Protein AF-A0AAX0WPH0-F1 (afdb_monomer_lite)

Structure (mmCIF, N/CA/C/O backbone):
data_AF-A0AAX0WPH0-F1
#
_entry.id   AF-A0AAX0WPH0-F1
#
loop_
_atom_site.group_PDB
_atom_site.id
_atom_site.type_symbol
_atom_site.label_atom_id
_atom_site.label_alt_id
_atom_site.label_comp_id
_atom_site.label_asym_id
_atom_site.label_entity_id
_atom_site.label_seq_id
_atom_site.pdbx_PDB_ins_code
_atom_site.Cartn_x
_atom_site.Cartn_y
_atom_site.Cartn_z
_atom_site.occupancy
_atom_site.B_iso_or_equiv
_atom_site.auth_seq_id
_atom_site.auth_comp_id
_atom_site.auth_asym_id
_atom_site.auth_atom_id
_atom_site.pdbx_PDB_model_num
ATOM 1 N N . MET A 1 1 ? -44.107 -21.379 53.564 1.00 25.72 1 MET A N 1
ATOM 2 C CA . MET A 1 1 ? -44.174 -21.877 52.173 1.00 25.72 1 MET A CA 1
ATOM 3 C C . MET A 1 1 ? -43.242 -21.026 51.325 1.00 25.72 1 MET A C 1
ATOM 5 O O . MET A 1 1 ? -43.394 -19.814 51.338 1.00 25.72 1 MET A O 1
ATOM 9 N N . THR A 1 2 ? -42.254 -21.631 50.665 1.00 28.88 2 THR A N 1
ATOM 10 C CA . THR A 1 2 ? -41.114 -20.932 50.021 1.00 28.88 2 THR A CA 1
ATOM 11 C C . THR A 1 2 ? -40.786 -21.507 48.629 1.00 28.88 2 THR A C 1
ATOM 13 O O . THR A 1 2 ? -39.655 -21.422 48.168 1.00 28.88 2 THR A O 1
ATOM 16 N N . GLY A 1 3 ? -41.770 -22.123 47.959 1.00 28.88 3 GLY A N 1
ATOM 17 C CA . GLY A 1 3 ? -41.535 -22.993 46.795 1.00 28.88 3 GLY A CA 1
ATOM 18 C C . GLY A 1 3 ? -41.529 -22.348 45.401 1.00 28.88 3 GLY A C 1
ATOM 19 O O . GLY A 1 3 ? -40.985 -22.950 44.483 1.00 28.88 3 GLY A O 1
ATOM 20 N N . SER A 1 4 ? -42.100 -21.153 45.199 1.00 41.56 4 SER A N 1
ATOM 21 C CA . SER A 1 4 ? -42.350 -20.641 43.833 1.00 41.56 4 SER A CA 1
ATOM 22 C C . SER A 1 4 ? -41.139 -20.012 43.132 1.00 41.56 4 SER A C 1
ATOM 24 O O . SER A 1 4 ? -41.038 -20.106 41.913 1.00 41.56 4 SER A O 1
ATOM 26 N N . LYS A 1 5 ? -40.202 -19.394 43.868 1.00 43.38 5 LYS A N 1
ATOM 27 C CA . LYS A 1 5 ? -39.030 -18.716 43.267 1.00 43.38 5 LYS A CA 1
ATOM 28 C C . LYS A 1 5 ? -37.917 -19.659 42.801 1.00 43.38 5 LYS A C 1
ATOM 30 O O . LYS A 1 5 ? -37.111 -19.263 41.969 1.00 43.38 5 LYS A O 1
ATOM 35 N N . ILE A 1 6 ? -37.854 -20.874 43.346 1.00 43.34 6 ILE A N 1
ATOM 36 C CA . ILE A 1 6 ? -36.824 -21.861 42.983 1.00 43.34 6 ILE A CA 1
ATOM 37 C C . ILE A 1 6 ? -37.197 -22.505 41.638 1.00 43.34 6 ILE A C 1
ATOM 39 O O . ILE A 1 6 ? -36.398 -22.514 40.708 1.00 43.34 6 ILE A O 1
ATOM 43 N N . GLN A 1 7 ? -38.467 -22.901 41.479 1.00 53.25 7 GLN A N 1
ATOM 44 C CA . GLN A 1 7 ? -38.961 -23.526 40.248 1.00 53.25 7 GLN A CA 1
ATOM 45 C C . GLN A 1 7 ? -38.860 -22.624 39.007 1.00 53.25 7 GLN A C 1
ATOM 47 O O . GLN A 1 7 ? -38.549 -23.128 37.930 1.00 53.25 7 GLN A O 1
ATOM 52 N N . SER A 1 8 ? -39.088 -21.307 39.121 1.00 70.31 8 SER A N 1
ATOM 53 C CA . SER A 1 8 ? -39.019 -20.412 37.954 1.00 70.31 8 SER A CA 1
ATOM 54 C C . SER A 1 8 ? -37.597 -20.238 37.412 1.00 70.31 8 SER A C 1
ATOM 56 O O . SER A 1 8 ? -37.417 -20.182 36.195 1.00 70.31 8 SER A O 1
ATOM 58 N N . PHE A 1 9 ? -36.581 -20.195 38.282 1.00 77.75 9 PHE A N 1
ATOM 59 C CA . PHE A 1 9 ? -35.195 -20.073 37.836 1.00 77.75 9 PHE A CA 1
ATOM 60 C C . PHE A 1 9 ? -34.634 -21.387 37.290 1.00 77.75 9 PHE A C 1
ATOM 62 O O . PHE A 1 9 ? -34.007 -21.367 36.234 1.00 77.75 9 PHE A O 1
ATOM 69 N N . ASP A 1 10 ? -34.912 -22.526 37.929 1.00 77.94 10 ASP A N 1
ATOM 70 C CA . ASP A 1 10 ? -34.452 -23.827 37.426 1.00 77.94 10 ASP A CA 1
ATOM 71 C C . ASP A 1 10 ? -35.060 -24.150 36.047 1.00 77.94 10 ASP A C 1
ATOM 73 O O . ASP A 1 10 ? -34.360 -24.638 35.157 1.00 77.94 10 ASP A O 1
ATOM 77 N N . LEU A 1 11 ? -36.332 -23.789 35.817 1.00 79.00 11 LEU A N 1
ATOM 78 C CA . LEU A 1 11 ? -36.969 -23.866 34.496 1.00 79.00 11 LEU A CA 1
ATOM 79 C C . LEU A 1 11 ? -36.307 -22.935 33.472 1.00 79.00 11 LEU A C 1
ATOM 81 O O . LEU A 1 11 ? -36.062 -23.350 32.339 1.00 79.00 11 LEU A O 1
ATOM 85 N N . PHE A 1 12 ? -35.983 -21.696 33.856 1.00 81.62 12 PHE A N 1
ATOM 86 C CA . PHE A 1 12 ? -35.277 -20.758 32.982 1.00 81.62 12 PHE A CA 1
ATOM 87 C C . PHE A 1 12 ? -33.877 -21.271 32.612 1.00 81.62 12 PHE A C 1
ATOM 89 O O . PHE A 1 12 ? -33.512 -21.286 31.439 1.00 81.62 12 PHE A O 1
ATOM 96 N N . LYS A 1 13 ? -33.123 -21.776 33.592 1.00 82.88 13 LYS A N 1
ATOM 97 C CA . LYS A 1 13 ? -31.796 -22.381 33.425 1.00 82.88 13 LYS A CA 1
ATOM 98 C C . LYS A 1 13 ? -31.840 -23.621 32.524 1.00 82.88 13 LYS A C 1
ATOM 100 O O . LYS A 1 13 ? -31.008 -23.752 31.628 1.00 82.88 13 LYS A O 1
ATOM 105 N N . ALA A 1 14 ? -32.850 -24.480 32.680 1.00 80.50 14 ALA A N 1
ATOM 106 C CA . ALA A 1 14 ? -33.087 -25.614 31.785 1.00 80.50 14 ALA A CA 1
ATOM 107 C C . ALA A 1 14 ? -33.443 -25.171 30.350 1.00 80.50 14 ALA A C 1
ATOM 109 O O . ALA A 1 14 ? -32.931 -25.740 29.386 1.00 80.50 14 ALA A O 1
ATOM 110 N N . ALA A 1 15 ? -34.262 -24.125 30.188 1.00 81.06 15 ALA A N 1
ATOM 111 C CA . ALA A 1 15 ? -34.593 -23.559 28.879 1.00 81.06 15 ALA A CA 1
ATOM 112 C C . ALA A 1 15 ? -33.371 -22.916 28.195 1.00 81.06 15 ALA A C 1
ATOM 114 O O . ALA A 1 15 ? -33.171 -23.098 26.996 1.00 81.06 15 ALA A O 1
ATOM 115 N N . MET A 1 16 ? -32.514 -22.231 28.957 1.00 83.38 16 MET A N 1
ATOM 116 C CA . MET A 1 16 ? -31.233 -21.681 28.493 1.00 83.38 16 MET A CA 1
ATOM 117 C C . MET A 1 16 ? -30.213 -22.761 28.091 1.00 83.38 16 MET A C 1
ATOM 119 O O . MET A 1 16 ? -29.327 -22.487 27.283 1.00 83.38 16 MET A O 1
ATOM 123 N N . GLY A 1 17 ? -30.354 -23.988 28.601 1.00 79.88 17 GLY A N 1
ATOM 124 C CA . GLY A 1 17 ? -29.596 -25.162 28.158 1.00 79.88 17 GLY A CA 1
ATOM 125 C C . GLY A 1 17 ? -30.197 -25.909 26.956 1.00 79.88 17 GLY A C 1
ATOM 126 O O . GLY A 1 17 ? -29.535 -26.785 26.403 1.00 79.88 17 GLY A O 1
ATOM 127 N N . ASN A 1 18 ? -31.428 -25.596 26.531 1.00 84.62 18 ASN A N 1
ATOM 128 C CA . ASN A 1 18 ? -32.122 -26.334 25.471 1.00 84.62 18 ASN A CA 1
ATOM 129 C C . ASN A 1 18 ? -31.834 -25.733 24.074 1.00 84.62 18 ASN A C 1
ATOM 131 O O . ASN A 1 18 ? -32.293 -24.624 23.782 1.00 84.62 18 ASN A O 1
ATOM 135 N N . PRO A 1 19 ? -31.151 -26.458 23.162 1.00 83.50 19 PRO A N 1
ATOM 136 C CA . PRO A 1 19 ? -30.772 -25.920 21.856 1.00 83.50 19 PRO A CA 1
ATOM 137 C C . PRO A 1 19 ? -31.974 -25.547 20.977 1.00 83.50 19 PRO A C 1
ATOM 139 O O . PRO A 1 19 ? -31.925 -24.522 20.298 1.00 83.50 19 PRO A O 1
ATOM 142 N N . GLU A 1 20 ? -33.079 -26.299 21.015 1.00 83.62 20 GLU A N 1
ATOM 143 C CA . GLU A 1 20 ? -34.276 -25.973 20.228 1.00 83.62 20 GLU A CA 1
ATOM 144 C C . GLU A 1 20 ? -34.892 -24.644 20.673 1.00 83.62 20 GLU A C 1
ATOM 146 O O . GLU A 1 20 ? -35.285 -23.823 19.841 1.00 83.62 20 GLU A O 1
ATOM 151 N N . TYR A 1 21 ? -34.934 -24.388 21.983 1.00 84.62 21 TYR A N 1
ATOM 152 C CA . TYR A 1 21 ? -35.435 -23.122 22.516 1.00 84.62 21 TYR A CA 1
ATOM 153 C C . TYR A 1 21 ? -34.543 -21.945 22.095 1.00 84.62 21 TYR A C 1
ATOM 155 O O . TYR A 1 21 ? -35.043 -20.935 21.596 1.00 84.62 21 TYR A O 1
ATOM 163 N N . LEU A 1 22 ? -33.218 -22.115 22.165 1.00 86.44 22 LEU A N 1
ATOM 164 C CA . LEU A 1 22 ? -32.251 -21.121 21.687 1.00 86.44 22 LEU A CA 1
ATOM 165 C C . LEU A 1 22 ? -32.380 -20.850 20.174 1.00 86.44 22 LEU A C 1
ATOM 167 O O . LEU A 1 22 ? -32.176 -19.713 19.742 1.00 86.44 22 LEU A O 1
ATOM 171 N N . THR A 1 23 ? -32.748 -21.843 19.352 1.00 86.00 23 THR A N 1
ATOM 172 C CA . THR A 1 23 ? -33.038 -21.601 17.921 1.00 86.00 23 THR A CA 1
ATOM 173 C C . THR A 1 23 ? -34.328 -20.812 17.698 1.00 86.00 23 THR A C 1
ATOM 175 O O . THR A 1 23 ? -34.357 -19.964 16.809 1.00 86.00 23 THR A O 1
ATOM 178 N N . LYS A 1 24 ? -35.365 -21.010 18.528 1.00 85.44 24 LYS A N 1
ATOM 179 C CA . LYS A 1 24 ? -36.625 -20.247 18.448 1.00 85.44 24 LYS A CA 1
ATOM 180 C C . LYS A 1 24 ? -36.416 -18.766 18.773 1.00 85.44 24 LYS A C 1
ATOM 182 O O . LYS A 1 24 ? -36.880 -17.927 18.009 1.00 85.44 24 LYS A O 1
ATOM 187 N N . ILE A 1 25 ? -35.655 -18.441 19.825 1.00 84.38 25 ILE A N 1
ATOM 188 C CA . ILE A 1 25 ? -35.297 -17.045 20.165 1.00 84.38 25 ILE A CA 1
ATOM 189 C C . ILE A 1 25 ? -34.574 -16.362 18.991 1.00 84.38 25 ILE A C 1
ATOM 191 O O . ILE A 1 25 ? -34.819 -15.200 18.686 1.00 84.38 25 ILE A O 1
ATOM 195 N N . ASN A 1 26 ? -33.693 -17.097 18.308 1.00 86.38 26 ASN A N 1
ATOM 196 C CA . ASN A 1 26 ? -32.860 -16.590 17.216 1.00 86.38 26 ASN A CA 1
ATOM 197 C C . ASN A 1 26 ? -33.538 -16.539 15.837 1.00 86.38 26 ASN A C 1
ATOM 199 O O . ASN A 1 26 ? -32.866 -16.196 14.862 1.00 86.38 26 ASN A O 1
ATOM 203 N N . LYS A 1 27 ? -34.822 -16.897 15.730 1.00 85.62 27 LYS A N 1
ATOM 204 C CA . LYS A 1 27 ? -35.525 -17.021 14.446 1.00 85.62 27 LYS A CA 1
ATOM 205 C C . LYS A 1 27 ? -35.624 -15.689 13.693 1.00 85.62 27 LYS A C 1
ATOM 207 O O . LYS A 1 27 ? -35.356 -15.641 12.496 1.00 85.62 27 LYS A O 1
ATOM 212 N N . ASP A 1 28 ? -36.020 -14.629 14.390 1.00 85.06 28 ASP A N 1
ATOM 213 C CA . ASP A 1 28 ? -36.212 -13.283 13.850 1.00 85.06 28 ASP A CA 1
ATOM 214 C C . ASP A 1 28 ? -36.116 -12.225 14.968 1.00 85.06 28 ASP A C 1
ATOM 216 O O . ASP A 1 28 ? -36.111 -12.544 16.158 1.00 85.06 28 ASP A O 1
ATOM 220 N N . THR A 1 29 ? -36.026 -10.946 14.594 1.00 83.00 29 THR A N 1
ATOM 221 C CA . THR A 1 29 ? -35.924 -9.826 15.549 1.00 83.00 29 THR A CA 1
ATOM 222 C C . THR A 1 29 ? -37.162 -9.678 16.439 1.00 83.00 29 THR A C 1
ATOM 224 O O . THR A 1 29 ? -37.042 -9.203 17.568 1.00 83.00 29 THR A O 1
ATOM 227 N N . GLY A 1 30 ? -38.338 -10.120 15.978 1.00 84.56 30 GLY A N 1
ATOM 228 C CA . GLY A 1 30 ? -39.562 -10.150 16.784 1.00 84.56 30 GLY A CA 1
ATOM 229 C C . GLY A 1 30 ? -39.474 -11.166 17.923 1.00 84.56 30 GLY A C 1
ATOM 230 O O . GLY A 1 30 ? -39.801 -10.845 19.062 1.00 84.56 30 GLY A O 1
ATOM 231 N N . SER A 1 31 ? -38.944 -12.356 17.640 1.00 85.31 31 SER A N 1
ATOM 232 C CA . SER A 1 31 ? -38.697 -13.425 18.616 1.00 85.31 31 SER A CA 1
ATOM 233 C C . SER A 1 31 ? -37.666 -13.001 19.672 1.00 85.31 31 SER A C 1
ATOM 235 O O . SER A 1 31 ? -37.834 -13.278 20.860 1.00 85.31 31 SER A O 1
ATOM 237 N N . GLN A 1 32 ? -36.634 -12.253 19.265 1.00 86.19 32 GLN A N 1
ATOM 238 C CA . GLN A 1 32 ? -35.660 -11.657 20.186 1.00 86.19 32 GLN A CA 1
ATOM 239 C C . GLN A 1 32 ? -36.291 -10.577 21.080 1.00 86.19 32 GLN A C 1
ATOM 241 O O . GLN A 1 32 ? -36.020 -10.543 22.280 1.00 86.19 32 GLN A O 1
ATOM 246 N N . ALA A 1 33 ? -37.160 -9.723 20.529 1.00 83.69 33 ALA A N 1
ATOM 247 C CA . ALA A 1 33 ? -37.888 -8.720 21.305 1.00 83.69 33 ALA A CA 1
ATOM 248 C C . ALA A 1 33 ? -38.853 -9.366 22.318 1.00 83.69 33 ALA A C 1
ATOM 250 O O . ALA A 1 33 ? -38.843 -8.986 23.485 1.00 83.69 33 ALA A O 1
ATOM 251 N N . GLN A 1 34 ? -39.607 -10.394 21.910 1.00 83.75 34 GLN A N 1
ATOM 252 C CA . GLN A 1 34 ? -40.480 -11.173 22.800 1.00 83.75 34 GLN A CA 1
ATOM 253 C C . GLN A 1 34 ? -39.701 -11.824 23.950 1.00 83.75 34 GLN A C 1
ATOM 255 O O . GLN A 1 34 ? -40.152 -11.794 25.095 1.00 83.75 34 GLN A O 1
ATOM 260 N N . PHE A 1 35 ? -38.511 -12.370 23.675 1.00 87.25 35 PHE A N 1
ATOM 261 C CA . PHE A 1 35 ? -37.636 -12.913 24.713 1.00 87.25 35 PHE A CA 1
ATOM 262 C C . PHE A 1 35 ? -37.195 -11.839 25.720 1.00 87.25 35 PHE A C 1
ATOM 264 O O . PHE A 1 35 ? -37.261 -12.079 26.923 1.00 87.25 35 PHE A O 1
ATOM 271 N N . LEU A 1 36 ? -36.818 -10.641 25.256 1.00 85.06 36 LEU A N 1
ATOM 272 C CA . LEU A 1 36 ? -36.465 -9.522 26.138 1.00 85.06 36 LEU A CA 1
ATOM 273 C C . LEU A 1 36 ? -37.655 -9.054 26.992 1.00 85.06 36 LEU A C 1
ATOM 275 O O . LEU A 1 36 ? -37.487 -8.874 28.192 1.00 85.06 36 LEU A O 1
ATOM 279 N N . THR A 1 37 ? -38.860 -8.943 26.427 1.00 83.56 37 THR A N 1
ATOM 280 C CA . THR A 1 37 ? -40.077 -8.634 27.204 1.00 83.56 37 THR A CA 1
ATOM 281 C C . THR A 1 37 ? -40.383 -9.724 28.238 1.00 83.56 37 THR A C 1
ATOM 283 O O . THR A 1 37 ? -40.707 -9.421 29.381 1.00 83.56 37 THR A O 1
ATOM 286 N N . THR A 1 38 ? -40.167 -10.999 27.899 1.00 83.12 38 THR A N 1
ATOM 287 C CA . THR A 1 38 ? -40.323 -12.117 28.850 1.00 83.12 38 THR A CA 1
ATOM 288 C C . THR A 1 38 ? -39.309 -12.041 30.007 1.00 83.12 38 THR A C 1
ATOM 290 O O . THR A 1 38 ? -39.615 -12.450 31.126 1.00 83.12 38 THR A O 1
ATOM 293 N N . LEU A 1 39 ? -38.103 -11.506 29.772 1.00 84.12 39 LEU A N 1
ATOM 294 C CA . LEU A 1 39 ? -37.111 -11.244 30.827 1.00 84.12 39 LEU A CA 1
ATOM 295 C C . LEU A 1 39 ? -37.501 -10.052 31.713 1.00 84.12 39 LEU A C 1
ATOM 297 O O . LEU A 1 39 ? -37.336 -10.138 32.929 1.00 84.12 39 LEU A O 1
ATOM 301 N N . GLU A 1 40 ? -38.038 -8.984 31.112 1.00 81.50 40 GLU A N 1
ATOM 302 C CA . GLU A 1 40 ? -38.576 -7.803 31.807 1.00 81.50 40 GLU A CA 1
ATOM 303 C C . GLU A 1 40 ? -39.735 -8.200 32.753 1.00 81.50 40 GLU A C 1
ATOM 305 O O . GLU A 1 40 ? -39.776 -7.774 33.906 1.00 81.50 40 GLU A O 1
ATOM 310 N N . GLU A 1 41 ? -40.630 -9.092 32.315 1.00 80.56 41 GLU A N 1
ATOM 311 C CA . GLU A 1 41 ? -41.762 -9.607 33.107 1.00 80.56 41 GLU A CA 1
ATOM 312 C C . GLU A 1 41 ? -41.369 -10.705 34.124 1.00 80.56 41 GLU A C 1
ATOM 314 O O . GLU A 1 41 ? -42.029 -10.900 35.152 1.00 80.56 41 GLU A O 1
ATOM 319 N N . GLY A 1 42 ? -40.281 -11.438 33.862 1.00 70.38 42 GLY A N 1
ATOM 320 C CA . GLY A 1 42 ? -39.942 -12.703 34.527 1.00 70.38 42 GLY A CA 1
ATOM 321 C C . GLY A 1 42 ? -39.485 -12.625 35.991 1.00 70.38 42 GLY A C 1
ATOM 322 O O . GLY A 1 42 ? -39.284 -13.670 36.611 1.00 70.38 42 GLY A O 1
ATOM 323 N N . ASN A 1 43 ? -39.313 -11.425 36.565 1.00 70.25 43 ASN A N 1
ATOM 324 C CA . ASN A 1 43 ? -38.872 -11.207 37.957 1.00 70.25 43 ASN A CA 1
ATOM 325 C C . ASN A 1 43 ? -37.578 -11.969 38.355 1.00 70.25 43 ASN A C 1
ATOM 327 O O . ASN A 1 43 ? -37.395 -12.365 39.513 1.00 70.25 43 ASN A O 1
ATOM 331 N N . LEU A 1 44 ? -36.670 -12.188 37.398 1.00 80.06 44 LEU A N 1
ATOM 332 C CA . LEU A 1 44 ? -35.364 -12.810 37.634 1.00 80.06 44 LEU A CA 1
ATOM 333 C C . LEU A 1 44 ? -34.420 -11.840 38.360 1.00 80.06 44 LEU A C 1
ATOM 335 O O . LEU A 1 44 ? -34.404 -10.645 38.081 1.00 80.06 44 LEU A O 1
ATOM 339 N N . THR A 1 45 ? -33.599 -12.355 39.280 1.00 83.38 45 THR A N 1
ATOM 340 C CA . THR A 1 45 ? -32.577 -11.529 39.945 1.00 83.38 45 THR A CA 1
ATOM 341 C C . THR A 1 45 ? -31.374 -11.286 39.028 1.00 83.38 45 THR A C 1
ATOM 343 O O . THR A 1 45 ? -31.084 -12.089 38.140 1.00 83.38 45 THR A O 1
ATOM 346 N N . LEU A 1 46 ? -30.610 -10.222 39.286 1.00 84.62 46 LEU A N 1
ATOM 347 C CA . LEU A 1 46 ? -29.372 -9.929 38.550 1.00 84.62 46 LEU A CA 1
ATOM 348 C C . LEU A 1 46 ? -28.348 -11.081 38.625 1.00 84.62 46 LEU A C 1
ATOM 350 O O . LEU A 1 46 ? -27.689 -11.386 37.633 1.00 84.62 46 LEU A O 1
ATOM 354 N N . LEU A 1 47 ? -28.268 -11.770 39.771 1.00 82.56 47 LEU A N 1
ATOM 355 C CA . LEU A 1 47 ? -27.414 -12.950 39.966 1.00 82.56 47 LEU A CA 1
ATOM 356 C C . LEU A 1 47 ? -27.863 -14.131 39.096 1.00 82.56 47 LEU A C 1
ATOM 358 O O . LEU A 1 47 ? -27.031 -14.756 38.443 1.00 82.56 47 LEU A O 1
ATOM 362 N N . ASN A 1 48 ? -29.172 -14.389 39.023 1.00 84.69 48 ASN A N 1
ATOM 363 C CA . ASN A 1 48 ? -29.740 -15.451 38.186 1.00 84.69 48 ASN A CA 1
ATOM 364 C C . ASN A 1 48 ? -29.373 -15.251 36.701 1.00 84.69 48 ASN A C 1
ATOM 366 O O . ASN A 1 48 ? -29.099 -16.211 35.978 1.00 84.69 48 ASN A O 1
ATOM 370 N N . ILE A 1 49 ? -29.363 -13.998 36.236 1.00 84.88 49 ILE A N 1
ATOM 371 C CA . ILE A 1 49 ? -29.037 -13.648 34.847 1.00 84.88 49 ILE A CA 1
ATOM 372 C C . ILE A 1 49 ? -27.532 -13.793 34.590 1.00 84.88 49 ILE A C 1
ATOM 374 O O . ILE A 1 49 ? -27.158 -14.379 33.576 1.00 84.88 49 ILE A O 1
ATOM 378 N N . LEU A 1 50 ? -26.672 -13.351 35.517 1.00 85.44 50 LEU A N 1
ATOM 379 C CA . LEU A 1 50 ? -25.221 -13.578 35.440 1.00 85.44 50 LEU A CA 1
ATOM 380 C C . LEU A 1 50 ? -24.865 -15.072 35.381 1.00 85.44 50 LEU A C 1
ATOM 382 O O . LEU A 1 50 ? -24.070 -15.475 34.534 1.00 85.44 50 LEU A O 1
ATOM 386 N N . GLU A 1 51 ? -25.483 -15.902 36.224 1.00 84.81 51 GLU A N 1
ATOM 387 C CA . GLU A 1 51 ? -25.291 -17.358 36.192 1.00 84.81 51 GLU A CA 1
ATOM 388 C C . GLU A 1 51 ? -25.765 -17.952 34.853 1.00 84.81 51 GLU A C 1
ATOM 390 O O . GLU A 1 51 ? -25.076 -18.764 34.238 1.00 84.81 51 GLU A O 1
ATOM 395 N N . SER A 1 52 ? -26.905 -17.485 34.336 1.00 84.31 52 SER A N 1
ATOM 396 C CA . SER A 1 52 ? -27.428 -17.928 33.036 1.00 84.31 52 SER A CA 1
ATOM 397 C C . SER A 1 52 ? -26.500 -17.563 31.875 1.00 84.31 52 SER A C 1
ATOM 399 O O . SER A 1 52 ? -26.299 -18.380 30.977 1.00 84.31 52 SER A O 1
ATOM 401 N N . ILE A 1 53 ? -25.877 -16.378 31.905 1.00 87.12 53 ILE A N 1
ATOM 402 C CA . ILE A 1 53 ? -24.866 -15.966 30.919 1.00 87.12 53 ILE A CA 1
ATOM 403 C C . ILE A 1 53 ? -23.688 -16.949 30.909 1.00 87.12 53 ILE A C 1
ATOM 405 O O . ILE A 1 53 ? -23.201 -17.281 29.834 1.00 87.12 53 ILE A O 1
ATOM 409 N N . GLN A 1 54 ? -23.246 -17.474 32.056 1.00 84.94 54 GLN A N 1
ATOM 410 C CA . GLN A 1 54 ? -22.148 -18.453 32.095 1.00 84.94 54 GLN A CA 1
ATOM 411 C C . GLN A 1 54 ? -22.519 -19.808 31.465 1.00 84.94 54 GLN A C 1
ATOM 413 O O . GLN A 1 54 ? -21.651 -20.485 30.918 1.00 84.94 54 GLN A O 1
ATOM 418 N N . ILE A 1 55 ? -23.799 -20.189 31.504 1.00 84.00 55 ILE A N 1
ATOM 419 C CA . ILE A 1 55 ? -24.294 -21.495 31.038 1.00 84.00 55 ILE A CA 1
ATOM 420 C C . ILE A 1 55 ? -24.614 -21.490 29.532 1.00 84.00 55 ILE A C 1
ATOM 422 O O . ILE A 1 55 ? -24.380 -22.490 28.845 1.00 84.00 55 ILE A O 1
ATOM 426 N N . VAL A 1 56 ? -25.143 -20.381 28.999 1.00 87.06 56 VAL A N 1
ATOM 427 C CA . VAL A 1 56 ? -25.582 -20.285 27.595 1.00 87.06 56 VAL A CA 1
ATOM 428 C C . VAL A 1 56 ? -24.399 -20.362 26.625 1.00 87.06 56 VAL A C 1
ATOM 430 O O . VAL A 1 56 ? -23.562 -19.461 26.550 1.00 87.06 56 VAL A O 1
ATOM 433 N N . GLN A 1 57 ? -24.397 -21.411 25.798 1.00 83.19 57 GLN A N 1
ATOM 434 C CA . GLN A 1 57 ? -23.403 -21.631 24.738 1.00 83.19 57 GLN A CA 1
ATOM 435 C C . GLN A 1 57 ? -23.697 -20.840 23.449 1.00 83.19 57 GLN A C 1
ATOM 437 O O . GLN A 1 57 ? -22.798 -20.566 22.659 1.00 83.19 57 GLN A O 1
ATOM 442 N N . ASN A 1 58 ? -24.956 -20.461 23.202 1.00 87.50 58 ASN A N 1
ATOM 443 C CA . ASN A 1 58 ? -25.337 -19.723 21.997 1.00 87.50 58 ASN A CA 1
ATOM 444 C C . ASN A 1 58 ? -24.972 -18.232 22.122 1.00 87.50 58 ASN A C 1
ATOM 446 O O . ASN A 1 58 ? -25.598 -17.508 22.897 1.00 87.50 58 ASN A O 1
ATOM 450 N N . SER A 1 59 ? -24.007 -17.763 21.322 1.00 87.19 59 SER A N 1
ATOM 451 C CA . SER A 1 59 ? -23.480 -16.388 21.376 1.00 87.19 59 SER A CA 1
ATOM 452 C C . SER A 1 59 ? -24.557 -15.303 21.269 1.00 87.19 59 SER A C 1
ATOM 454 O O . SER A 1 59 ? -24.505 -14.318 22.001 1.00 87.19 59 SER A O 1
ATOM 456 N N . LYS A 1 60 ? -25.568 -15.483 20.412 1.00 88.62 60 LYS A N 1
ATOM 457 C CA . LYS A 1 60 ? -26.638 -14.494 20.211 1.00 88.62 60 LYS A CA 1
ATOM 458 C C . LYS A 1 60 ? -27.566 -14.381 21.417 1.00 88.62 60 LYS A C 1
ATOM 460 O O . LYS A 1 60 ? -27.813 -13.275 21.886 1.00 88.62 60 LYS A O 1
ATOM 465 N N . VAL A 1 61 ? -28.035 -15.503 21.971 1.00 88.25 61 VAL A N 1
ATOM 466 C CA . VAL A 1 61 ? -28.883 -15.475 23.182 1.00 88.25 61 VAL A CA 1
ATOM 467 C C . VAL A 1 61 ? -28.082 -14.989 24.391 1.00 88.25 61 VAL A C 1
ATOM 469 O O . VAL A 1 61 ? -28.581 -14.167 25.157 1.00 88.25 61 VAL A O 1
ATOM 472 N N . LYS A 1 62 ? -26.810 -15.396 24.508 1.00 91.44 62 LYS A N 1
ATOM 473 C CA . LYS A 1 62 ? -25.869 -14.849 25.496 1.00 91.44 62 LYS A CA 1
ATOM 474 C C . LYS A 1 62 ? -25.760 -13.323 25.374 1.00 91.44 62 LYS A C 1
ATOM 476 O O . LYS A 1 62 ? -25.850 -12.622 26.376 1.00 91.44 62 LYS A O 1
ATOM 481 N N . SER A 1 63 ? -25.664 -12.807 24.148 1.00 90.94 63 SER A N 1
ATOM 482 C CA . SER A 1 63 ? -25.619 -11.365 23.877 1.00 90.94 63 SER A CA 1
ATOM 483 C C . SER A 1 63 ? -26.904 -10.647 24.275 1.00 90.94 63 SER A C 1
ATOM 485 O O . SER A 1 63 ? -26.825 -9.578 24.865 1.00 90.94 63 SER A O 1
ATOM 487 N N . LEU A 1 64 ? -28.082 -11.227 24.017 1.00 90.00 64 LEU A N 1
ATOM 488 C CA . LEU A 1 64 ? -29.362 -10.650 24.451 1.00 90.00 64 LEU A CA 1
ATOM 489 C C . LEU A 1 64 ? -29.460 -10.563 25.982 1.00 90.00 64 LEU A C 1
ATOM 491 O O . LEU A 1 64 ? -29.910 -9.543 26.498 1.00 90.00 64 LEU A O 1
ATOM 495 N N . LEU A 1 65 ? -28.985 -11.583 26.708 1.00 90.94 65 LEU A N 1
ATOM 496 C CA . LEU A 1 65 ? -28.916 -11.561 28.175 1.00 90.94 65 LEU A CA 1
ATOM 497 C C . LEU A 1 65 ? -27.954 -10.485 28.695 1.00 90.94 65 LEU A C 1
ATOM 499 O O . LEU A 1 65 ? -28.289 -9.772 29.640 1.00 90.94 65 LEU A O 1
ATOM 503 N N . ILE A 1 66 ? -26.784 -10.334 28.067 1.00 92.00 66 ILE A N 1
ATOM 504 C CA . ILE A 1 66 ? -25.816 -9.286 28.419 1.00 92.00 66 ILE A CA 1
ATOM 505 C C . ILE A 1 66 ? -26.391 -7.893 28.117 1.00 92.00 66 ILE A C 1
ATOM 507 O O . ILE A 1 66 ? -26.335 -7.020 28.975 1.00 92.00 66 ILE A O 1
ATOM 511 N N . ILE A 1 67 ? -26.989 -7.681 26.940 1.00 91.50 67 ILE A N 1
ATOM 512 C CA . ILE A 1 67 ? -27.634 -6.412 26.554 1.00 91.50 67 ILE A CA 1
ATOM 513 C C . ILE A 1 67 ? -28.757 -6.057 27.534 1.00 91.50 67 ILE A C 1
ATOM 515 O O . ILE A 1 67 ? -28.843 -4.908 27.963 1.00 91.50 67 ILE A O 1
ATOM 519 N N . TYR A 1 68 ? -29.578 -7.035 27.933 1.00 91.12 68 TYR A N 1
ATOM 520 C CA . TYR A 1 68 ? -30.598 -6.836 28.959 1.00 91.12 68 TYR A CA 1
ATOM 521 C C . TYR A 1 68 ? -29.974 -6.373 30.280 1.00 91.12 68 TYR A C 1
ATOM 523 O O . TYR A 1 68 ? -30.354 -5.326 30.799 1.00 91.12 68 TYR A O 1
ATOM 531 N N . LEU A 1 69 ? -28.963 -7.084 30.785 1.00 90.94 69 LEU A N 1
ATOM 532 C CA . LEU A 1 69 ? -28.260 -6.732 32.022 1.00 90.94 69 LEU A CA 1
ATOM 533 C C . LEU A 1 69 ? -27.642 -5.317 31.963 1.00 90.94 69 LEU A C 1
ATOM 535 O O . LEU A 1 69 ? -27.769 -4.545 32.910 1.00 90.94 69 LEU A O 1
ATOM 539 N N . LEU A 1 70 ? -27.038 -4.949 30.829 1.00 92.25 70 LEU A N 1
ATOM 540 C CA . LEU A 1 70 ? -26.432 -3.634 30.573 1.00 92.25 70 LEU A CA 1
ATOM 541 C C . LEU A 1 70 ? -27.452 -2.498 30.333 1.00 92.25 70 LEU A C 1
ATOM 543 O O . LEU A 1 70 ? -27.069 -1.327 30.328 1.00 92.25 70 LEU A O 1
ATOM 547 N N . SER A 1 71 ? -28.737 -2.820 30.153 1.00 90.62 71 SER A N 1
ATOM 548 C CA . SER A 1 71 ? -29.839 -1.842 30.155 1.00 90.62 71 SER A CA 1
ATOM 549 C C . SER A 1 71 ? -30.391 -1.548 31.558 1.00 90.62 71 SER A C 1
ATOM 551 O O . SER A 1 71 ? -31.149 -0.599 31.731 1.00 90.62 71 SER A O 1
ATOM 553 N N . GLN A 1 72 ? -30.006 -2.327 32.578 1.00 89.75 72 GLN A N 1
ATOM 554 C CA . GLN A 1 72 ? -30.502 -2.147 33.943 1.00 89.75 72 GLN A CA 1
ATOM 555 C C . GLN A 1 72 ? -29.625 -1.176 34.740 1.00 89.75 72 GLN A C 1
ATOM 557 O O . GLN A 1 72 ? -28.527 -1.514 35.190 1.00 89.75 72 GLN A O 1
ATOM 562 N N . LYS A 1 73 ? -30.151 0.023 35.013 1.00 88.31 73 LYS A N 1
ATOM 563 C CA . LYS A 1 73 ? -29.501 1.016 35.886 1.00 88.31 73 LYS A CA 1
ATOM 564 C C . LYS A 1 73 ? -29.166 0.464 37.276 1.00 88.31 73 LYS A C 1
ATOM 566 O O . LYS A 1 73 ? -28.112 0.775 37.831 1.00 88.31 73 LYS A O 1
ATOM 571 N N . GLU A 1 74 ? -30.043 -0.380 37.826 1.00 86.88 74 GLU A N 1
ATOM 572 C CA . GLU A 1 74 ? -29.826 -1.044 39.117 1.00 86.88 74 GLU A CA 1
ATOM 573 C C . GLU A 1 74 ? -28.550 -1.890 39.107 1.00 86.88 74 GLU A C 1
ATOM 575 O O . GLU A 1 74 ? -27.724 -1.758 40.013 1.00 86.88 74 GLU A O 1
ATOM 580 N N . PHE A 1 75 ? -28.339 -2.676 38.044 1.00 88.50 75 PHE A N 1
ATOM 581 C CA . PHE A 1 75 ? -27.142 -3.495 37.870 1.00 88.50 75 PHE A CA 1
ATOM 582 C C . PHE A 1 75 ? -25.875 -2.640 37.908 1.00 88.50 75 PHE A C 1
ATOM 584 O O . PHE A 1 75 ? -25.027 -2.856 38.774 1.00 88.50 75 PHE A O 1
ATOM 591 N N . LEU A 1 76 ? -25.786 -1.603 37.071 1.00 88.50 76 LEU A N 1
ATOM 592 C CA . LEU A 1 76 ? -24.615 -0.718 37.027 1.00 88.50 76 LEU A CA 1
ATOM 593 C C . LEU A 1 76 ? -24.365 0.018 38.354 1.00 88.50 76 LEU A C 1
ATOM 595 O O . LEU A 1 76 ? -23.211 0.222 38.736 1.00 88.50 76 LEU A O 1
ATOM 599 N N . SER A 1 77 ? -25.423 0.371 39.090 1.00 87.00 77 SER A N 1
ATOM 600 C CA . SER A 1 77 ? -25.308 0.982 40.425 1.00 87.00 77 SER A CA 1
ATOM 601 C C . SER A 1 77 ? -24.823 0.014 41.514 1.00 87.00 77 SER A C 1
ATOM 603 O O . SER A 1 77 ? -24.342 0.450 42.558 1.00 87.00 77 SER A O 1
ATOM 605 N N . SER A 1 78 ? -24.950 -1.294 41.274 1.00 85.88 78 SER A N 1
ATOM 606 C CA . SER A 1 78 ? -24.569 -2.361 42.206 1.00 85.88 78 SER A CA 1
ATOM 607 C C . SER A 1 78 ? -23.191 -2.969 41.929 1.00 85.88 78 SER A C 1
ATOM 609 O O . SER A 1 78 ? -22.729 -3.790 42.715 1.00 85.88 78 SER A O 1
ATOM 611 N N . LEU A 1 79 ? -22.514 -2.577 40.847 1.00 86.44 79 LEU A N 1
ATOM 612 C CA . LEU A 1 79 ? -21.169 -3.054 40.519 1.00 86.44 79 LEU A CA 1
ATOM 613 C C . LEU A 1 79 ? -20.078 -2.387 41.366 1.00 86.44 79 LEU A C 1
ATOM 615 O O . LEU A 1 79 ? -20.140 -1.195 41.671 1.00 86.44 79 LEU A O 1
ATOM 619 N N . LYS A 1 80 ? -19.044 -3.165 41.699 1.00 83.75 80 LYS A N 1
ATOM 620 C CA . LYS A 1 80 ? -17.819 -2.707 42.370 1.00 83.75 80 LYS A CA 1
ATOM 621 C C . LYS A 1 80 ? -16.920 -1.922 41.401 1.00 83.75 80 LYS A C 1
ATOM 623 O O . LYS A 1 80 ? -16.842 -2.249 40.218 1.00 83.75 80 LYS A O 1
ATOM 628 N N . GLY A 1 81 ? -16.206 -0.922 41.920 1.00 82.06 81 GLY A N 1
ATOM 629 C CA . GLY A 1 81 ? -15.283 -0.074 41.151 1.00 82.06 81 GLY A CA 1
ATOM 630 C C . GLY A 1 81 ? -15.971 1.059 40.382 1.00 82.06 81 GLY A C 1
ATOM 631 O O . GLY A 1 81 ? -17.189 1.046 40.191 1.00 82.06 81 GLY A O 1
ATOM 632 N N . ASP A 1 82 ? -15.185 2.047 39.953 1.00 83.44 82 ASP A N 1
ATOM 633 C CA . ASP A 1 82 ? -15.699 3.294 39.382 1.00 83.44 82 ASP A CA 1
ATOM 634 C C . ASP A 1 82 ? -16.246 3.154 37.956 1.00 83.44 82 ASP A C 1
ATOM 636 O O . ASP A 1 82 ? -15.662 2.506 37.077 1.00 83.44 82 ASP A O 1
ATOM 640 N N . SER A 1 83 ? -17.360 3.853 37.715 1.00 86.62 83 SER A N 1
ATOM 641 C CA . SER A 1 83 ? -17.952 4.006 36.386 1.00 86.62 83 SER A CA 1
ATOM 642 C C . SER A 1 83 ? -16.942 4.598 35.403 1.00 86.62 83 SER A C 1
ATOM 644 O O . SER A 1 83 ? -16.175 5.501 35.745 1.00 86.62 83 SER A O 1
ATOM 646 N N . LEU A 1 84 ? -16.966 4.127 34.154 1.00 86.25 84 LEU A N 1
ATOM 647 C CA . LEU A 1 84 ? -16.165 4.711 33.075 1.00 86.25 84 LEU A CA 1
ATOM 648 C C . LEU A 1 84 ? -16.494 6.200 32.859 1.00 86.25 84 LEU A C 1
ATOM 650 O O . LEU A 1 84 ? -15.605 6.993 32.567 1.00 86.25 84 LEU A O 1
ATOM 654 N N . LEU A 1 85 ? -17.756 6.596 33.071 1.00 87.62 85 LEU A N 1
ATOM 655 C CA . LEU A 1 85 ? -18.226 7.968 32.847 1.00 87.62 85 LEU A CA 1
ATOM 656 C C . LEU A 1 85 ? -17.544 8.988 33.769 1.00 87.62 85 LEU A C 1
ATOM 658 O O . LEU A 1 85 ? -17.210 10.087 33.332 1.00 87.62 85 LEU A O 1
ATOM 662 N N . ASN A 1 86 ? -17.265 8.599 35.016 1.00 86.00 86 ASN A N 1
ATOM 663 C CA . ASN A 1 86 ? -16.579 9.447 35.997 1.00 86.00 86 ASN A CA 1
ATOM 664 C C . ASN A 1 86 ? -15.111 9.714 35.620 1.00 86.00 86 ASN A C 1
ATOM 666 O O . ASN A 1 86 ? -14.499 10.638 36.148 1.00 86.00 86 ASN A O 1
ATOM 670 N N . ARG A 1 87 ? -14.541 8.897 34.725 1.00 83.25 87 ARG A N 1
ATOM 671 C CA . ARG A 1 87 ? -13.124 8.920 34.340 1.00 83.25 87 ARG A CA 1
ATOM 672 C C . ARG A 1 87 ? -12.865 9.660 33.024 1.00 83.25 87 ARG A C 1
ATOM 674 O O . ARG A 1 87 ? -11.717 9.955 32.725 1.00 83.25 87 ARG A O 1
ATOM 681 N N . LEU A 1 88 ? -13.914 10.050 32.290 1.00 83.06 88 LEU A N 1
ATOM 682 C CA . LEU A 1 88 ? -13.818 10.747 30.994 1.00 83.06 88 LEU A CA 1
ATOM 683 C C . LEU A 1 88 ? -13.104 12.111 31.046 1.00 83.06 88 LEU A C 1
ATOM 685 O O . LEU A 1 88 ? -12.752 12.656 30.003 1.00 83.06 88 LEU A O 1
ATOM 689 N N . THR A 1 89 ? -12.935 12.694 32.235 1.00 73.62 89 THR A N 1
ATOM 690 C CA . THR A 1 89 ? -12.252 13.983 32.451 1.00 73.62 89 THR A CA 1
ATOM 691 C C . THR A 1 89 ? -10.875 13.854 33.101 1.00 73.62 89 THR A C 1
ATOM 693 O O . THR A 1 89 ? -10.228 14.874 33.324 1.00 73.62 89 THR A O 1
ATOM 696 N N . LEU A 1 90 ? -10.439 12.641 33.449 1.00 72.44 90 LEU A N 1
ATOM 697 C CA . LEU A 1 90 ? -9.134 12.397 34.061 1.00 72.44 90 LEU A CA 1
ATOM 698 C C . LEU A 1 90 ? -8.090 12.147 32.966 1.00 72.44 90 LEU A C 1
ATOM 700 O O . LEU A 1 90 ? -8.370 11.456 31.991 1.00 72.44 90 LEU A O 1
ATOM 704 N N . GLN A 1 91 ? -6.888 12.701 33.134 1.00 65.44 91 GLN A N 1
ATOM 705 C CA . GLN A 1 91 ? -5.727 12.432 32.266 1.00 65.44 91 GLN A CA 1
ATOM 706 C C . GLN A 1 91 ? -4.835 11.301 32.813 1.00 65.44 91 GLN A C 1
ATOM 708 O O . GLN A 1 91 ? -3.720 11.102 32.336 1.00 65.44 91 GLN A O 1
ATOM 713 N N . ASP A 1 92 ? -5.314 10.588 33.834 1.00 64.56 92 ASP A N 1
ATOM 714 C CA . ASP A 1 92 ? -4.577 9.542 34.540 1.00 64.56 92 ASP A CA 1
ATOM 715 C C . ASP A 1 92 ? -4.326 8.294 33.672 1.00 64.56 92 ASP A C 1
ATOM 717 O O . ASP A 1 92 ? -4.844 8.141 32.562 1.00 64.56 92 ASP A O 1
ATOM 721 N N . VAL A 1 93 ? -3.523 7.369 34.204 1.00 71.25 93 VAL A N 1
ATOM 722 C CA . VAL A 1 93 ? -3.251 6.064 33.584 1.00 71.25 93 VAL A CA 1
ATOM 723 C C . VAL A 1 93 ? -4.565 5.346 33.257 1.00 71.25 93 VAL A C 1
ATOM 725 O O . VAL A 1 93 ? -5.467 5.264 34.092 1.00 71.25 93 VAL A O 1
ATOM 728 N N . HIS A 1 94 ? -4.660 4.798 32.040 1.00 80.81 94 HIS A N 1
ATOM 729 C CA . HIS A 1 94 ? -5.843 4.058 31.602 1.00 80.81 94 HIS A CA 1
ATOM 730 C C . HIS A 1 94 ? -6.123 2.856 32.514 1.00 80.81 94 HIS A C 1
ATOM 732 O O . HIS A 1 94 ? -5.225 2.078 32.836 1.00 80.81 94 HIS A O 1
ATOM 738 N N . ILE A 1 95 ? -7.391 2.685 32.885 1.00 81.62 95 ILE A N 1
ATOM 739 C CA . ILE A 1 95 ? -7.890 1.552 33.667 1.00 81.62 95 ILE A CA 1
ATOM 740 C C . ILE A 1 95 ? -9.034 0.920 32.857 1.00 81.62 95 ILE A C 1
ATOM 742 O O . ILE A 1 95 ? -9.961 1.653 32.490 1.00 81.62 95 ILE A O 1
ATOM 746 N N . PRO A 1 96 ? -9.037 -0.404 32.616 1.00 85.12 96 PRO A N 1
ATOM 747 C CA . PRO A 1 96 ? -10.103 -1.081 31.875 1.00 85.12 96 PRO A CA 1
ATOM 748 C C . PRO A 1 96 ? -11.519 -0.796 32.405 1.00 85.12 96 PRO A C 1
ATOM 750 O O . PRO A 1 96 ? -11.729 -0.402 33.562 1.00 85.12 96 PRO A O 1
ATOM 753 N N . SER A 1 97 ? -12.540 -0.985 31.564 1.00 87.12 97 SER A N 1
ATOM 754 C CA . SER A 1 97 ? -13.921 -0.867 32.044 1.00 87.12 97 SER A CA 1
ATOM 755 C C . SER A 1 97 ? -14.296 -2.089 32.879 1.00 87.12 97 SER A C 1
ATOM 757 O O . SER A 1 97 ? -14.127 -3.230 32.448 1.00 87.12 97 SER A O 1
ATOM 759 N N . ARG A 1 98 ? -14.931 -1.861 34.036 1.00 89.25 98 ARG A N 1
ATOM 760 C CA . ARG A 1 98 ? -15.533 -2.915 34.878 1.00 89.25 98 ARG A CA 1
ATOM 761 C C . ARG A 1 98 ? -16.602 -3.749 34.152 1.00 89.25 98 ARG A C 1
ATOM 763 O O . ARG A 1 98 ? -17.060 -4.753 34.683 1.00 89.25 98 ARG A O 1
ATOM 770 N N . LEU A 1 99 ? -17.010 -3.335 32.949 1.00 91.25 99 LEU A N 1
ATOM 771 C CA . LEU A 1 99 ? -17.957 -4.033 32.078 1.00 91.25 99 LEU A CA 1
ATOM 772 C C . LEU A 1 99 ? -17.286 -4.901 30.996 1.00 91.25 99 LEU A C 1
ATOM 774 O O . LEU A 1 99 ? -17.984 -5.689 30.353 1.00 91.25 99 LEU A O 1
ATOM 778 N N . ASN A 1 100 ? -15.964 -4.802 30.793 1.00 90.38 100 ASN A N 1
ATOM 779 C CA . ASN A 1 100 ? -15.260 -5.433 29.667 1.00 90.38 100 ASN A CA 1
ATOM 780 C C . ASN A 1 100 ? -15.469 -6.949 29.592 1.00 90.38 100 ASN A C 1
ATOM 782 O O . ASN A 1 100 ? -15.736 -7.460 28.510 1.00 90.38 100 ASN A O 1
ATOM 786 N N . TYR A 1 101 ? -15.456 -7.680 30.712 1.00 89.12 101 TYR A N 1
ATOM 787 C CA . TYR A 1 101 ? -15.698 -9.132 30.702 1.00 89.12 101 TYR A CA 1
ATOM 788 C C . TYR A 1 101 ? -17.040 -9.526 30.057 1.00 89.12 101 TYR A C 1
ATOM 790 O O . TYR A 1 101 ? -17.121 -10.527 29.341 1.00 89.12 101 TYR A O 1
ATOM 798 N N . LEU A 1 102 ? -18.095 -8.743 30.303 1.00 90.62 102 LEU A N 1
ATOM 799 C CA . LEU A 1 102 ? -19.414 -8.967 29.708 1.00 90.62 102 LEU A CA 1
ATOM 800 C C . LEU A 1 102 ? -19.449 -8.470 28.264 1.00 90.62 102 LEU A C 1
ATOM 802 O O . LEU A 1 102 ? -19.915 -9.179 27.375 1.00 90.62 102 LEU A O 1
ATOM 806 N N . ILE A 1 103 ? -18.921 -7.271 28.019 1.00 92.25 103 ILE A N 1
ATOM 807 C CA . ILE A 1 103 ? -18.920 -6.654 26.691 1.00 92.25 103 ILE A CA 1
ATOM 808 C C . ILE A 1 103 ? -18.135 -7.513 25.698 1.00 92.25 103 ILE A C 1
ATOM 810 O O . ILE A 1 103 ? -18.637 -7.759 24.610 1.00 92.25 103 ILE A O 1
ATOM 814 N N . HIS A 1 104 ? -16.984 -8.071 26.089 1.00 90.50 104 HIS A N 1
ATOM 815 C CA . HIS A 1 104 ? -16.107 -8.924 25.268 1.00 90.50 104 HIS A CA 1
ATOM 816 C C . HIS A 1 104 ? -16.723 -10.291 24.898 1.00 90.50 104 HIS A C 1
ATOM 818 O O . HIS A 1 104 ? -16.057 -11.115 24.274 1.00 90.50 104 HIS A O 1
ATOM 824 N N . GLN A 1 105 ? -17.973 -10.553 25.295 1.00 89.06 105 GLN A N 1
ATOM 825 C CA . GLN A 1 105 ? -18.755 -11.736 24.921 1.00 89.06 105 GLN A CA 1
ATOM 826 C C . GLN A 1 105 ? -19.949 -11.409 24.002 1.00 89.06 105 GLN A C 1
ATOM 828 O O . GLN A 1 105 ? -20.726 -12.310 23.675 1.00 89.06 105 GLN A O 1
ATOM 833 N N . LEU A 1 106 ? -20.117 -10.146 23.593 1.00 88.94 106 LEU A N 1
ATOM 834 C CA . LEU A 1 106 ? -21.191 -9.707 22.701 1.00 88.94 106 LEU A CA 1
ATOM 835 C C . LEU A 1 106 ? -20.925 -10.095 21.236 1.00 88.94 106 LEU A C 1
ATOM 837 O O . LEU A 1 106 ? -19.917 -9.729 20.647 1.00 88.94 106 LEU A O 1
ATOM 841 N N . ASP A 1 107 ? -21.896 -10.743 20.599 1.00 88.06 107 ASP A N 1
ATOM 842 C CA . ASP A 1 107 ? -22.003 -10.820 19.142 1.00 88.06 107 ASP A CA 1
ATOM 843 C C . ASP A 1 107 ? -22.636 -9.521 18.628 1.00 88.06 107 ASP A C 1
ATOM 845 O O . ASP A 1 107 ? -23.861 -9.343 18.663 1.00 88.06 107 ASP A O 1
ATOM 849 N N . LEU A 1 108 ? -21.804 -8.607 18.123 1.00 86.81 108 LEU A N 1
ATOM 850 C CA . LEU A 1 108 ? -22.245 -7.304 17.619 1.00 86.81 108 LEU A CA 1
ATOM 851 C C . LEU A 1 108 ? -23.202 -7.369 16.425 1.00 86.81 108 LEU A C 1
ATOM 853 O O . LEU A 1 108 ? -23.878 -6.378 16.147 1.00 86.81 108 LEU A O 1
ATOM 857 N N . LYS A 1 109 ? -23.347 -8.520 15.754 1.00 87.19 109 LYS A N 1
ATOM 858 C CA . LYS A 1 109 ? -24.395 -8.714 14.734 1.00 87.19 109 LYS A CA 1
ATOM 859 C C . LYS A 1 109 ? -25.796 -8.742 15.350 1.00 87.19 109 LYS A C 1
ATOM 861 O O . LYS A 1 109 ? -26.777 -8.538 14.641 1.00 87.19 109 LYS A O 1
ATOM 866 N N . THR A 1 110 ? -25.892 -8.988 16.657 1.00 85.19 110 THR A N 1
ATOM 867 C CA . THR A 1 110 ? -27.138 -8.928 17.437 1.00 85.19 110 THR A CA 1
ATOM 868 C C . THR A 1 110 ? -27.423 -7.508 17.940 1.00 85.19 110 THR A C 1
ATOM 870 O O . THR A 1 110 ? -28.576 -7.171 18.195 1.00 85.19 110 THR A O 1
ATOM 873 N N . LEU A 1 111 ? -26.406 -6.645 18.056 1.00 88.12 111 LEU A N 1
ATOM 874 C CA . LEU A 1 111 ? -26.527 -5.301 18.625 1.00 88.12 111 LEU A CA 1
ATOM 875 C C . LEU A 1 111 ? -27.125 -4.299 17.616 1.00 88.12 111 LEU A C 1
ATOM 877 O O . LEU A 1 111 ? -26.414 -3.532 16.965 1.00 88.12 111 LEU A O 1
ATOM 881 N N . SER A 1 112 ? -28.452 -4.301 17.476 1.00 90.31 112 SER A N 1
ATOM 882 C CA . SER A 1 112 ? -29.176 -3.331 16.643 1.00 90.31 112 SER A CA 1
ATOM 883 C C . SER A 1 112 ? -29.202 -1.926 17.267 1.00 90.31 112 SER A C 1
ATOM 885 O O . SER A 1 112 ? -29.064 -1.763 18.480 1.00 90.31 112 SER A O 1
ATOM 887 N N . THR A 1 113 ? -29.455 -0.893 16.458 1.00 91.31 113 THR A N 1
ATOM 888 C CA . THR A 1 113 ? -29.619 0.496 16.940 1.00 91.31 113 THR A CA 1
ATOM 889 C C . THR A 1 113 ? -30.764 0.646 17.948 1.00 91.31 113 THR A C 1
ATOM 891 O O . THR A 1 113 ? -30.659 1.438 18.881 1.00 91.31 113 THR A O 1
ATOM 894 N N . GLN A 1 114 ? -31.823 -0.162 17.824 1.00 89.12 114 GLN A N 1
ATOM 895 C CA . GLN A 1 114 ? -32.922 -0.221 18.795 1.00 89.12 114 GLN A CA 1
ATOM 896 C C . GLN A 1 114 ? -32.460 -0.758 20.158 1.00 89.12 114 GLN A C 1
ATOM 898 O O . GLN A 1 114 ? -32.840 -0.214 21.192 1.00 89.12 114 GLN A O 1
ATOM 903 N N . LEU A 1 115 ? -31.610 -1.792 20.168 1.00 89.69 115 LEU A N 1
ATOM 904 C CA . LEU A 1 115 ? -31.043 -2.346 21.400 1.00 89.69 115 LEU A CA 1
ATOM 905 C C . LEU A 1 115 ? -30.001 -1.409 22.022 1.00 89.69 115 LEU A C 1
ATOM 907 O O . LEU A 1 115 ? -29.998 -1.239 23.237 1.00 89.69 115 LEU A O 1
ATOM 911 N N . ILE A 1 116 ? -29.196 -0.719 21.206 1.00 92.25 116 ILE A N 1
ATOM 912 C CA . ILE A 1 116 ? -28.315 0.367 21.672 1.00 92.25 116 ILE A CA 1
ATOM 913 C C . ILE A 1 116 ? -29.132 1.469 22.365 1.00 92.25 116 ILE A C 1
ATOM 915 O O . ILE A 1 116 ? -28.731 1.961 23.416 1.00 92.25 116 ILE A O 1
ATOM 919 N N . GLY A 1 117 ? -30.316 1.800 21.839 1.00 89.81 117 GLY A N 1
ATOM 920 C CA . GLY A 1 117 ? -31.257 2.739 22.458 1.00 89.81 117 GLY A CA 1
ATOM 921 C C . GLY A 1 117 ? -31.759 2.336 23.854 1.00 89.81 117 GLY A C 1
ATOM 922 O O . GLY A 1 117 ? -32.161 3.218 24.612 1.00 89.81 117 GLY A O 1
ATOM 923 N N . LYS A 1 118 ? -31.700 1.044 24.219 1.00 89.94 118 LYS A N 1
ATOM 924 C CA . LYS A 1 118 ? -31.996 0.551 25.577 1.00 89.94 118 LYS A CA 1
ATOM 925 C C . LYS A 1 118 ? -30.787 0.596 26.527 1.00 89.94 118 LYS A C 1
ATOM 927 O O . LYS A 1 118 ? -30.993 0.557 27.732 1.00 89.94 118 LYS A O 1
ATOM 932 N N . LEU A 1 119 ? -29.548 0.667 26.032 1.00 92.88 119 LEU A N 1
ATOM 933 C CA . LEU A 1 119 ? -28.353 0.623 26.888 1.00 92.88 119 LEU A CA 1
ATOM 934 C C . LEU A 1 119 ? -28.216 1.880 27.755 1.00 92.88 119 LEU A C 1
ATOM 936 O O . LEU A 1 119 ? -28.421 3.004 27.284 1.00 92.88 119 LEU A O 1
ATOM 940 N N . GLU A 1 120 ? -27.785 1.694 29.000 1.00 93.56 120 GLU A N 1
ATOM 941 C CA . GLU A 1 120 ? -27.348 2.790 29.867 1.00 93.56 120 GLU A CA 1
ATOM 942 C C . GLU A 1 120 ? -26.057 3.445 29.321 1.00 93.56 120 GLU A C 1
ATOM 944 O O . GLU A 1 120 ? -25.246 2.764 28.678 1.00 93.56 120 GLU A O 1
ATOM 949 N N . PRO A 1 121 ? -25.808 4.749 29.564 1.00 91.56 121 PRO A N 1
ATOM 950 C CA . PRO A 1 121 ? -24.700 5.461 28.920 1.00 91.56 121 PRO A CA 1
ATOM 951 C C . PRO A 1 121 ? -23.305 4.893 29.234 1.00 91.56 121 PRO A C 1
ATOM 953 O O . PRO A 1 121 ? -22.450 4.874 28.353 1.00 91.56 121 PRO A O 1
ATOM 956 N N . GLU A 1 122 ? -23.072 4.363 30.443 1.00 92.56 122 GLU A N 1
ATOM 957 C CA . GLU A 1 122 ? -21.795 3.716 30.806 1.00 92.56 122 GLU A CA 1
ATOM 958 C C . GLU A 1 122 ? -21.529 2.469 29.952 1.00 92.56 122 GLU A C 1
ATOM 960 O O . GLU A 1 122 ? -20.401 2.247 29.502 1.00 92.56 122 GLU A O 1
ATOM 965 N N . ALA A 1 123 ? -22.569 1.671 29.698 1.00 93.00 123 ALA A N 1
ATOM 966 C CA . ALA A 1 123 ? -22.471 0.487 28.860 1.00 93.00 123 ALA A CA 1
ATOM 967 C C . ALA A 1 123 ? -22.237 0.868 27.393 1.00 93.00 123 ALA A C 1
ATOM 969 O O . ALA A 1 123 ? -21.378 0.277 26.744 1.00 93.00 123 ALA A O 1
ATOM 970 N N . ALA A 1 124 ? -22.936 1.888 26.884 1.00 93.25 124 ALA A N 1
ATOM 971 C CA . ALA A 1 124 ? -22.757 2.366 25.514 1.00 93.25 124 ALA A CA 1
ATOM 972 C C . ALA A 1 124 ? -21.327 2.880 25.250 1.00 93.25 124 ALA A C 1
ATOM 974 O O . ALA A 1 124 ? -20.710 2.494 24.256 1.00 93.25 124 ALA A O 1
ATOM 975 N N . VAL A 1 125 ? -20.763 3.681 26.164 1.00 92.88 125 VAL A N 1
ATOM 976 C CA . VAL A 1 125 ? -19.370 4.152 26.053 1.00 92.88 125 VAL A CA 1
ATOM 977 C C . VAL A 1 125 ? -18.381 2.991 26.216 1.00 92.88 125 VAL A C 1
ATOM 979 O O . VAL A 1 125 ? -17.431 2.893 25.447 1.00 92.88 125 VAL A O 1
ATOM 982 N N . SER A 1 126 ? -18.628 2.049 27.133 1.00 92.50 126 SER A N 1
ATOM 983 C CA . SER A 1 126 ? -17.759 0.870 27.287 1.00 92.50 126 SER A CA 1
ATOM 984 C C . SER A 1 126 ? -17.759 -0.038 26.042 1.00 92.50 126 SER A C 1
ATOM 986 O O . SER A 1 126 ? -16.722 -0.597 25.700 1.00 92.50 126 SER A O 1
ATOM 988 N N . VAL A 1 127 ? -18.880 -0.158 25.316 1.00 93.00 127 VAL A N 1
ATOM 989 C CA . VAL A 1 127 ? -18.928 -0.878 24.025 1.00 93.00 127 VAL A CA 1
ATOM 990 C C . VAL A 1 127 ? -18.128 -0.135 22.949 1.00 93.00 127 VAL A C 1
ATOM 992 O O . VAL A 1 127 ? -17.396 -0.774 22.196 1.00 93.00 127 VAL A O 1
ATOM 995 N N . LEU A 1 128 ? -18.208 1.202 22.899 1.00 92.69 128 LEU A N 1
ATOM 996 C CA . LEU A 1 128 ? -17.422 2.035 21.974 1.00 92.69 128 LEU A CA 1
ATOM 997 C C . LEU A 1 128 ? -15.900 1.934 22.216 1.00 92.69 128 LEU A C 1
ATOM 999 O O . LEU A 1 128 ? -15.120 2.094 21.278 1.00 92.69 128 LEU A O 1
ATOM 1003 N N . CYS A 1 129 ? -15.484 1.644 23.450 1.00 91.94 129 CYS A N 1
ATOM 1004 C CA . CYS A 1 129 ? -14.084 1.448 23.842 1.00 91.94 129 CYS A CA 1
ATOM 1005 C C . CYS A 1 129 ? -13.590 -0.012 23.734 1.00 91.94 129 CYS A C 1
ATOM 1007 O O . CYS A 1 129 ? -12.425 -0.283 24.000 1.00 91.94 129 CYS A O 1
ATOM 1009 N N . SER A 1 130 ? -14.431 -0.968 23.330 1.00 91.69 130 SER A N 1
ATOM 1010 C CA . SER A 1 130 ? -14.075 -2.390 23.381 1.00 91.69 130 SER A CA 1
ATOM 1011 C C . SER A 1 130 ? -13.147 -2.831 22.235 1.00 91.69 130 SER A C 1
ATOM 1013 O O . SER A 1 130 ? -13.588 -3.044 21.104 1.00 91.69 130 SER A O 1
ATOM 1015 N N . VAL A 1 131 ? -11.862 -3.043 22.544 1.00 91.31 131 VAL A N 1
ATOM 1016 C CA . VAL A 1 131 ? -10.802 -3.396 21.571 1.00 91.31 131 VAL A CA 1
ATOM 1017 C C . VAL A 1 131 ? -11.127 -4.612 20.676 1.00 91.31 131 VAL A C 1
ATOM 1019 O O . VAL A 1 131 ? -10.953 -4.494 19.459 1.00 91.31 131 VAL A O 1
ATOM 1022 N N . PRO A 1 132 ? -11.671 -5.750 21.175 1.00 90.38 132 PRO A N 1
ATOM 1023 C CA . PRO A 1 132 ? -12.062 -6.882 20.318 1.00 90.38 132 PRO A CA 1
ATOM 1024 C C . PRO A 1 132 ? -13.069 -6.532 19.214 1.00 90.38 132 PRO A C 1
ATOM 1026 O O . PRO A 1 132 ? -13.171 -7.232 18.209 1.00 90.38 132 PRO A O 1
ATOM 1029 N N . HIS A 1 133 ? -13.824 -5.452 19.403 1.00 91.56 133 HIS A N 1
ATOM 1030 C CA . HIS A 1 133 ? -14.991 -5.100 18.607 1.00 91.56 133 HIS A CA 1
ATOM 1031 C C . HIS A 1 133 ? -14.754 -3.996 17.579 1.00 91.56 133 HIS A C 1
ATOM 1033 O O . HIS A 1 133 ? -15.613 -3.774 16.721 1.00 91.56 133 HIS A O 1
ATOM 1039 N N . PHE A 1 134 ? -13.599 -3.329 17.617 1.00 93.56 134 PHE A N 1
ATOM 1040 C CA . PHE A 1 134 ? -13.319 -2.164 16.776 1.00 93.56 134 PHE A CA 1
ATOM 1041 C C . PHE A 1 134 ? -13.503 -2.424 15.275 1.0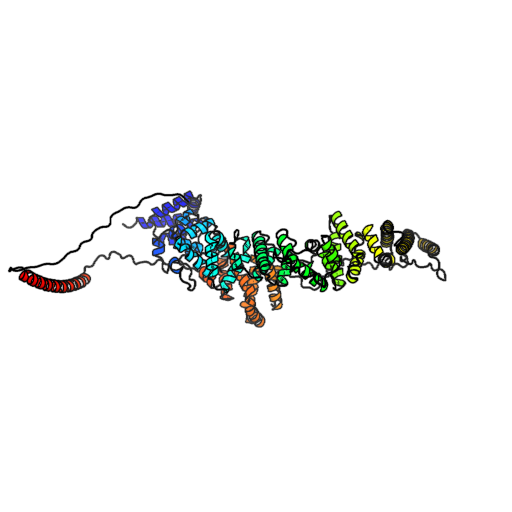0 93.56 134 PHE A C 1
ATOM 1043 O O . PHE A 1 134 ? -14.059 -1.585 14.571 1.00 93.56 134 PHE A O 1
ATOM 1050 N N . HIS A 1 135 ? -13.127 -3.611 14.796 1.00 90.44 135 HIS A N 1
ATOM 1051 C CA . HIS A 1 135 ? -13.254 -4.009 13.389 1.00 90.44 135 HIS A CA 1
ATOM 1052 C C . HIS A 1 135 ? -14.667 -4.485 12.979 1.00 90.44 135 HIS A C 1
ATOM 1054 O O . HIS A 1 135 ? -14.882 -4.813 11.812 1.00 90.44 135 HIS A O 1
ATOM 1060 N N . GLN A 1 136 ? -15.618 -4.580 13.919 1.00 91.81 136 GLN A N 1
ATOM 1061 C CA . GLN A 1 136 ? -16.972 -5.117 13.692 1.00 91.81 136 GLN A CA 1
ATOM 1062 C C . GLN A 1 136 ? -18.072 -4.054 13.795 1.00 91.81 136 GLN A C 1
ATOM 1064 O O . GLN A 1 136 ? -19.146 -4.227 13.216 1.00 91.81 136 GLN A O 1
ATOM 1069 N N . LEU A 1 137 ? -17.830 -2.973 14.542 1.00 92.75 137 LEU A N 1
ATOM 1070 C CA . LEU A 1 137 ? -18.798 -1.899 14.746 1.00 92.75 137 LEU A CA 1
ATOM 1071 C C . LEU A 1 137 ? -19.005 -1.082 13.462 1.00 92.75 137 LEU A C 1
ATOM 1073 O O . LEU A 1 137 ? -18.085 -0.466 12.931 1.00 92.75 137 LEU A O 1
ATOM 1077 N N . THR A 1 138 ? -20.247 -1.034 12.983 1.00 93.31 138 THR A N 1
ATOM 1078 C CA . THR A 1 138 ? -20.630 -0.217 11.821 1.00 93.31 138 THR A CA 1
ATOM 1079 C C . THR A 1 138 ? -20.769 1.264 12.184 1.00 93.31 138 THR A C 1
ATOM 1081 O O . THR A 1 138 ? -21.109 1.598 13.321 1.00 93.31 138 THR A O 1
ATOM 1084 N N . LYS A 1 139 ? -20.631 2.167 11.195 1.00 93.19 139 LYS A N 1
ATOM 1085 C CA . LYS A 1 139 ? -20.877 3.615 11.377 1.00 93.19 139 LYS A CA 1
ATOM 1086 C C . LYS A 1 139 ? -22.186 3.896 12.133 1.00 93.19 139 LYS A C 1
ATOM 1088 O O . LYS A 1 139 ? -22.179 4.661 13.086 1.00 93.19 139 LYS A O 1
ATOM 1093 N N . THR A 1 140 ? -23.285 3.250 11.741 1.00 94.19 140 THR A N 1
ATOM 1094 C CA . THR A 1 140 ? -24.615 3.433 12.351 1.00 94.19 140 THR A CA 1
ATOM 1095 C C . THR A 1 140 ? -24.701 2.954 13.800 1.00 94.19 140 THR A C 1
ATOM 1097 O O . THR A 1 140 ? -25.450 3.530 14.584 1.00 94.19 140 THR A O 1
ATOM 1100 N N . GLN A 1 141 ? -23.947 1.916 14.177 1.00 94.81 141 GLN A N 1
ATOM 1101 C CA . GLN A 1 141 ? -23.862 1.476 15.574 1.00 94.81 141 GLN A CA 1
ATOM 1102 C C . GLN A 1 141 ? -23.010 2.445 16.398 1.00 94.81 141 GLN A C 1
ATOM 1104 O O . GLN A 1 141 ? -23.406 2.796 17.501 1.00 94.81 141 GLN A O 1
ATOM 1109 N N . ILE A 1 142 ? -21.882 2.916 15.857 1.00 94.69 142 ILE A N 1
ATOM 1110 C CA . ILE A 1 142 ? -20.989 3.883 16.522 1.00 94.69 142 ILE A CA 1
ATOM 1111 C C . ILE A 1 142 ? -21.703 5.210 16.756 1.00 94.69 142 ILE A C 1
ATOM 1113 O O . ILE A 1 142 ? -21.628 5.749 17.854 1.00 94.69 142 ILE A O 1
ATOM 1117 N N . GLU A 1 143 ? -22.434 5.697 15.754 1.00 94.50 143 GLU A N 1
ATOM 1118 C CA . GLU A 1 143 ? -23.294 6.874 15.861 1.00 94.50 143 GLU A CA 1
ATOM 1119 C C . GLU A 1 143 ? -24.309 6.667 16.993 1.00 94.50 143 GLU A C 1
ATOM 1121 O O . GLU A 1 143 ? -24.247 7.382 17.987 1.00 94.50 143 GLU A O 1
ATOM 1126 N N . ALA A 1 144 ? -25.119 5.602 16.952 1.00 94.00 144 ALA A N 1
ATOM 1127 C CA . ALA A 1 144 ? -26.090 5.304 18.008 1.00 94.00 144 ALA A CA 1
ATOM 1128 C C . ALA A 1 144 ? -25.473 5.155 19.418 1.00 94.00 144 ALA A C 1
ATOM 1130 O O . ALA A 1 144 ? -26.076 5.613 20.386 1.00 94.00 144 ALA A O 1
ATOM 1131 N N . LEU A 1 145 ? -24.290 4.536 19.553 1.00 94.25 145 LEU A N 1
ATOM 1132 C CA . LEU A 1 145 ? -23.574 4.373 20.830 1.00 94.25 145 LEU A CA 1
ATOM 1133 C C . LEU A 1 145 ? -23.077 5.719 21.368 1.00 94.25 145 LEU A C 1
ATOM 1135 O O . LEU A 1 145 ? -23.302 6.042 22.533 1.00 94.25 145 LEU A O 1
ATOM 1139 N N . PHE A 1 146 ? -22.444 6.519 20.508 1.00 92.25 146 PHE A N 1
ATOM 1140 C CA . PHE A 1 146 ? -21.962 7.861 20.827 1.00 92.25 146 PHE A CA 1
ATOM 1141 C C . PHE A 1 146 ? -23.118 8.808 21.181 1.00 92.25 146 PHE A C 1
ATOM 1143 O O . PHE A 1 146 ? -22.997 9.657 22.067 1.00 92.25 146 PHE A O 1
ATOM 1150 N N . GLU A 1 147 ? -24.274 8.624 20.542 1.00 92.25 147 GLU A N 1
ATOM 1151 C CA . GLU A 1 147 ? -25.458 9.437 20.782 1.00 92.25 147 GLU A CA 1
ATOM 1152 C C . GLU A 1 147 ? -26.138 9.198 22.136 1.00 92.25 147 GLU A C 1
ATOM 1154 O O . GLU A 1 147 ? -26.832 10.102 22.611 1.00 92.25 147 GLU A O 1
ATOM 1159 N N . ARG A 1 148 ? -25.898 8.048 22.791 1.00 91.44 148 ARG A N 1
ATOM 1160 C CA . ARG A 1 148 ? -26.380 7.769 24.160 1.00 91.44 148 ARG A CA 1
ATOM 1161 C C . ARG A 1 148 ? -25.815 8.733 25.202 1.00 91.44 148 ARG A C 1
ATOM 1163 O O . ARG A 1 148 ? -26.417 8.872 26.265 1.00 91.44 148 ARG A O 1
ATOM 1170 N N . TYR A 1 149 ? -24.685 9.387 24.921 1.00 88.12 149 TYR A N 1
ATOM 1171 C CA . TYR A 1 149 ? -24.095 10.369 25.824 1.00 88.12 149 TYR A CA 1
ATOM 1172 C C . TYR A 1 149 ? -24.624 11.794 25.541 1.00 88.12 149 TYR A C 1
ATOM 1174 O O . TYR A 1 149 ? -24.805 12.153 24.366 1.00 88.12 149 TYR A O 1
ATOM 1182 N N . PRO A 1 150 ? -24.890 12.628 26.574 1.00 86.38 150 PRO A N 1
ATOM 1183 C CA . PRO A 1 150 ? -25.498 13.947 26.396 1.00 86.38 150 PRO A CA 1
ATOM 1184 C C . PRO A 1 150 ? -24.704 14.845 25.444 1.00 86.38 150 PRO A C 1
ATOM 1186 O O . PRO A 1 150 ? -23.486 14.965 25.569 1.00 86.38 150 PRO A O 1
ATOM 1189 N N . LEU A 1 151 ? -25.399 15.508 24.512 1.00 84.12 151 LEU A N 1
ATOM 1190 C CA . LEU A 1 151 ? -24.801 16.255 23.393 1.00 84.12 151 LEU A CA 1
ATOM 1191 C C . LEU A 1 151 ? -23.677 17.216 23.819 1.00 84.12 151 LEU A C 1
ATOM 1193 O O . LEU A 1 151 ? -22.627 17.251 23.184 1.00 84.12 151 LEU A O 1
ATOM 1197 N N . TYR A 1 152 ? -23.884 17.951 24.914 1.00 81.69 152 TYR A N 1
ATOM 1198 C CA . TYR A 1 152 ? -22.937 18.933 25.447 1.00 81.69 152 TYR A CA 1
ATOM 1199 C C . TYR A 1 152 ? -21.669 18.305 26.054 1.00 81.69 152 TYR A C 1
ATOM 1201 O O . TYR A 1 152 ? -20.646 18.977 26.147 1.00 81.69 152 TYR A O 1
ATOM 1209 N N . GLU A 1 153 ? -21.689 17.017 26.408 1.00 84.06 153 GLU A N 1
ATOM 1210 C CA . GLU A 1 153 ? -20.540 16.299 26.974 1.00 84.06 153 GLU A CA 1
ATOM 1211 C C . GLU A 1 153 ? -19.877 15.304 26.013 1.00 84.06 153 GLU A C 1
ATOM 1213 O O . GLU A 1 153 ? -18.835 14.741 26.347 1.00 84.06 153 GLU A O 1
ATOM 1218 N N . ARG A 1 154 ? -20.428 15.093 24.808 1.00 87.31 154 ARG A N 1
ATOM 1219 C CA . ARG A 1 154 ? -19.877 14.162 23.800 1.00 87.31 154 ARG A CA 1
ATOM 1220 C C . ARG A 1 154 ? -18.399 14.425 23.463 1.00 87.31 154 ARG A C 1
ATOM 1222 O O . ARG A 1 154 ? -17.689 13.494 23.096 1.00 87.31 154 ARG A O 1
ATOM 1229 N N . HIS A 1 155 ? -17.915 15.657 23.642 1.00 86.62 155 HIS A N 1
ATOM 1230 C CA . HIS A 1 155 ? -16.494 15.994 23.508 1.00 86.62 155 HIS A CA 1
ATOM 1231 C C . HIS A 1 155 ? -15.604 15.223 24.502 1.00 86.62 155 HIS A C 1
ATOM 1233 O O . HIS A 1 155 ? -14.575 14.706 24.089 1.00 86.62 155 HIS A O 1
ATOM 1239 N N . LYS A 1 156 ? -16.032 15.045 25.764 1.00 88.44 156 LYS A N 1
ATOM 1240 C CA . LYS A 1 156 ? -15.278 14.313 26.803 1.00 88.44 156 LYS A CA 1
ATOM 1241 C C . LYS A 1 156 ? -15.033 12.857 26.401 1.00 88.44 156 LYS A C 1
ATOM 1243 O O . LYS A 1 156 ? -13.941 12.334 26.585 1.00 88.44 156 LYS A O 1
ATOM 1248 N N . VAL A 1 157 ? -16.043 12.223 25.796 1.00 90.56 157 VAL A N 1
ATOM 1249 C CA . VAL A 1 157 ? -15.941 10.854 25.265 1.00 90.56 157 VAL A CA 1
ATOM 1250 C C . VAL A 1 157 ? -14.901 10.778 24.145 1.00 90.56 157 VAL A C 1
ATOM 1252 O O . VAL A 1 157 ? -14.117 9.835 24.122 1.00 90.56 157 VAL A O 1
ATOM 1255 N N . LEU A 1 158 ? -14.849 11.772 23.248 1.00 89.75 158 LEU A N 1
ATOM 1256 C CA . LEU A 1 158 ? -13.838 11.824 22.186 1.00 89.75 158 LEU A CA 1
ATOM 1257 C C . LEU A 1 158 ? -12.430 12.061 22.743 1.00 89.75 158 LEU A C 1
ATOM 1259 O O . LEU A 1 158 ? -11.528 11.323 22.365 1.00 89.75 158 LEU A O 1
ATOM 1263 N N . THR A 1 159 ? -12.247 13.024 23.654 1.00 89.12 159 THR A N 1
ATOM 1264 C CA . THR A 1 159 ? -10.962 13.282 24.331 1.00 89.12 159 THR A CA 1
ATOM 1265 C C . THR A 1 159 ? -10.431 12.010 24.994 1.00 89.12 159 THR A C 1
ATOM 1267 O O . THR A 1 159 ? -9.306 11.595 24.732 1.00 89.12 159 THR A O 1
ATOM 1270 N N . TYR A 1 160 ? -11.266 11.345 25.798 1.00 89.56 160 TYR A N 1
ATOM 1271 C CA . TYR A 1 160 ? -10.907 10.107 26.485 1.00 89.56 160 TYR A CA 1
ATOM 1272 C C . TYR A 1 160 ? -10.572 8.973 25.499 1.00 89.56 160 TYR A C 1
ATOM 1274 O O . TYR A 1 160 ? -9.531 8.326 25.618 1.00 89.56 160 TYR A O 1
ATOM 1282 N N . TRP A 1 161 ? -11.408 8.757 24.477 1.00 91.62 161 TRP A N 1
ATOM 1283 C CA . TRP A 1 161 ? -11.172 7.709 23.480 1.00 91.62 161 TRP A CA 1
ATOM 1284 C C . TRP A 1 161 ? -9.864 7.939 22.704 1.00 91.62 161 TRP A C 1
ATOM 1286 O O . TRP A 1 161 ? -9.066 7.016 22.544 1.00 91.62 161 TRP A O 1
ATOM 1296 N N . ILE A 1 162 ? -9.607 9.179 22.277 1.00 88.75 162 ILE A N 1
ATOM 1297 C CA . ILE A 1 162 ? -8.389 9.564 21.552 1.00 88.75 162 ILE A CA 1
ATOM 1298 C C . ILE A 1 162 ? -7.138 9.376 22.423 1.00 88.75 162 ILE A C 1
ATOM 1300 O O . ILE A 1 162 ? -6.136 8.873 21.926 1.00 88.75 162 ILE A O 1
ATOM 1304 N N . ASN A 1 163 ? -7.187 9.723 23.710 1.00 86.62 163 ASN A N 1
ATOM 1305 C CA . ASN A 1 163 ? -6.013 9.640 24.583 1.00 86.62 163 ASN A CA 1
ATOM 1306 C C . ASN A 1 163 ? -5.640 8.204 24.990 1.00 86.62 163 ASN A C 1
ATOM 1308 O O . ASN A 1 163 ? -4.461 7.935 25.215 1.00 86.62 163 ASN A O 1
ATOM 1312 N N . HIS A 1 164 ? -6.611 7.287 25.089 1.00 85.94 164 HIS A N 1
ATOM 1313 C CA . HIS A 1 164 ? -6.379 5.948 25.658 1.00 85.94 164 HIS A CA 1
ATOM 1314 C C . HIS A 1 164 ? -6.529 4.782 24.668 1.00 85.94 164 HIS A C 1
ATOM 1316 O O . HIS A 1 164 ? -5.919 3.736 24.881 1.00 85.94 164 HIS A O 1
ATOM 1322 N N . PHE A 1 165 ? -7.303 4.933 23.586 1.00 86.88 165 PHE A N 1
ATOM 1323 C CA . PHE A 1 165 ? -7.627 3.822 22.675 1.00 86.88 165 PHE A CA 1
ATOM 1324 C C . PHE A 1 165 ? -7.051 3.963 21.266 1.00 86.88 165 PHE A C 1
ATOM 1326 O O . PHE A 1 165 ? -7.042 2.988 20.520 1.00 86.88 165 PHE A O 1
ATOM 1333 N N . ILE A 1 166 ? -6.536 5.130 20.878 1.00 84.88 166 ILE A N 1
ATOM 1334 C CA . ILE A 1 166 ? -6.140 5.382 19.482 1.00 84.88 166 ILE A CA 1
ATOM 1335 C C . ILE A 1 166 ? -4.917 4.578 19.012 1.00 84.88 166 ILE A C 1
ATOM 1337 O O . ILE A 1 166 ? -4.733 4.378 17.811 1.00 84.88 166 ILE A O 1
ATOM 1341 N N . SER A 1 167 ? -4.100 4.101 19.956 1.00 84.19 167 SER A N 1
ATOM 1342 C CA . SER A 1 167 ? -2.962 3.206 19.727 1.00 84.19 167 SER A CA 1
ATOM 1343 C C . SER A 1 167 ? -3.299 1.725 19.932 1.00 84.19 167 SER A C 1
ATOM 1345 O O . SER A 1 167 ? -2.395 0.901 19.892 1.00 84.19 167 SER A O 1
ATOM 1347 N N . MET A 1 168 ? -4.561 1.364 20.185 1.00 89.62 168 MET A N 1
ATOM 1348 C CA . MET A 1 168 ? -4.975 -0.034 20.356 1.00 89.62 168 MET A CA 1
ATOM 1349 C C . MET A 1 168 ? -5.145 -0.739 18.995 1.00 89.62 168 MET A C 1
ATOM 1351 O O . MET A 1 168 ? -5.491 -0.086 18.003 1.00 89.62 168 MET A O 1
ATOM 1355 N N . PRO A 1 169 ? -4.967 -2.073 18.921 1.00 90.38 169 PRO A N 1
ATOM 1356 C CA . PRO A 1 169 ? -5.168 -2.840 17.689 1.00 90.38 169 PRO A CA 1
ATOM 1357 C C . PRO A 1 169 ? -6.544 -2.587 17.058 1.00 90.38 169 PRO A C 1
ATOM 1359 O O . PRO A 1 169 ? -7.554 -2.575 17.761 1.00 90.38 169 PRO A O 1
ATOM 1362 N N . ASN A 1 170 ? -6.609 -2.421 15.732 1.00 92.75 170 ASN A N 1
ATOM 1363 C CA . ASN A 1 170 ? -7.835 -2.135 14.975 1.00 92.75 170 ASN A CA 1
ATOM 1364 C C . ASN A 1 170 ? -8.554 -0.803 15.330 1.00 92.75 170 ASN A C 1
ATOM 1366 O O . ASN A 1 170 ? -9.634 -0.541 14.795 1.00 92.75 170 ASN A O 1
ATOM 1370 N N . ALA A 1 171 ? -7.996 0.082 16.169 1.00 92.88 171 ALA A N 1
ATOM 1371 C CA . ALA A 1 171 ? -8.657 1.343 16.554 1.00 92.88 171 ALA A CA 1
ATOM 1372 C C . ALA A 1 171 ? -8.959 2.276 15.361 1.00 92.88 171 ALA A C 1
ATOM 1374 O O . ALA A 1 171 ? -9.909 3.065 15.400 1.00 92.88 171 ALA A O 1
ATOM 1375 N N . HIS A 1 172 ? -8.211 2.138 14.261 1.00 92.94 172 HIS A N 1
ATOM 1376 C CA . HIS A 1 172 ? -8.401 2.900 13.027 1.00 92.94 172 HIS A CA 1
ATOM 1377 C C . HIS A 1 172 ? -9.807 2.765 12.411 1.00 92.94 172 HIS A C 1
ATOM 1379 O O . HIS A 1 172 ? -10.286 3.723 11.804 1.00 92.94 172 HIS A O 1
ATOM 1385 N N . TYR A 1 173 ? -10.510 1.638 12.603 1.00 93.81 173 TYR A N 1
ATOM 1386 C CA . TYR A 1 173 ? -11.896 1.480 12.131 1.00 93.81 173 TYR A CA 1
ATOM 1387 C C . TYR A 1 173 ? -12.857 2.430 12.863 1.00 93.81 173 TYR A C 1
ATOM 1389 O O . TYR A 1 173 ? -13.644 3.138 12.228 1.00 93.81 173 TYR A O 1
ATOM 1397 N N . ILE A 1 174 ? -12.757 2.501 14.195 1.00 94.31 174 ILE A N 1
ATOM 1398 C CA . ILE A 1 174 ? -13.573 3.408 15.011 1.00 94.31 174 ILE A CA 1
ATOM 1399 C C . ILE A 1 174 ? -13.201 4.859 14.720 1.00 94.31 174 ILE A C 1
ATOM 1401 O O . ILE A 1 174 ? -14.092 5.671 14.480 1.00 94.31 174 ILE A O 1
ATOM 1405 N N . LEU A 1 175 ? -11.905 5.178 14.645 1.00 93.25 175 LEU A N 1
ATOM 1406 C CA . LEU A 1 175 ? -11.431 6.523 14.314 1.00 93.25 175 LEU A CA 1
ATOM 1407 C C . LEU A 1 175 ? -11.950 6.996 12.946 1.00 93.25 175 LEU A C 1
ATOM 1409 O O . LEU A 1 175 ? -12.415 8.130 12.830 1.00 93.25 175 LEU A O 1
ATOM 1413 N N . ALA A 1 176 ? -11.946 6.133 11.924 1.00 92.69 176 ALA A N 1
ATOM 1414 C CA . ALA A 1 176 ? -12.505 6.451 10.611 1.00 92.69 176 ALA A CA 1
ATOM 1415 C C . ALA A 1 176 ? -14.015 6.728 10.672 1.00 92.69 176 ALA A C 1
ATOM 1417 O O . ALA A 1 176 ? -14.505 7.660 10.028 1.00 92.69 176 ALA A O 1
ATOM 1418 N N . HIS A 1 177 ? -14.771 5.976 11.471 1.00 93.25 177 HIS A N 1
ATOM 1419 C CA . HIS A 1 177 ? -16.197 6.230 11.666 1.00 93.25 177 HIS A CA 1
ATOM 1420 C C . HIS A 1 177 ? -16.466 7.510 12.471 1.00 93.25 177 HIS A C 1
ATOM 1422 O O . HIS A 1 177 ? -17.268 8.332 12.024 1.00 93.25 177 HIS A O 1
ATOM 1428 N N . LEU A 1 178 ? -15.752 7.744 13.576 1.00 91.81 178 LEU A N 1
ATOM 1429 C CA . LEU A 1 178 ? -15.867 8.966 14.374 1.00 91.81 178 LEU A CA 1
ATOM 1430 C C . LEU A 1 178 ? -15.454 10.215 13.574 1.00 91.81 178 LEU A C 1
ATOM 1432 O O . LEU A 1 178 ? -16.133 11.234 13.668 1.00 91.81 178 LEU A O 1
ATOM 1436 N N . MET A 1 179 ? -14.437 10.140 12.704 1.00 90.25 179 MET A N 1
ATOM 1437 C CA . MET A 1 179 ? -14.047 11.238 11.797 1.00 90.25 179 MET A CA 1
ATOM 1438 C C . MET A 1 179 ? -15.186 11.647 10.848 1.00 90.25 179 MET A C 1
ATOM 1440 O O . MET A 1 179 ? -15.358 12.830 10.555 1.00 90.25 179 MET A O 1
ATOM 1444 N N . ASN A 1 180 ? -16.019 10.690 10.424 1.00 89.31 180 ASN A N 1
ATOM 1445 C CA . ASN A 1 180 ? -17.203 10.945 9.597 1.00 89.31 180 ASN A CA 1
ATOM 1446 C C . ASN A 1 180 ? -18.436 11.440 10.387 1.00 89.31 180 ASN A C 1
ATOM 1448 O O . ASN A 1 180 ? -19.408 11.856 9.756 1.00 89.31 180 ASN A O 1
ATOM 1452 N N . ILE A 1 181 ? -18.439 11.353 11.723 1.00 89.25 181 ILE A N 1
ATOM 1453 C CA . ILE A 1 181 ? -19.563 11.752 12.597 1.00 89.25 181 ILE A CA 1
ATOM 1454 C C . ILE A 1 181 ? -19.263 13.099 13.277 1.00 89.25 181 ILE A C 1
ATOM 1456 O O . ILE A 1 181 ? -20.074 14.018 13.242 1.00 89.25 181 ILE A O 1
ATOM 1460 N N . ALA A 1 182 ? -18.073 13.234 13.865 1.00 87.69 182 ALA A N 1
ATOM 1461 C CA . ALA A 1 182 ? -17.661 14.351 14.713 1.00 87.69 182 ALA A CA 1
ATOM 1462 C C . ALA A 1 182 ? -16.258 14.882 14.352 1.00 87.69 182 ALA A C 1
ATOM 1464 O O . ALA A 1 182 ? -15.516 15.335 15.222 1.00 87.69 182 ALA A O 1
ATOM 1465 N N . GLY A 1 183 ? -15.883 14.841 13.067 1.00 86.81 183 GLY A N 1
ATOM 1466 C CA . GLY A 1 183 ? -14.523 15.151 12.607 1.00 86.81 183 GLY A CA 1
ATOM 1467 C C . GLY A 1 183 ? -13.954 16.494 13.078 1.00 86.81 183 GLY A C 1
ATOM 1468 O O . GLY A 1 183 ? -12.768 16.561 13.371 1.00 86.81 183 GLY A O 1
ATOM 1469 N N . HIS A 1 184 ? -14.771 17.544 13.230 1.00 87.25 184 HIS A N 1
ATOM 1470 C CA . HIS A 1 184 ? -14.309 18.836 13.761 1.00 87.25 184 HIS A CA 1
ATOM 1471 C C . HIS A 1 184 ? -13.740 18.704 15.184 1.00 87.25 184 HIS A C 1
ATOM 1473 O O . HIS A 1 184 ? -12.602 19.104 15.408 1.00 87.25 184 HIS A O 1
ATOM 1479 N N . ASN A 1 185 ? -14.463 18.034 16.087 1.00 87.81 185 ASN A N 1
ATOM 1480 C CA . ASN A 1 185 ? -14.005 17.776 17.453 1.00 87.81 185 ASN A CA 1
ATOM 1481 C C . ASN A 1 185 ? -12.706 16.959 17.467 1.00 87.81 185 ASN A C 1
ATOM 1483 O O . ASN A 1 185 ? -11.819 17.247 18.255 1.00 87.81 185 ASN A O 1
ATOM 1487 N N . ILE A 1 186 ? -12.551 15.979 16.570 1.00 88.75 186 ILE A N 1
ATOM 1488 C CA . ILE A 1 186 ? -11.317 15.177 16.492 1.00 88.75 186 ILE A CA 1
ATOM 1489 C C . ILE A 1 186 ? -10.127 16.028 16.032 1.00 88.75 186 ILE A C 1
ATOM 1491 O O . ILE A 1 186 ? -9.039 15.888 16.581 1.00 88.75 186 ILE A O 1
ATOM 1495 N N . ILE A 1 187 ? -10.311 16.932 15.063 1.00 88.94 187 ILE A N 1
ATOM 1496 C CA . ILE A 1 187 ? -9.257 17.878 14.658 1.00 88.94 187 ILE A CA 1
ATOM 1497 C C . ILE A 1 187 ? -8.885 18.829 15.805 1.00 88.94 187 ILE A C 1
ATOM 1499 O O . ILE A 1 187 ? -7.701 19.148 15.964 1.00 88.94 187 ILE A O 1
ATOM 1503 N N . ASP A 1 188 ? -9.869 19.262 16.593 1.00 88.50 188 ASP A N 1
ATOM 1504 C CA . ASP A 1 188 ? -9.655 20.147 17.737 1.00 88.50 188 ASP A CA 1
ATOM 1505 C C . ASP A 1 188 ? -8.953 19.409 18.896 1.00 88.50 188 ASP A C 1
ATOM 1507 O O . ASP A 1 188 ? -8.034 19.968 19.491 1.00 88.50 188 ASP A O 1
ATOM 1511 N N . GLU A 1 189 ? -9.259 18.134 19.164 1.00 87.19 189 GLU A N 1
ATOM 1512 C CA . GLU A 1 189 ? -8.499 17.303 20.116 1.00 87.19 189 GLU A CA 1
ATOM 1513 C C . GLU A 1 189 ? -7.077 17.001 19.613 1.00 87.19 189 GLU A C 1
ATOM 1515 O O . GLU A 1 189 ? -6.113 17.193 20.352 1.00 87.19 189 GLU A O 1
ATOM 1520 N N . LEU A 1 190 ? -6.899 16.670 18.326 1.00 87.81 190 LEU A N 1
ATOM 1521 C CA . LEU A 1 190 ? -5.577 16.531 17.692 1.00 87.81 190 LEU A CA 1
ATOM 1522 C C . LEU A 1 190 ? -4.723 17.806 17.788 1.00 87.81 190 LEU A C 1
ATOM 1524 O O . LEU A 1 190 ? -3.502 17.740 17.646 1.00 87.81 190 LEU A O 1
ATOM 1528 N N . SER A 1 191 ? -5.324 18.980 17.996 1.00 87.38 191 SER A N 1
ATOM 1529 C CA . SER A 1 191 ? -4.578 20.222 18.236 1.00 87.38 191 SER A CA 1
ATOM 1530 C C . SER A 1 191 ? -3.971 20.303 19.644 1.00 87.38 191 SER A C 1
ATOM 1532 O O . SER A 1 191 ? -2.968 20.989 19.812 1.00 87.38 191 SER A O 1
ATOM 1534 N N . LYS A 1 192 ? -4.535 19.564 20.611 1.00 88.31 192 LYS A N 1
ATOM 1535 C CA . LYS A 1 192 ? -4.178 19.570 22.041 1.00 88.31 192 LYS A CA 1
ATOM 1536 C C . LYS A 1 192 ? -3.258 18.414 22.455 1.00 88.31 192 LYS A C 1
ATOM 1538 O O . LYS A 1 192 ? -2.680 18.477 23.532 1.00 88.31 192 LYS A O 1
ATOM 1543 N N . MET A 1 193 ? -3.158 17.357 21.644 1.00 85.44 193 MET A N 1
ATOM 1544 C CA . MET A 1 193 ? -2.333 16.179 21.948 1.00 85.44 193 MET A CA 1
ATOM 1545 C C . MET A 1 193 ? -0.828 16.474 21.934 1.00 85.44 193 MET A C 1
ATOM 1547 O O . MET A 1 193 ? -0.343 17.264 21.120 1.00 85.44 193 MET A O 1
ATOM 1551 N N . GLU A 1 194 ? -0.087 15.726 22.755 1.00 87.56 194 GLU A N 1
ATOM 1552 C CA . GLU A 1 194 ? 1.378 15.718 22.767 1.00 87.56 194 GLU A CA 1
ATOM 1553 C C . GLU A 1 194 ? 1.974 15.364 21.387 1.00 87.56 194 GLU A C 1
ATOM 1555 O O . GLU A 1 194 ? 1.454 14.465 20.713 1.00 87.56 194 GLU A O 1
ATOM 1560 N N . PRO A 1 195 ? 3.088 15.995 20.951 1.00 88.38 195 PRO A N 1
ATOM 1561 C CA . PRO A 1 195 ? 3.606 15.856 19.586 1.00 88.38 195 PRO A CA 1
ATOM 1562 C C . PRO A 1 195 ? 3.873 14.413 19.138 1.00 88.38 195 PRO A C 1
ATOM 1564 O O . PRO A 1 195 ? 3.601 14.071 17.988 1.00 88.38 195 PRO A O 1
ATOM 1567 N N . ASN A 1 196 ? 4.369 13.561 20.041 1.00 86.81 196 ASN A N 1
ATOM 1568 C CA . ASN A 1 196 ? 4.696 12.166 19.731 1.00 86.81 196 ASN A CA 1
ATOM 1569 C C . ASN A 1 196 ? 3.434 11.315 19.531 1.00 86.81 196 ASN A C 1
ATOM 1571 O O . ASN A 1 196 ? 3.340 10.574 18.555 1.00 86.81 196 ASN A O 1
ATOM 1575 N N . GLN A 1 197 ? 2.438 11.454 20.414 1.00 85.38 197 GLN A N 1
ATOM 1576 C CA . GLN A 1 197 ? 1.153 10.763 20.270 1.00 85.38 197 GLN A CA 1
ATOM 1577 C C . GLN A 1 197 ? 0.420 11.248 19.018 1.00 85.38 197 GLN A C 1
ATOM 1579 O O . GLN A 1 197 ? -0.050 10.443 18.218 1.00 85.38 197 GLN A O 1
ATOM 1584 N N . LYS A 1 198 ? 0.397 12.567 18.797 1.00 90.75 198 LYS A N 1
ATOM 1585 C CA . LYS A 1 198 ? -0.178 13.190 17.604 1.00 90.75 198 LYS A CA 1
ATOM 1586 C C . LYS A 1 198 ? 0.424 12.642 16.309 1.00 90.75 198 LYS A C 1
ATOM 1588 O O . LYS A 1 198 ? -0.321 12.373 15.369 1.00 90.75 198 LYS A O 1
ATOM 1593 N N . GLU A 1 199 ? 1.744 12.457 16.253 1.00 91.50 199 GLU A N 1
ATOM 1594 C CA . GLU A 1 199 ? 2.407 11.877 15.082 1.00 91.50 199 GLU A CA 1
ATOM 1595 C C . GLU A 1 199 ? 1.949 10.435 14.830 1.00 91.50 199 GLU A C 1
ATOM 1597 O O . GLU A 1 199 ? 1.578 10.121 13.703 1.00 91.50 199 GLU A O 1
ATOM 1602 N N . ILE A 1 200 ? 1.886 9.591 15.869 1.00 88.12 200 ILE A N 1
ATOM 1603 C CA . ILE A 1 200 ? 1.386 8.206 15.766 1.00 88.12 200 ILE A CA 1
ATOM 1604 C C . ILE A 1 200 ? -0.036 8.185 15.187 1.00 88.12 200 ILE A C 1
ATOM 1606 O O . ILE A 1 200 ? -0.322 7.405 14.279 1.00 88.12 200 ILE A O 1
ATOM 1610 N N . VAL A 1 201 ? -0.920 9.077 15.647 1.00 90.31 201 VAL A N 1
ATOM 1611 C CA . VAL A 1 201 ? -2.293 9.172 15.124 1.00 90.31 201 VAL A CA 1
ATOM 1612 C C . VAL A 1 201 ? -2.319 9.616 13.660 1.00 90.31 201 VAL A C 1
ATOM 1614 O O . VAL A 1 201 ? -3.075 9.058 12.865 1.00 90.31 201 VAL A O 1
ATOM 1617 N N . ILE A 1 202 ? -1.499 10.600 13.278 1.00 92.50 202 ILE A N 1
ATOM 1618 C CA . ILE A 1 202 ? -1.412 11.068 11.888 1.00 92.50 202 ILE A CA 1
ATOM 1619 C C . ILE A 1 202 ? -0.903 9.949 10.971 1.00 92.50 202 ILE A C 1
ATOM 1621 O O . ILE A 1 202 ? -1.485 9.742 9.908 1.00 92.50 202 ILE A O 1
ATOM 1625 N N . LEU A 1 203 ? 0.132 9.211 11.383 1.00 91.62 203 LEU A N 1
ATOM 1626 C CA . LEU A 1 203 ? 0.673 8.078 10.628 1.00 91.62 203 LEU A CA 1
ATOM 1627 C C . LEU A 1 203 ? -0.374 6.970 10.466 1.00 91.62 203 LEU A C 1
ATOM 1629 O O . LEU A 1 203 ? -0.649 6.583 9.337 1.00 91.62 203 LEU A O 1
ATOM 1633 N N . ASN A 1 204 ? -1.057 6.572 11.543 1.00 89.88 204 ASN A N 1
ATOM 1634 C CA . ASN A 1 204 ? -2.142 5.584 11.511 1.00 89.88 204 ASN A CA 1
ATOM 1635 C C . ASN A 1 204 ? -3.285 6.009 10.551 1.00 89.88 204 ASN A C 1
ATOM 1637 O O . ASN A 1 204 ? -3.756 5.228 9.724 1.00 89.88 204 ASN A O 1
ATOM 1641 N N . ILE A 1 205 ? -3.679 7.292 10.553 1.00 91.88 205 ILE A N 1
ATOM 1642 C CA . ILE A 1 205 ? -4.645 7.822 9.570 1.00 91.88 205 ILE A CA 1
ATOM 1643 C C . ILE A 1 205 ? -4.097 7.732 8.131 1.00 91.88 205 ILE A C 1
ATOM 1645 O O . ILE A 1 205 ? -4.867 7.423 7.221 1.00 91.88 205 ILE A O 1
ATOM 1649 N N . ILE A 1 206 ? -2.798 7.977 7.905 1.00 92.50 206 ILE A N 1
ATOM 1650 C CA . ILE A 1 206 ? -2.149 7.905 6.580 1.00 92.50 206 ILE A CA 1
ATOM 1651 C C . ILE A 1 206 ? -2.033 6.453 6.070 1.00 92.50 206 ILE A C 1
ATOM 1653 O O . ILE A 1 206 ? -2.297 6.177 4.897 1.00 92.50 206 ILE A O 1
ATOM 1657 N N . GLU A 1 207 ? -1.686 5.515 6.946 1.00 90.50 207 GLU A N 1
ATOM 1658 C CA . GLU A 1 207 ? -1.617 4.070 6.679 1.00 90.50 207 GLU A CA 1
ATOM 1659 C C . GLU A 1 207 ? -2.993 3.488 6.329 1.00 90.50 207 GLU A C 1
ATOM 1661 O O . GLU A 1 207 ? -3.108 2.596 5.489 1.00 90.50 207 GLU A O 1
ATOM 1666 N N . HIS A 1 208 ? -4.057 4.059 6.900 1.00 90.44 208 HIS A N 1
ATOM 1667 C CA . HIS A 1 208 ? -5.427 3.590 6.724 1.00 90.44 208 HIS A CA 1
ATOM 1668 C C . HIS A 1 208 ? -6.336 4.552 5.937 1.00 90.44 208 HIS A C 1
ATOM 1670 O O . HIS A 1 208 ? -7.557 4.381 5.985 1.00 90.44 208 HIS A O 1
ATOM 1676 N N . LEU A 1 209 ? -5.798 5.498 5.137 1.00 90.44 209 LEU A N 1
ATOM 1677 C CA . LEU A 1 209 ? -6.582 6.479 4.341 1.00 90.44 209 LEU A CA 1
ATOM 1678 C C . LEU A 1 209 ? -7.701 5.838 3.514 1.00 90.44 209 LEU A C 1
ATOM 1680 O O . LEU A 1 209 ? -8.717 6.477 3.246 1.00 90.44 209 LEU A O 1
ATOM 1684 N N . GLY A 1 210 ? -7.544 4.564 3.141 1.00 86.50 210 GLY A N 1
ATOM 1685 C CA . GLY A 1 210 ? -8.576 3.780 2.471 1.00 86.50 210 GLY A CA 1
ATOM 1686 C C . GLY A 1 210 ? -9.935 3.728 3.190 1.00 86.50 210 GLY A C 1
ATOM 1687 O O . GLY A 1 210 ? -10.949 3.583 2.512 1.00 86.50 210 GLY A O 1
ATOM 1688 N N . LEU A 1 211 ? -9.963 3.876 4.520 1.00 88.44 211 LEU A N 1
ATOM 1689 C CA . LEU A 1 211 ? -11.171 3.886 5.358 1.00 88.44 211 LEU A CA 1
ATOM 1690 C C . LEU A 1 211 ? -11.762 5.299 5.553 1.00 88.44 211 LEU A C 1
ATOM 1692 O O . LEU A 1 211 ? -12.949 5.453 5.854 1.00 88.44 211 LEU A O 1
ATOM 1696 N N . PHE A 1 212 ? -10.955 6.347 5.373 1.00 88.19 212 PHE A N 1
ATOM 1697 C CA . PHE A 1 212 ? -11.324 7.735 5.660 1.00 88.19 212 PHE A CA 1
ATOM 1698 C C . PHE A 1 212 ? -11.957 8.410 4.434 1.00 88.19 212 PHE A C 1
ATOM 1700 O O . PHE A 1 212 ? -11.346 9.235 3.759 1.00 88.19 212 PHE A O 1
ATOM 1707 N N . ASN A 1 213 ? -13.221 8.072 4.160 1.00 72.00 213 ASN A N 1
ATOM 1708 C CA . ASN A 1 213 ? -13.964 8.578 2.995 1.00 72.00 213 ASN A CA 1
ATOM 1709 C C . ASN A 1 213 ? -14.015 10.118 2.885 1.00 72.00 213 ASN A C 1
ATOM 1711 O O . ASN A 1 213 ? -13.952 10.644 1.776 1.00 72.00 213 ASN A O 1
ATOM 1715 N N . ASN A 1 214 ? -14.122 10.830 4.014 1.00 74.88 214 ASN A N 1
ATOM 1716 C CA . ASN A 1 214 ? -14.144 12.292 4.085 1.00 74.88 214 ASN A CA 1
ATOM 1717 C C . ASN A 1 214 ? -13.147 12.783 5.144 1.00 74.88 214 ASN A C 1
ATOM 1719 O O . ASN A 1 214 ? -13.448 12.776 6.337 1.00 74.88 214 ASN A O 1
ATOM 1723 N N . ILE A 1 215 ? -11.971 13.237 4.715 1.00 78.62 215 ILE A N 1
ATOM 1724 C CA . ILE A 1 215 ? -10.977 13.851 5.605 1.00 78.62 215 ILE A CA 1
ATOM 1725 C C . ILE A 1 215 ? -11.230 15.364 5.654 1.00 78.62 215 ILE A C 1
ATOM 1727 O O . ILE A 1 215 ? -11.244 16.002 4.596 1.00 78.62 215 ILE A O 1
ATOM 1731 N N . PRO A 1 216 ? -11.427 15.973 6.840 1.00 81.56 216 PRO A N 1
ATOM 1732 C CA . PRO A 1 216 ? -11.559 17.422 6.957 1.00 81.56 216 PRO A CA 1
ATOM 1733 C C . PRO A 1 216 ? -10.314 18.131 6.415 1.00 81.56 216 PRO A C 1
ATOM 1735 O O . PRO A 1 216 ? -9.199 17.764 6.768 1.00 81.56 216 PRO A O 1
ATOM 1738 N N . ILE A 1 217 ? -10.480 19.200 5.627 1.00 80.56 217 ILE A N 1
ATOM 1739 C CA . ILE A 1 217 ? -9.347 19.950 5.039 1.00 80.56 217 ILE A CA 1
ATOM 1740 C C . ILE A 1 217 ? -8.365 20.443 6.120 1.00 80.56 217 ILE A C 1
ATOM 1742 O O . ILE A 1 217 ? -7.159 20.461 5.884 1.00 80.56 217 ILE A O 1
ATOM 1746 N N . LYS A 1 218 ? -8.865 20.763 7.323 1.00 85.25 218 LYS A N 1
ATOM 1747 C CA . LYS A 1 218 ? -8.047 21.134 8.490 1.00 85.25 218 LYS A CA 1
ATOM 1748 C C . LYS A 1 218 ? -7.070 20.038 8.951 1.00 85.25 218 LYS A C 1
ATOM 1750 O O . LYS A 1 218 ? -6.062 20.348 9.570 1.00 85.25 218 LYS A O 1
ATOM 1755 N N . PHE A 1 219 ? -7.309 18.759 8.640 1.00 87.44 219 PHE A N 1
ATOM 1756 C CA . PHE A 1 219 ? -6.359 17.680 8.949 1.00 87.44 219 PHE A CA 1
ATOM 1757 C C . PHE A 1 219 ? -4.989 17.916 8.297 1.00 87.44 219 PHE A C 1
ATOM 1759 O O . PHE A 1 219 ? -3.956 17.635 8.899 1.00 87.44 219 PHE A O 1
ATOM 1766 N N . LEU A 1 220 ? -4.973 18.510 7.099 1.00 85.38 220 LEU A N 1
ATOM 1767 C CA . LEU A 1 220 ? -3.748 18.881 6.389 1.00 85.38 220 LEU A CA 1
ATOM 1768 C C . LEU A 1 220 ? -2.952 19.993 7.089 1.00 85.38 220 LEU A C 1
ATOM 1770 O O . LEU A 1 220 ? -1.822 20.250 6.685 1.00 85.38 220 LEU A O 1
ATOM 1774 N N . ASP A 1 221 ? -3.526 20.696 8.071 1.00 86.38 221 ASP A N 1
ATOM 1775 C CA . ASP A 1 221 ? -2.792 21.664 8.896 1.00 86.38 221 ASP A CA 1
ATOM 1776 C C . ASP A 1 221 ? -1.920 20.932 9.933 1.00 86.38 221 ASP A C 1
ATOM 1778 O O . ASP A 1 221 ? -0.836 21.405 10.271 1.00 86.38 221 ASP A O 1
ATOM 1782 N N . HIS A 1 222 ? -2.345 19.736 10.363 1.00 86.81 222 HIS A N 1
ATOM 1783 C CA . HIS A 1 222 ? -1.582 18.846 11.244 1.00 86.81 222 HIS A CA 1
ATOM 1784 C C . HIS A 1 222 ? -0.637 17.925 10.454 1.00 86.81 222 HIS A C 1
ATOM 1786 O O . HIS A 1 222 ? 0.526 17.779 10.821 1.00 86.81 222 HIS A O 1
ATOM 1792 N N . ALA A 1 223 ? -1.099 17.358 9.335 1.00 86.62 223 ALA A N 1
ATOM 1793 C CA . ALA A 1 223 ? -0.333 16.455 8.468 1.00 86.62 223 ALA A CA 1
ATOM 1794 C C . ALA A 1 223 ? 0.532 17.191 7.413 1.00 86.62 223 ALA A C 1
ATOM 1796 O O . ALA A 1 223 ? 0.629 16.769 6.261 1.00 86.62 223 ALA A O 1
ATOM 1797 N N . ASN A 1 224 ? 1.132 18.334 7.775 1.00 86.44 224 ASN A N 1
ATOM 1798 C CA . ASN A 1 224 ? 1.892 19.205 6.863 1.00 86.44 224 ASN A CA 1
ATOM 1799 C C . ASN A 1 224 ? 3.408 18.886 6.837 1.00 86.44 224 ASN A C 1
ATOM 1801 O O . ASN A 1 224 ? 4.225 19.809 6.809 1.00 86.44 224 ASN A O 1
ATOM 1805 N N . LYS A 1 225 ? 3.810 17.608 6.879 1.00 91.56 225 LYS A N 1
ATOM 1806 C CA . LYS A 1 225 ? 5.225 17.197 6.762 1.00 91.56 225 LYS A CA 1
ATOM 1807 C C . LYS A 1 225 ? 5.500 16.496 5.434 1.00 91.56 225 LYS A C 1
ATOM 1809 O O . LYS A 1 225 ? 4.638 15.826 4.872 1.00 91.56 225 LYS A O 1
ATOM 1814 N N . GLU A 1 226 ? 6.736 16.594 4.955 1.00 93.69 226 GLU A N 1
ATOM 1815 C CA . GLU A 1 226 ? 7.172 15.858 3.763 1.00 93.69 226 GLU A CA 1
ATOM 1816 C C . GLU A 1 226 ? 7.175 14.336 3.990 1.00 93.69 226 GLU A C 1
ATOM 1818 O O . GLU A 1 226 ? 6.784 13.591 3.097 1.00 93.69 226 GLU A O 1
ATOM 1823 N N . SER A 1 227 ? 7.509 13.872 5.200 1.00 94.06 227 SER A N 1
ATOM 1824 C CA . SER A 1 227 ? 7.430 12.454 5.586 1.00 94.06 227 SER A CA 1
ATOM 1825 C C . SER A 1 227 ? 6.022 11.870 5.409 1.00 94.06 227 SER A C 1
ATOM 1827 O O . SER A 1 227 ? 5.873 10.751 4.923 1.00 94.06 227 SER A O 1
ATOM 1829 N N . HIS A 1 228 ? 4.981 12.647 5.730 1.00 95.06 228 HIS A N 1
ATOM 1830 C CA . HIS A 1 228 ? 3.575 12.269 5.533 1.00 95.06 228 HIS A CA 1
ATOM 1831 C C . HIS A 1 228 ? 3.226 12.121 4.051 1.00 95.06 228 HIS A C 1
ATOM 1833 O O . HIS A 1 228 ? 2.510 11.194 3.670 1.00 95.06 228 HIS A O 1
ATOM 1839 N N . LEU A 1 229 ? 3.765 13.006 3.205 1.00 95.06 229 LEU A N 1
ATOM 1840 C CA . LEU A 1 229 ? 3.610 12.907 1.758 1.00 95.06 229 LEU A CA 1
ATOM 1841 C C . LEU A 1 229 ? 4.333 11.666 1.214 1.00 95.06 229 LEU A C 1
ATOM 1843 O O . LEU A 1 229 ? 3.718 10.882 0.498 1.00 95.06 229 LEU A O 1
ATOM 1847 N N . ILE A 1 230 ? 5.603 11.467 1.581 1.00 94.69 230 ILE A N 1
ATOM 1848 C CA . ILE A 1 230 ? 6.417 10.304 1.195 1.00 94.69 230 ILE A CA 1
ATOM 1849 C C . ILE A 1 230 ? 5.688 8.997 1.528 1.00 94.69 230 ILE A C 1
ATOM 1851 O O . ILE A 1 230 ? 5.515 8.156 0.645 1.00 94.69 230 ILE A O 1
ATOM 1855 N N . LEU A 1 231 ? 5.186 8.854 2.759 1.00 94.00 231 LEU A N 1
ATOM 1856 C CA . LEU A 1 231 ? 4.456 7.665 3.200 1.00 94.00 231 LEU A CA 1
ATOM 1857 C C . LEU A 1 231 ? 3.200 7.409 2.350 1.00 94.00 231 LEU A C 1
ATOM 1859 O O . LEU A 1 231 ? 3.007 6.304 1.840 1.00 94.00 231 LEU A O 1
ATOM 1863 N N . ALA A 1 232 ? 2.382 8.440 2.116 1.00 93.75 232 ALA A N 1
ATOM 1864 C CA . ALA A 1 232 ? 1.189 8.324 1.278 1.00 93.75 232 ALA A CA 1
ATOM 1865 C C . ALA A 1 232 ? 1.524 7.944 -0.180 1.00 93.75 232 ALA A C 1
ATOM 1867 O O . ALA A 1 232 ? 0.822 7.128 -0.781 1.00 93.75 232 ALA A O 1
ATOM 1868 N N . MET A 1 233 ? 2.606 8.496 -0.747 1.00 94.12 233 MET A N 1
ATOM 1869 C CA . MET A 1 233 ? 3.076 8.148 -2.094 1.00 94.12 233 MET A CA 1
ATOM 1870 C C . MET A 1 233 ? 3.587 6.699 -2.165 1.00 94.12 233 MET A C 1
ATOM 1872 O O . MET A 1 233 ? 3.250 5.990 -3.115 1.00 94.12 233 MET A O 1
ATOM 1876 N N . ARG A 1 234 ? 4.331 6.232 -1.149 1.00 92.50 234 ARG A N 1
ATOM 1877 C CA . ARG A 1 234 ? 4.803 4.840 -1.030 1.00 92.50 234 ARG A CA 1
ATOM 1878 C C . ARG A 1 234 ? 3.635 3.845 -0.990 1.00 92.50 234 ARG A C 1
ATOM 1880 O O . ARG A 1 234 ? 3.651 2.889 -1.764 1.00 92.50 234 ARG A O 1
ATOM 1887 N N . PHE A 1 235 ? 2.600 4.078 -0.176 1.00 90.94 235 PHE A N 1
ATOM 1888 C CA . PHE A 1 235 ? 1.400 3.223 -0.158 1.00 90.94 235 PHE A CA 1
ATOM 1889 C C . PHE A 1 235 ? 0.664 3.215 -1.502 1.00 90.94 235 PHE A C 1
ATOM 1891 O O . PHE A 1 235 ? 0.312 2.151 -2.019 1.00 90.94 235 PHE A O 1
ATOM 1898 N N . TYR A 1 236 ? 0.460 4.388 -2.112 1.00 91.44 236 TYR A N 1
ATOM 1899 C CA . TYR A 1 236 ? -0.224 4.468 -3.403 1.00 91.44 236 TYR A CA 1
ATOM 1900 C C . TYR A 1 236 ? 0.526 3.688 -4.495 1.00 91.44 236 TYR A C 1
ATOM 1902 O O . TYR A 1 236 ? -0.096 2.955 -5.261 1.00 91.44 236 TYR A O 1
ATOM 1910 N N . LEU A 1 237 ? 1.857 3.805 -4.564 1.00 88.25 237 LEU A N 1
ATOM 1911 C CA . LEU A 1 237 ? 2.674 3.088 -5.550 1.00 88.25 237 LEU A CA 1
ATOM 1912 C C . LEU A 1 237 ? 2.656 1.562 -5.345 1.00 88.25 237 LEU A C 1
ATOM 1914 O O . LEU A 1 237 ? 2.621 0.834 -6.339 1.00 88.25 237 LEU A O 1
ATOM 1918 N N . ASN A 1 238 ? 2.581 1.089 -4.096 1.00 86.69 238 ASN A N 1
ATOM 1919 C CA . ASN A 1 238 ? 2.536 -0.334 -3.724 1.00 86.69 238 ASN A CA 1
ATOM 1920 C C . ASN A 1 238 ? 1.120 -0.960 -3.724 1.00 86.69 238 ASN A C 1
ATOM 1922 O O . ASN A 1 238 ? 0.897 -2.041 -3.178 1.00 86.69 238 ASN A O 1
ATOM 1926 N N . GLY A 1 239 ? 0.160 -0.318 -4.397 1.00 81.25 239 GLY A N 1
ATOM 1927 C CA . GLY A 1 239 ? -1.129 -0.926 -4.749 1.00 81.25 239 GLY A CA 1
ATOM 1928 C C . GLY A 1 239 ? -2.351 -0.353 -4.035 1.00 81.25 239 GLY A C 1
ATOM 1929 O O . GLY A 1 239 ? -3.471 -0.746 -4.364 1.00 81.25 239 GLY A O 1
ATOM 1930 N N . HIS A 1 240 ? -2.189 0.606 -3.115 1.00 84.62 240 HIS A N 1
ATOM 1931 C CA . HIS A 1 240 ? -3.311 1.278 -2.446 1.00 84.62 240 HIS A CA 1
ATOM 1932 C C . HIS A 1 240 ? -3.956 2.347 -3.355 1.00 84.62 240 HIS A C 1
ATOM 1934 O O . HIS A 1 240 ? -4.024 3.532 -3.018 1.00 84.62 240 HIS A O 1
ATOM 1940 N N . TYR A 1 241 ? -4.446 1.939 -4.532 1.00 83.50 241 TYR A N 1
ATOM 1941 C CA . TYR A 1 241 ? -5.025 2.813 -5.563 1.00 83.50 241 TYR A CA 1
ATOM 1942 C C . TYR A 1 241 ? -6.427 3.347 -5.191 1.00 83.50 241 TYR A C 1
ATOM 1944 O O . TYR A 1 241 ? -7.411 3.113 -5.892 1.00 83.50 241 TYR A O 1
ATOM 1952 N N . ASN A 1 242 ? -6.536 4.086 -4.083 1.00 83.94 242 ASN A N 1
ATOM 1953 C CA . ASN A 1 242 ? -7.766 4.748 -3.643 1.00 83.94 242 ASN A CA 1
ATOM 1954 C C . ASN A 1 242 ? -7.726 6.260 -3.952 1.00 83.94 242 ASN A C 1
ATOM 1956 O O . ASN A 1 242 ? -6.699 6.930 -3.810 1.00 83.94 242 ASN A O 1
ATOM 1960 N N . LYS A 1 243 ? -8.889 6.814 -4.313 1.00 88.81 243 LYS A N 1
ATOM 1961 C CA . LYS A 1 243 ? -9.156 8.255 -4.418 1.00 88.81 243 LYS A CA 1
ATOM 1962 C C . LYS A 1 243 ? -8.749 9.030 -3.154 1.00 88.81 243 LYS A C 1
ATOM 1964 O O . LYS A 1 243 ? -8.314 10.168 -3.289 1.00 88.81 243 LYS A O 1
ATOM 1969 N N . ALA A 1 244 ? -8.853 8.435 -1.962 1.00 89.12 244 ALA A N 1
ATOM 1970 C CA . ALA A 1 244 ? -8.430 9.052 -0.701 1.00 89.12 244 ALA A CA 1
ATOM 1971 C C . ALA A 1 244 ? -6.930 9.410 -0.702 1.00 89.12 244 ALA A C 1
ATOM 1973 O O . ALA A 1 244 ? -6.590 10.585 -0.557 1.00 89.12 244 ALA A O 1
ATOM 1974 N N . TYR A 1 245 ? -6.045 8.442 -0.987 1.00 91.62 245 TYR A N 1
ATOM 1975 C CA . TYR A 1 245 ? -4.604 8.686 -1.160 1.00 91.62 245 TYR A CA 1
ATOM 1976 C C . TYR A 1 245 ? -4.332 9.713 -2.261 1.00 91.62 245 TYR A C 1
ATOM 1978 O O . TYR A 1 245 ? -3.601 10.674 -2.038 1.00 91.62 245 TYR A O 1
ATOM 1986 N N . ALA A 1 246 ? -4.958 9.562 -3.434 1.00 91.69 246 ALA A N 1
ATOM 1987 C CA . ALA A 1 246 ? -4.752 10.495 -4.540 1.00 91.69 246 ALA A CA 1
ATOM 1988 C C . ALA A 1 246 ? -5.179 11.935 -4.197 1.00 91.69 246 ALA A C 1
ATOM 1990 O O . ALA A 1 246 ? -4.511 12.888 -4.597 1.00 91.69 246 ALA A O 1
ATOM 1991 N N . SER A 1 247 ? -6.263 12.111 -3.436 1.00 91.19 247 SER A N 1
ATOM 1992 C CA . SER A 1 247 ? -6.711 13.419 -2.950 1.00 91.19 247 SER A CA 1
ATOM 1993 C C . SER A 1 247 ? -5.740 13.995 -1.920 1.00 91.19 247 SER A C 1
ATOM 1995 O O . SER A 1 247 ? -5.361 15.159 -2.038 1.00 91.19 247 SER A O 1
ATOM 1997 N N . PHE A 1 248 ? -5.310 13.188 -0.945 1.00 92.31 248 PHE A N 1
ATOM 1998 C CA . PHE A 1 248 ? -4.371 13.602 0.100 1.00 92.31 248 PHE A CA 1
ATOM 1999 C C . PHE A 1 248 ? -3.023 14.038 -0.491 1.00 92.31 248 PHE A C 1
ATOM 2001 O O . PHE A 1 248 ? -2.577 15.151 -0.224 1.00 92.31 248 PHE A O 1
ATOM 2008 N N . ILE A 1 249 ? -2.433 13.221 -1.373 1.00 94.06 249 ILE A N 1
ATOM 2009 C CA . ILE A 1 249 ? -1.179 13.521 -2.083 1.00 94.06 249 ILE A CA 1
ATOM 2010 C C . ILE A 1 249 ? -1.308 14.838 -2.860 1.00 94.06 249 ILE A C 1
ATOM 2012 O O . ILE A 1 249 ? -0.530 15.758 -2.628 1.00 94.06 249 ILE A O 1
ATOM 2016 N N . ASN A 1 250 ? -2.325 14.985 -3.723 1.00 92.31 250 ASN A N 1
ATOM 2017 C CA . ASN A 1 250 ? -2.509 16.212 -4.510 1.00 92.31 250 ASN A CA 1
ATOM 2018 C C . ASN A 1 250 ? -2.671 17.465 -3.624 1.00 92.31 250 ASN A C 1
ATOM 2020 O O . ASN A 1 250 ? -2.102 18.514 -3.932 1.00 92.31 250 ASN A O 1
ATOM 2024 N N . GLN A 1 251 ? -3.429 17.377 -2.525 1.00 91.56 251 GLN A N 1
ATOM 2025 C CA . GLN A 1 251 ? -3.670 18.510 -1.624 1.00 91.56 251 GLN A CA 1
ATOM 2026 C C . GLN A 1 251 ? -2.431 18.878 -0.793 1.00 91.56 251 GLN A C 1
ATOM 2028 O O . GLN A 1 251 ? -2.111 20.064 -0.674 1.00 91.56 251 GLN A O 1
ATOM 2033 N N . LEU A 1 252 ? -1.715 17.888 -0.252 1.00 92.69 252 LEU A N 1
ATOM 2034 C CA . LEU A 1 252 ? -0.504 18.103 0.539 1.00 92.69 252 LEU A CA 1
ATOM 2035 C C . LEU A 1 252 ? 0.662 18.580 -0.338 1.00 92.69 252 LEU A C 1
ATOM 2037 O O . LEU A 1 252 ? 1.293 19.581 -0.005 1.00 92.69 252 LEU A O 1
ATOM 2041 N N . SER A 1 253 ? 0.900 17.957 -1.500 1.00 92.19 253 SER A N 1
ATOM 2042 C CA . SER A 1 253 ? 1.909 18.441 -2.451 1.00 92.19 253 SER A CA 1
ATOM 2043 C C . SER A 1 253 ? 1.619 19.868 -2.907 1.00 92.19 253 SER A C 1
ATOM 2045 O O . SER A 1 253 ? 2.541 20.677 -2.947 1.00 92.19 253 SER A O 1
ATOM 2047 N N . LYS A 1 254 ? 0.352 20.213 -3.193 1.00 90.50 254 LYS A N 1
ATOM 2048 C CA . LYS A 1 254 ? -0.025 21.595 -3.519 1.00 90.50 254 LYS A CA 1
ATOM 2049 C C . LYS A 1 254 ? 0.325 22.554 -2.377 1.00 90.50 254 LYS A C 1
ATOM 2051 O O . LYS A 1 254 ? 0.982 23.551 -2.633 1.00 90.50 254 LYS A O 1
ATOM 2056 N N . ARG A 1 255 ? -0.044 22.245 -1.128 1.00 89.88 255 ARG A N 1
ATOM 2057 C CA . ARG A 1 255 ? 0.274 23.089 0.043 1.00 89.88 255 ARG A CA 1
ATOM 2058 C C . ARG A 1 255 ? 1.776 23.270 0.274 1.00 89.88 255 ARG A C 1
ATOM 2060 O O . ARG A 1 255 ? 2.190 24.352 0.674 1.00 89.88 255 ARG A O 1
ATOM 2067 N N . LEU A 1 256 ? 2.581 22.232 0.045 1.00 90.00 256 LEU A N 1
ATOM 2068 C CA . LEU A 1 256 ? 4.040 22.306 0.164 1.00 90.00 256 LEU A CA 1
ATOM 2069 C C . LEU A 1 256 ? 4.659 23.132 -0.980 1.00 90.00 256 LEU A C 1
ATOM 2071 O O . LEU A 1 256 ? 5.517 23.973 -0.723 1.00 90.00 256 LEU A O 1
ATOM 2075 N N . LEU A 1 257 ? 4.173 22.969 -2.217 1.00 88.56 257 LEU A N 1
ATOM 2076 C CA . LEU A 1 257 ? 4.582 23.781 -3.373 1.00 88.56 257 LEU A CA 1
ATOM 2077 C C . LEU A 1 257 ? 4.191 25.258 -3.217 1.00 88.56 257 LEU A C 1
ATOM 2079 O O . LEU A 1 257 ? 5.032 26.124 -3.417 1.00 88.56 257 LEU A O 1
ATOM 2083 N N . ASP A 1 258 ? 2.955 25.546 -2.800 1.00 87.38 258 ASP A N 1
ATOM 2084 C CA . ASP A 1 258 ? 2.452 26.910 -2.571 1.00 87.38 258 ASP A CA 1
ATOM 2085 C C . ASP A 1 258 ? 3.219 27.624 -1.421 1.00 87.38 258 ASP A C 1
ATOM 2087 O O . ASP A 1 258 ? 3.186 28.848 -1.320 1.00 87.38 258 ASP A O 1
ATOM 2091 N N . LYS A 1 259 ? 3.940 26.873 -0.568 1.00 86.50 259 LYS A N 1
ATOM 2092 C CA . LYS A 1 259 ? 4.858 27.375 0.478 1.00 86.50 259 LYS A CA 1
ATOM 2093 C C . LYS A 1 259 ? 6.336 27.432 0.044 1.00 86.50 259 LYS A C 1
ATOM 2095 O O . LYS A 1 259 ? 7.182 27.742 0.879 1.00 86.50 259 LYS A O 1
ATOM 2100 N N . ASN A 1 260 ? 6.662 27.125 -1.215 1.00 83.88 260 ASN A N 1
ATOM 2101 C CA . ASN A 1 260 ? 8.036 26.989 -1.725 1.00 83.88 260 ASN A CA 1
ATOM 2102 C C . ASN A 1 260 ? 8.907 25.999 -0.917 1.00 83.88 260 ASN A C 1
ATOM 2104 O O . ASN A 1 260 ? 10.092 26.242 -0.686 1.00 83.88 260 ASN A O 1
ATOM 2108 N N . HIS A 1 261 ? 8.325 24.881 -0.466 1.00 88.06 261 HIS A N 1
ATOM 2109 C CA . HIS A 1 261 ? 9.049 23.852 0.289 1.00 88.06 261 HIS A CA 1
ATOM 2110 C C . HIS A 1 261 ? 10.154 23.181 -0.545 1.00 88.06 261 HIS A C 1
ATOM 2112 O O . HIS A 1 261 ? 9.927 22.759 -1.682 1.00 88.06 261 HIS A O 1
ATOM 2118 N N . SER A 1 262 ? 11.335 23.016 0.052 1.00 89.00 262 SER A N 1
ATOM 2119 C CA . SER A 1 262 ? 12.473 22.314 -0.553 1.00 89.00 262 SER A CA 1
ATOM 2120 C C . SER A 1 262 ? 12.345 20.802 -0.363 1.00 89.00 262 SER A C 1
ATOM 2122 O O . SER A 1 262 ? 12.753 20.269 0.665 1.00 89.00 262 SER A O 1
ATOM 2124 N N . PHE A 1 263 ? 11.793 20.114 -1.364 1.00 91.25 263 PHE A N 1
ATOM 2125 C CA . PHE A 1 263 ? 11.644 18.656 -1.356 1.00 91.25 263 PHE A CA 1
ATOM 2126 C C . PHE A 1 263 ? 12.991 17.914 -1.351 1.00 91.25 263 PHE A C 1
ATOM 2128 O O . PHE A 1 263 ? 13.928 18.278 -2.068 1.00 91.25 263 PHE A O 1
ATOM 2135 N N . SER A 1 264 ? 13.049 16.819 -0.596 1.00 93.50 264 SER A N 1
ATOM 2136 C CA . SER A 1 264 ? 14.131 15.836 -0.631 1.00 93.50 264 SER A CA 1
ATOM 2137 C C . SER A 1 264 ? 14.196 15.086 -1.967 1.00 93.50 264 SER A C 1
ATOM 2139 O O . SER A 1 264 ? 13.235 15.034 -2.740 1.00 93.50 264 SER A O 1
ATOM 2141 N N . LEU A 1 265 ? 15.339 14.443 -2.227 1.00 90.06 265 LEU A N 1
ATOM 2142 C CA . LEU A 1 265 ? 15.522 13.607 -3.416 1.00 90.06 265 LEU A CA 1
ATOM 2143 C C . LEU A 1 265 ? 14.517 12.444 -3.464 1.00 90.06 265 LEU A C 1
ATOM 2145 O O . LEU A 1 265 ? 14.012 12.144 -4.542 1.00 90.06 265 LEU A O 1
ATOM 2149 N N . GLU A 1 266 ? 14.183 11.848 -2.315 1.00 92.00 266 GLU A N 1
ATOM 2150 C CA . GLU A 1 266 ? 13.215 10.748 -2.231 1.00 92.00 266 GLU A CA 1
ATOM 2151 C C . GLU A 1 266 ? 11.804 11.203 -2.631 1.00 92.00 266 GLU A C 1
ATOM 2153 O O . GLU A 1 266 ? 11.150 10.561 -3.453 1.00 92.00 266 GLU A O 1
ATOM 2158 N N . ALA A 1 267 ? 11.335 12.345 -2.116 1.00 93.31 267 ALA A N 1
ATOM 2159 C CA . ALA A 1 267 ? 10.028 12.867 -2.506 1.00 93.31 267 ALA A CA 1
ATOM 2160 C C . ALA A 1 267 ? 9.976 13.222 -4.000 1.00 93.31 267 ALA A C 1
ATOM 2162 O O . ALA A 1 267 ? 8.965 12.959 -4.648 1.00 93.31 267 ALA A O 1
ATOM 2163 N N . ILE A 1 268 ? 11.054 13.775 -4.569 1.00 92.12 268 ILE A N 1
ATOM 2164 C CA . ILE A 1 268 ? 11.128 14.087 -6.006 1.00 92.12 268 ILE A CA 1
ATOM 2165 C C . ILE A 1 268 ? 11.101 12.805 -6.856 1.00 92.12 268 ILE A C 1
ATOM 2167 O O . ILE A 1 268 ? 10.438 12.780 -7.894 1.00 92.12 268 ILE A O 1
ATOM 2171 N N . GLU A 1 269 ? 11.768 11.739 -6.414 1.00 91.12 269 GLU A N 1
ATOM 2172 C CA . GLU A 1 269 ? 11.744 10.424 -7.062 1.00 91.12 269 GLU A CA 1
ATOM 2173 C C . GLU A 1 269 ? 10.344 9.793 -7.038 1.00 91.12 269 GLU A C 1
ATOM 2175 O O . GLU A 1 269 ? 9.820 9.396 -8.080 1.00 91.12 269 GLU A O 1
ATOM 2180 N N . LEU A 1 270 ? 9.686 9.784 -5.877 1.00 91.19 270 LEU A N 1
ATOM 2181 C CA . LEU A 1 270 ? 8.318 9.282 -5.736 1.00 91.19 270 LEU A CA 1
ATOM 2182 C C . LEU A 1 270 ? 7.317 10.109 -6.561 1.00 91.19 270 LEU A C 1
ATOM 2184 O O . LEU A 1 270 ? 6.459 9.536 -7.232 1.00 91.19 270 LEU A O 1
ATOM 2188 N N . LEU A 1 271 ? 7.458 11.440 -6.595 1.00 91.88 271 LEU A N 1
ATOM 2189 C CA . LEU A 1 271 ? 6.673 12.316 -7.474 1.00 91.88 271 LEU A CA 1
ATOM 2190 C C . LEU A 1 271 ? 6.903 11.980 -8.955 1.00 91.88 271 LEU A C 1
ATOM 2192 O O . LEU A 1 271 ? 5.939 11.873 -9.712 1.00 91.88 271 LEU A O 1
ATOM 2196 N N . PHE A 1 272 ? 8.152 11.745 -9.370 1.00 90.06 272 PHE A N 1
ATOM 2197 C CA . PHE A 1 272 ? 8.469 11.290 -10.726 1.00 90.06 272 PHE A CA 1
ATOM 2198 C C . PHE A 1 272 ? 7.817 9.933 -11.045 1.00 90.06 272 PHE A C 1
ATOM 2200 O O . PHE A 1 272 ? 7.287 9.755 -12.140 1.00 90.06 272 PHE A O 1
ATOM 2207 N N . PHE A 1 273 ? 7.769 9.000 -10.090 1.00 88.19 273 PHE A N 1
ATOM 2208 C CA . PHE A 1 273 ? 7.098 7.707 -10.263 1.00 88.19 273 PHE A CA 1
ATOM 2209 C C . PHE A 1 273 ? 5.565 7.785 -10.271 1.00 88.19 273 PHE A C 1
ATOM 2211 O O . PHE A 1 273 ? 4.935 6.885 -10.822 1.00 88.19 273 PHE A O 1
ATOM 2218 N N . LEU A 1 274 ? 4.960 8.833 -9.705 1.00 89.00 274 LEU A N 1
ATOM 2219 C CA . LEU A 1 274 ? 3.514 9.082 -9.772 1.00 89.00 274 LEU A CA 1
ATOM 2220 C C . LEU A 1 274 ? 3.066 9.774 -11.064 1.00 89.00 274 LEU A C 1
ATOM 2222 O O . LEU A 1 274 ? 1.880 9.711 -11.403 1.00 89.00 274 LEU A O 1
ATOM 2226 N N . ASN A 1 275 ? 3.983 10.427 -11.783 1.00 85.12 275 ASN A N 1
ATOM 2227 C CA . ASN A 1 275 ? 3.664 11.194 -12.985 1.00 85.12 275 ASN A CA 1
ATOM 2228 C C . ASN A 1 275 ? 2.973 10.344 -14.072 1.00 85.12 275 ASN A C 1
ATOM 2230 O O . ASN A 1 275 ? 2.210 10.895 -14.870 1.00 85.12 275 ASN A O 1
ATOM 2234 N N . ASP A 1 276 ? 3.200 9.027 -14.120 1.00 78.44 276 ASP A N 1
ATOM 2235 C CA . ASP A 1 276 ? 2.599 8.127 -15.115 1.00 78.44 276 ASP A CA 1
ATOM 2236 C C . ASP A 1 276 ? 1.098 7.853 -14.863 1.00 78.44 276 ASP A C 1
ATOM 2238 O O . ASP A 1 276 ? 0.393 7.358 -15.749 1.00 78.44 276 ASP A O 1
ATOM 2242 N N . LYS A 1 277 ? 0.568 8.205 -13.681 1.00 86.75 277 LYS A N 1
ATOM 2243 C CA . LYS A 1 277 ? -0.831 7.955 -13.303 1.00 86.75 277 LYS A CA 1
ATOM 2244 C C . LYS A 1 277 ? -1.732 9.143 -13.629 1.00 86.75 277 LYS A C 1
ATOM 2246 O O . LYS A 1 277 ? -1.461 10.296 -13.297 1.00 86.75 277 LYS A O 1
ATOM 2251 N N . LEU A 1 278 ? -2.910 8.839 -14.180 1.00 86.06 278 LEU A N 1
ATOM 2252 C CA . LEU A 1 278 ? -3.918 9.838 -14.567 1.00 86.06 278 LEU A CA 1
ATOM 2253 C C . LEU A 1 278 ? -4.325 10.787 -13.422 1.00 86.06 278 LEU A C 1
ATOM 2255 O O . LEU A 1 278 ? -4.603 11.956 -13.682 1.00 86.06 278 LEU A O 1
ATOM 2259 N N . ALA A 1 279 ? -4.336 10.296 -12.177 1.00 88.12 279 ALA A N 1
ATOM 2260 C CA . ALA A 1 279 ? -4.747 11.038 -10.984 1.00 88.12 279 ALA A CA 1
ATOM 2261 C C . ALA A 1 279 ? -3.797 12.184 -10.576 1.00 88.12 279 ALA A C 1
ATOM 2263 O O . ALA A 1 279 ? -4.197 13.045 -9.792 1.00 88.12 279 ALA A O 1
ATOM 2264 N N . PHE A 1 280 ? -2.570 12.220 -11.110 1.00 91.00 280 PHE A N 1
ATOM 2265 C CA . PHE A 1 280 ? -1.548 13.220 -10.767 1.00 91.00 280 PHE A CA 1
ATOM 2266 C C . PHE A 1 280 ? -1.145 14.102 -11.956 1.00 91.00 280 PHE A C 1
ATOM 2268 O O . PHE A 1 280 ? -0.172 14.842 -11.872 1.00 91.00 280 PHE A O 1
ATOM 2275 N N . LYS A 1 281 ? -1.913 14.099 -13.057 1.00 87.00 281 LYS A N 1
ATOM 2276 C CA . LYS A 1 281 ? -1.624 14.902 -14.264 1.00 87.00 281 LYS A CA 1
ATOM 2277 C C . LYS A 1 281 ? -1.447 16.404 -14.018 1.00 87.00 281 LYS A C 1
ATOM 2279 O O . LYS A 1 281 ? -0.695 17.044 -14.746 1.00 87.00 281 LYS A O 1
ATOM 2284 N N . GLU A 1 282 ? -2.164 16.990 -13.059 1.00 87.31 282 GLU A N 1
ATOM 2285 C CA . GLU A 1 282 ? -1.969 18.404 -12.709 1.00 87.31 282 GLU A CA 1
ATOM 2286 C C . GLU A 1 282 ? -0.716 18.593 -11.848 1.00 87.31 282 GLU A C 1
ATOM 2288 O O . GLU A 1 282 ? 0.086 19.488 -12.115 1.00 87.31 282 GLU A O 1
ATOM 2293 N N . LEU A 1 283 ? -0.513 17.713 -10.862 1.00 88.38 283 LEU A N 1
ATOM 2294 C CA . LEU A 1 283 ? 0.665 17.719 -10.002 1.00 88.38 283 LEU A CA 1
ATOM 2295 C C . LEU A 1 283 ? 1.952 17.592 -10.828 1.00 88.38 283 LEU A C 1
ATOM 2297 O O . LEU A 1 283 ? 2.830 18.434 -10.681 1.00 88.38 283 LEU A O 1
ATOM 2301 N N . ALA A 1 284 ? 1.994 16.658 -11.783 1.00 87.38 284 ALA A N 1
ATOM 2302 C CA . ALA A 1 284 ? 3.101 16.446 -12.716 1.00 87.38 284 ALA A CA 1
ATOM 2303 C C . ALA A 1 284 ? 3.500 17.710 -13.501 1.00 87.38 284 ALA A C 1
ATOM 2305 O O . ALA A 1 284 ? 4.675 17.907 -13.799 1.00 87.38 284 ALA A O 1
ATOM 2306 N N . LYS A 1 285 ? 2.551 18.604 -13.824 1.00 86.56 285 LYS A N 1
ATOM 2307 C CA . LYS A 1 285 ? 2.844 19.891 -14.490 1.00 86.56 285 LYS A CA 1
ATOM 2308 C C . LYS A 1 285 ? 3.450 20.933 -13.548 1.00 86.56 285 LYS A C 1
ATOM 2310 O O . LYS A 1 285 ? 4.209 21.787 -14.003 1.00 86.56 285 LYS A O 1
ATOM 2315 N N . ARG A 1 286 ? 3.100 20.883 -12.258 1.00 85.50 286 ARG A N 1
ATOM 2316 C CA . ARG A 1 286 ? 3.628 21.773 -11.209 1.00 85.50 286 ARG A CA 1
ATOM 2317 C C . ARG A 1 286 ? 5.023 21.314 -10.757 1.00 85.50 286 ARG A C 1
ATOM 2319 O O . ARG A 1 286 ? 5.948 22.117 -10.667 1.00 85.50 286 ARG A O 1
ATOM 2326 N N . THR A 1 287 ? 5.202 20.009 -10.544 1.00 87.62 287 THR A N 1
ATOM 2327 C CA . THR A 1 287 ? 6.466 19.381 -10.109 1.00 87.62 287 THR A CA 1
ATOM 2328 C C . THR A 1 287 ? 7.455 19.126 -11.246 1.00 87.62 287 THR A C 1
ATOM 2330 O O . THR A 1 287 ? 8.604 18.791 -10.969 1.00 87.62 287 THR A O 1
ATOM 2333 N N . ALA A 1 288 ? 7.049 19.351 -12.502 1.00 86.38 288 ALA A N 1
ATOM 2334 C CA . ALA A 1 288 ? 7.861 19.184 -13.707 1.00 86.38 288 ALA A CA 1
ATOM 2335 C C . ALA A 1 288 ? 9.297 19.715 -13.563 1.00 86.38 288 ALA A C 1
ATOM 2337 O O . ALA A 1 288 ? 10.250 19.007 -13.863 1.00 86.38 288 ALA A O 1
ATOM 2338 N N . HIS A 1 289 ? 9.476 20.928 -13.034 1.00 86.00 289 HIS A N 1
ATOM 2339 C CA . HIS A 1 289 ? 10.801 21.526 -12.855 1.00 86.00 289 HIS A CA 1
ATOM 2340 C C . HIS A 1 289 ? 11.731 20.692 -11.941 1.00 86.00 289 HIS A C 1
ATOM 2342 O O . HIS A 1 289 ? 12.916 20.545 -12.239 1.00 86.00 289 HIS A O 1
ATOM 2348 N N . LEU A 1 290 ? 11.196 20.082 -10.876 1.00 87.50 290 LEU A N 1
ATOM 2349 C CA . LEU A 1 290 ? 11.938 19.183 -9.983 1.00 87.50 290 LEU A CA 1
ATOM 2350 C C . LEU A 1 290 ? 12.214 17.837 -10.661 1.00 87.50 290 LEU A C 1
ATOM 2352 O O . LEU A 1 290 ? 13.346 17.352 -10.651 1.00 87.50 290 LEU A O 1
ATOM 2356 N N . THR A 1 291 ? 11.190 17.240 -11.277 1.00 88.88 291 THR A N 1
ATOM 2357 C CA . THR A 1 291 ? 11.288 15.894 -11.857 1.00 88.88 291 THR A CA 1
ATOM 2358 C C . THR A 1 291 ? 12.151 15.863 -13.121 1.00 88.88 291 THR A C 1
ATOM 2360 O O . THR A 1 291 ? 12.899 14.909 -13.320 1.00 88.88 291 THR A O 1
ATOM 2363 N N . ASN A 1 292 ? 12.140 16.926 -13.933 1.00 88.69 292 ASN A N 1
ATOM 2364 C CA . ASN A 1 292 ? 13.027 17.075 -15.093 1.00 88.69 292 ASN A CA 1
ATOM 2365 C C . ASN A 1 292 ? 14.491 17.204 -14.640 1.00 88.69 292 ASN A C 1
ATOM 2367 O O . ASN A 1 292 ? 15.370 16.546 -15.198 1.00 88.69 292 ASN A O 1
ATOM 2371 N N . ARG A 1 293 ? 14.759 17.993 -13.585 1.00 87.56 293 ARG A N 1
ATOM 2372 C CA . ARG A 1 293 ? 16.101 18.128 -12.992 1.00 87.56 293 ARG A CA 1
ATOM 2373 C C . ARG A 1 293 ? 16.592 16.805 -12.397 1.00 87.56 293 ARG A C 1
ATOM 2375 O O . ARG A 1 293 ? 17.753 16.451 -12.586 1.00 87.56 293 ARG A O 1
ATOM 2382 N N . TYR A 1 294 ? 15.720 16.045 -11.733 1.00 89.62 294 TYR A N 1
ATOM 2383 C CA . TYR A 1 294 ? 16.026 14.696 -11.244 1.00 89.62 294 TYR A CA 1
ATOM 2384 C C . TYR A 1 294 ? 16.361 13.726 -12.391 1.00 89.62 294 TYR A C 1
ATOM 2386 O O . TYR A 1 294 ? 17.376 13.029 -12.328 1.00 89.62 294 TYR A O 1
ATOM 2394 N N . LEU A 1 295 ? 15.568 13.725 -13.468 1.00 90.06 295 LEU A N 1
ATOM 2395 C CA . LEU A 1 295 ? 15.816 12.904 -14.657 1.00 90.06 295 LEU A CA 1
ATOM 2396 C C . LEU A 1 295 ? 17.157 13.264 -15.323 1.00 90.06 295 LEU A C 1
ATOM 2398 O O . LEU A 1 295 ? 17.959 12.372 -15.609 1.00 90.06 295 LEU A O 1
ATOM 2402 N N . ARG A 1 296 ? 17.444 14.565 -15.487 1.00 88.38 296 ARG A N 1
ATOM 2403 C CA . ARG A 1 296 ? 18.715 15.078 -16.031 1.00 88.38 296 ARG A CA 1
ATOM 2404 C C . ARG A 1 296 ? 19.906 14.677 -15.160 1.00 88.38 296 ARG A C 1
ATOM 2406 O O . ARG A 1 296 ? 20.896 14.166 -15.672 1.00 88.38 296 ARG A O 1
ATOM 2413 N N . ASN A 1 297 ? 19.802 14.841 -13.842 1.00 89.00 297 ASN A N 1
ATOM 2414 C CA . ASN A 1 297 ? 20.863 14.471 -12.902 1.00 89.00 297 ASN A CA 1
ATOM 2415 C C . ASN A 1 297 ? 21.168 12.965 -12.924 1.00 89.00 297 ASN A C 1
ATOM 2417 O O . ASN A 1 297 ? 22.332 12.583 -12.812 1.00 89.00 297 ASN A O 1
ATOM 2421 N N . ASN A 1 298 ? 20.157 12.107 -13.091 1.00 89.75 298 ASN A N 1
ATOM 2422 C CA . ASN A 1 298 ? 20.374 10.669 -13.248 1.00 89.75 298 ASN A CA 1
ATOM 2423 C C . ASN A 1 298 ? 21.022 10.321 -14.598 1.00 89.75 298 ASN A C 1
ATOM 2425 O O . ASN A 1 298 ? 21.945 9.509 -14.619 1.00 89.75 298 ASN A O 1
ATOM 2429 N N . ALA A 1 299 ? 20.624 10.978 -15.695 1.00 89.69 299 ALA A N 1
ATOM 2430 C CA . ALA A 1 299 ? 21.263 10.819 -17.006 1.00 89.69 299 ALA A CA 1
ATOM 2431 C C . ALA A 1 299 ? 22.753 11.213 -16.980 1.00 89.69 299 ALA A C 1
ATOM 2433 O O . ALA A 1 299 ? 23.613 10.453 -17.430 1.00 89.69 299 ALA A O 1
ATOM 2434 N N . LEU A 1 300 ? 23.072 12.357 -16.364 1.00 88.62 300 LEU A N 1
ATOM 2435 C CA . LEU A 1 300 ? 24.444 12.845 -16.190 1.00 88.62 300 LEU A CA 1
ATOM 2436 C C . LEU A 1 300 ? 25.294 11.907 -15.316 1.00 88.62 300 LEU A C 1
ATOM 2438 O O . LEU A 1 300 ? 26.469 11.709 -15.603 1.00 88.62 300 LEU A O 1
ATOM 2442 N N . LYS A 1 301 ? 24.702 11.296 -14.279 1.00 88.00 301 LYS A N 1
ATOM 2443 C CA . LYS A 1 301 ? 25.349 10.268 -13.439 1.00 88.00 301 LYS A CA 1
ATOM 2444 C C . LYS A 1 301 ? 25.417 8.882 -14.092 1.00 88.00 301 LYS A C 1
ATOM 2446 O O . LYS A 1 301 ? 26.025 7.980 -13.527 1.00 88.00 301 LYS A O 1
ATOM 2451 N N . GLY A 1 302 ? 24.770 8.683 -15.239 1.00 85.50 302 GLY A N 1
ATOM 2452 C CA . GLY A 1 302 ? 24.697 7.389 -15.912 1.00 85.50 302 GLY A CA 1
ATOM 2453 C C . GLY A 1 302 ? 23.717 6.378 -15.311 1.00 85.50 302 GLY A C 1
ATOM 2454 O O . GLY A 1 302 ? 23.702 5.230 -15.760 1.00 85.50 302 GLY A O 1
ATOM 2455 N N . ASN A 1 303 ? 22.908 6.774 -14.324 1.00 87.50 303 ASN A N 1
ATOM 2456 C CA . ASN A 1 303 ? 22.019 5.876 -13.592 1.00 87.50 303 ASN A CA 1
ATOM 2457 C C . ASN A 1 303 ? 20.818 5.454 -14.454 1.00 87.50 303 ASN A C 1
ATOM 2459 O O . ASN A 1 303 ? 19.917 6.251 -14.712 1.00 87.50 303 ASN A O 1
ATOM 2463 N N . VAL A 1 304 ? 20.792 4.187 -14.873 1.00 87.88 304 VAL A N 1
ATOM 2464 C CA . VAL A 1 304 ? 19.699 3.603 -15.672 1.00 87.88 304 VAL A CA 1
ATOM 2465 C C . VAL A 1 304 ? 18.586 2.970 -14.828 1.00 87.88 304 VAL A C 1
ATOM 2467 O O . VAL A 1 304 ? 17.555 2.591 -15.379 1.00 87.88 304 VAL A O 1
ATOM 2470 N N . GLU A 1 305 ? 18.764 2.854 -13.507 1.00 86.25 305 GLU A N 1
ATOM 2471 C CA . GLU A 1 305 ? 17.849 2.135 -12.599 1.00 86.25 305 GLU A CA 1
ATOM 2472 C C . GLU A 1 305 ? 16.448 2.742 -12.570 1.00 86.25 305 GLU A C 1
ATOM 2474 O O . GLU A 1 305 ? 15.470 2.014 -12.429 1.00 86.25 305 GLU A O 1
ATOM 2479 N N . LEU A 1 306 ? 16.336 4.051 -12.818 1.00 86.94 306 LEU A N 1
ATOM 2480 C CA . LEU A 1 306 ? 15.066 4.779 -12.834 1.00 86.94 306 LEU A CA 1
ATOM 2481 C C . LEU A 1 306 ? 14.049 4.238 -13.855 1.00 86.94 306 LEU A C 1
ATOM 2483 O O . LEU A 1 306 ? 12.859 4.522 -13.734 1.00 86.94 306 LEU A O 1
ATOM 2487 N N . PHE A 1 307 ? 14.483 3.453 -14.847 1.00 89.00 307 PHE A N 1
ATOM 2488 C CA . PHE A 1 307 ? 13.609 2.795 -15.824 1.00 89.00 307 PHE A CA 1
ATOM 2489 C C . PHE A 1 307 ? 13.286 1.334 -15.497 1.00 89.00 307 PHE A C 1
ATOM 2491 O O . PHE A 1 307 ? 12.570 0.696 -16.267 1.00 89.00 307 PHE A O 1
ATOM 2498 N N . TYR A 1 308 ? 13.759 0.800 -14.372 1.00 85.50 308 TYR A N 1
ATOM 2499 C CA . TYR A 1 308 ? 13.445 -0.552 -13.920 1.00 85.50 308 TYR A CA 1
ATOM 2500 C C . TYR A 1 308 ? 12.486 -0.529 -12.724 1.00 85.50 308 TYR A C 1
ATOM 2502 O O . TYR A 1 308 ? 12.415 0.424 -11.950 1.00 85.50 308 TYR A O 1
ATOM 2510 N N . GLN A 1 309 ? 11.724 -1.608 -12.589 1.00 78.94 309 GLN A N 1
ATOM 2511 C CA . GLN A 1 309 ? 10.896 -1.923 -11.434 1.00 78.94 309 GLN A CA 1
ATOM 2512 C C . GLN A 1 309 ? 10.917 -3.444 -11.264 1.00 78.94 309 GLN A C 1
ATOM 2514 O O . GLN A 1 309 ? 10.644 -4.177 -12.216 1.00 78.94 309 GLN A O 1
ATOM 2519 N N . ASN A 1 310 ? 11.308 -3.931 -10.085 1.00 69.94 310 ASN A N 1
ATOM 2520 C CA . ASN A 1 310 ? 11.467 -5.359 -9.776 1.00 69.94 310 ASN A CA 1
ATOM 2521 C C . ASN A 1 310 ? 12.330 -6.091 -10.834 1.00 69.94 310 ASN A C 1
ATOM 2523 O O . ASN A 1 310 ? 11.966 -7.154 -11.343 1.00 69.94 310 ASN A O 1
ATOM 2527 N N . ASN A 1 311 ? 13.455 -5.472 -11.222 1.00 74.19 311 ASN A N 1
ATOM 2528 C CA . ASN A 1 311 ? 14.372 -5.921 -12.282 1.00 74.19 311 ASN A CA 1
ATOM 2529 C C . ASN A 1 311 ? 13.754 -6.092 -13.691 1.00 74.19 311 ASN A C 1
ATOM 2531 O O . ASN A 1 311 ? 14.352 -6.738 -14.551 1.00 74.19 311 ASN A O 1
ATOM 2535 N N . ARG A 1 312 ? 12.587 -5.493 -13.965 1.00 81.19 312 ARG A N 1
ATOM 2536 C CA . ARG A 1 312 ? 11.956 -5.435 -15.297 1.00 81.19 312 ARG A CA 1
ATOM 2537 C C . ARG A 1 312 ? 11.874 -3.997 -15.794 1.00 81.19 312 ARG A C 1
ATOM 2539 O O . ARG A 1 312 ? 11.674 -3.084 -15.001 1.00 81.19 312 ARG A O 1
ATOM 2546 N N . ILE A 1 313 ? 12.000 -3.794 -17.102 1.00 86.38 313 ILE A N 1
ATOM 2547 C CA . ILE A 1 313 ? 11.930 -2.462 -17.710 1.00 86.38 313 ILE A CA 1
ATOM 2548 C C . ILE A 1 313 ? 10.494 -1.900 -17.677 1.00 86.38 313 ILE A C 1
ATOM 2550 O O . ILE A 1 313 ? 9.537 -2.570 -18.069 1.00 86.38 313 ILE A O 1
ATOM 2554 N N . ASN A 1 314 ? 10.331 -0.662 -17.204 1.00 86.56 314 ASN A N 1
ATOM 2555 C CA . ASN A 1 314 ? 9.051 0.041 -17.124 1.00 86.56 314 ASN A CA 1
ATOM 2556 C C . ASN A 1 314 ? 8.881 0.976 -18.336 1.00 86.56 314 ASN A C 1
ATOM 2558 O O . ASN A 1 314 ? 9.224 2.160 -18.318 1.00 86.56 314 ASN A O 1
ATOM 2562 N N . ILE A 1 315 ? 8.305 0.422 -19.403 1.00 86.88 315 ILE A N 1
ATOM 2563 C CA . ILE A 1 315 ? 8.083 1.120 -20.677 1.00 86.88 315 ILE A CA 1
ATOM 2564 C C . ILE A 1 315 ? 7.090 2.289 -20.541 1.00 86.88 315 ILE A C 1
ATOM 2566 O O . ILE A 1 315 ? 7.228 3.285 -21.249 1.00 86.88 315 ILE A O 1
ATOM 2570 N N . GLN A 1 316 ? 6.121 2.222 -19.619 1.00 86.31 316 GLN A N 1
ATOM 2571 C CA . GLN A 1 316 ? 5.160 3.314 -19.401 1.00 86.31 316 GLN A CA 1
ATOM 2572 C C . GLN A 1 316 ? 5.870 4.584 -18.909 1.00 86.31 316 GLN A C 1
ATOM 2574 O O . GLN A 1 316 ? 5.642 5.665 -19.450 1.00 86.31 316 GLN A O 1
ATOM 2579 N N . ARG A 1 317 ? 6.810 4.431 -17.968 1.00 86.56 317 ARG A N 1
ATOM 2580 C CA . ARG A 1 317 ? 7.672 5.511 -17.463 1.00 86.56 317 ARG A CA 1
ATOM 2581 C C . ARG A 1 317 ? 8.611 6.071 -18.541 1.00 86.56 317 ARG A C 1
ATOM 2583 O O . ARG A 1 317 ? 8.852 7.272 -18.578 1.00 86.56 317 ARG A O 1
ATOM 2590 N N . MET A 1 318 ? 9.114 5.224 -19.443 1.00 88.69 318 MET A N 1
ATOM 2591 C CA . MET A 1 318 ? 9.977 5.638 -20.564 1.00 88.69 318 MET A CA 1
ATOM 2592 C C . MET A 1 318 ? 9.237 6.475 -21.615 1.00 88.69 318 MET A C 1
ATOM 2594 O O . MET A 1 318 ? 9.781 7.461 -22.110 1.00 88.69 318 MET A O 1
ATOM 2598 N N . LEU A 1 319 ? 7.999 6.091 -21.944 1.00 86.75 319 LEU A N 1
ATOM 2599 C CA . LEU A 1 319 ? 7.164 6.750 -22.956 1.00 86.75 319 LEU A CA 1
ATOM 2600 C C . LEU A 1 319 ? 6.409 7.984 -22.438 1.00 86.75 319 LEU A C 1
ATOM 2602 O O . LEU A 1 319 ? 5.739 8.660 -23.219 1.00 86.75 319 LEU A O 1
ATOM 2606 N N . GLN A 1 320 ? 6.486 8.285 -21.142 1.00 85.31 320 GLN A N 1
ATOM 2607 C CA . GLN A 1 320 ? 5.860 9.471 -20.571 1.00 85.31 320 GLN A CA 1
ATOM 2608 C C . GLN A 1 320 ? 6.426 10.757 -21.189 1.00 85.31 320 GLN A C 1
ATOM 2610 O O . GLN A 1 320 ? 7.635 10.929 -21.261 1.00 85.31 320 GLN A O 1
ATOM 2615 N N . ASN A 1 321 ? 5.552 11.696 -21.563 1.00 85.62 321 ASN A N 1
ATOM 2616 C CA . ASN A 1 321 ? 5.953 13.035 -21.992 1.00 85.62 321 ASN A CA 1
ATOM 2617 C C . ASN A 1 321 ? 6.521 13.865 -20.828 1.00 85.62 321 ASN A C 1
ATOM 2619 O O . ASN A 1 321 ? 5.894 13.973 -19.772 1.00 85.62 321 ASN A O 1
ATOM 2623 N N . VAL A 1 322 ? 7.660 14.511 -21.069 1.00 84.12 322 VAL A N 1
ATOM 2624 C CA . VAL A 1 322 ? 8.293 15.490 -20.180 1.00 84.12 322 VAL A CA 1
ATOM 2625 C C . VAL A 1 322 ? 7.593 16.839 -20.342 1.00 84.12 322 VAL A C 1
ATOM 2627 O O . VAL A 1 322 ? 7.383 17.323 -21.456 1.00 84.12 322 VAL A O 1
ATOM 2630 N N . HIS A 1 323 ? 7.235 17.478 -19.230 1.00 81.56 323 HIS A N 1
ATOM 2631 C CA . HIS A 1 323 ? 6.661 18.822 -19.244 1.00 81.56 323 HIS A CA 1
ATOM 2632 C C . HIS A 1 323 ? 7.785 19.866 -19.269 1.00 81.56 323 HIS A C 1
ATOM 2634 O O . HIS A 1 323 ? 8.312 20.246 -18.228 1.00 81.56 323 HIS A O 1
ATOM 2640 N N . LEU A 1 324 ? 8.163 20.316 -20.471 1.00 75.62 324 LEU A N 1
ATOM 2641 C CA . LEU A 1 324 ? 9.259 21.277 -20.668 1.00 75.62 324 LEU A CA 1
ATOM 2642 C C . LEU A 1 324 ? 8.908 22.716 -20.235 1.00 75.62 324 LEU A C 1
ATOM 2644 O O . LEU A 1 324 ? 9.797 23.478 -19.874 1.00 75.62 324 LEU A O 1
ATOM 2648 N N . ASN A 1 325 ? 7.618 23.069 -20.224 1.00 70.31 325 ASN A N 1
ATOM 2649 C CA . ASN A 1 325 ? 7.095 24.339 -19.710 1.00 70.31 325 ASN A CA 1
ATOM 2650 C C . ASN A 1 325 ? 6.388 24.105 -18.354 1.00 70.31 325 ASN A C 1
ATOM 2652 O O . ASN A 1 325 ? 5.182 23.835 -18.344 1.00 70.31 325 ASN A O 1
ATOM 2656 N N . PRO A 1 326 ? 7.104 24.147 -17.211 1.00 62.34 326 PRO A N 1
ATOM 2657 C CA . PRO A 1 326 ? 6.508 23.958 -15.888 1.00 62.34 326 PRO A CA 1
ATOM 2658 C C . PRO A 1 326 ? 5.551 25.100 -15.514 1.00 62.34 326 PRO A C 1
ATOM 2660 O O . PRO A 1 326 ? 5.812 26.272 -15.787 1.00 62.34 326 PRO A O 1
ATOM 2663 N N . LEU A 1 327 ? 4.457 24.760 -14.826 1.00 59.47 327 LEU A N 1
ATOM 2664 C CA . LEU A 1 327 ? 3.576 25.745 -14.194 1.00 59.47 327 LEU A CA 1
ATOM 2665 C C . LEU A 1 327 ? 4.118 26.084 -12.801 1.00 59.47 327 LEU A C 1
ATOM 2667 O O . LEU A 1 327 ? 3.948 25.304 -11.864 1.00 59.47 327 LEU A O 1
ATOM 2671 N N . PHE A 1 328 ? 4.754 27.247 -12.664 1.00 56.66 328 PHE A N 1
ATOM 2672 C CA . PHE A 1 328 ? 5.214 27.751 -11.369 1.00 56.66 328 PHE A CA 1
ATOM 2673 C C . PHE A 1 328 ? 4.024 28.133 -10.472 1.00 56.66 328 PHE A C 1
ATOM 2675 O O . PHE A 1 328 ? 3.060 28.758 -10.923 1.00 56.66 328 PHE A O 1
ATOM 2682 N N . ALA A 1 329 ? 4.085 27.749 -9.195 1.00 44.12 329 ALA A N 1
ATOM 2683 C CA . ALA A 1 329 ? 3.086 28.120 -8.198 1.00 44.12 329 ALA A CA 1
ATOM 2684 C C . ALA A 1 329 ? 3.309 29.584 -7.783 1.00 44.12 329 ALA A C 1
ATOM 2686 O O . ALA A 1 329 ? 4.232 29.893 -7.040 1.00 44.12 329 ALA A O 1
ATOM 2687 N N . GLY A 1 330 ? 2.498 30.492 -8.327 1.00 41.81 330 GLY A N 1
ATOM 2688 C CA . GLY A 1 330 ? 2.691 31.934 -8.150 1.00 41.81 330 GLY A CA 1
ATOM 2689 C C . GLY A 1 330 ? 2.172 32.715 -9.349 1.00 41.81 330 GLY A C 1
ATOM 2690 O O . GLY A 1 330 ? 2.944 33.294 -10.112 1.00 41.81 330 GLY A O 1
ATOM 2691 N N . GLY A 1 331 ? 0.854 32.700 -9.545 1.00 37.16 331 GLY A N 1
ATOM 2692 C CA . GLY A 1 331 ? 0.205 33.446 -10.619 1.00 37.16 331 GLY A CA 1
ATOM 2693 C C . GLY A 1 331 ? 0.192 34.948 -10.352 1.00 37.16 331 GLY A C 1
ATOM 2694 O O . GLY A 1 331 ? -0.862 35.454 -10.011 1.00 37.16 331 GLY A O 1
ATOM 2695 N N . GLU A 1 332 ? 1.343 35.616 -10.506 1.00 34.06 332 GLU A N 1
ATOM 2696 C CA . GLU A 1 332 ? 1.484 37.065 -10.783 1.00 34.06 332 GLU A CA 1
ATOM 2697 C C . GLU A 1 332 ? 2.952 37.498 -11.005 1.00 34.06 332 GLU A C 1
ATOM 2699 O O . GLU A 1 332 ? 3.210 38.467 -11.720 1.00 34.06 332 GLU A O 1
ATOM 2704 N N . ALA A 1 333 ? 3.940 36.743 -10.507 1.00 35.84 333 ALA A N 1
ATOM 2705 C CA . ALA A 1 333 ? 5.360 37.067 -10.673 1.00 35.84 333 ALA A CA 1
ATOM 2706 C C . ALA A 1 333 ? 5.908 36.702 -12.072 1.00 35.84 333 ALA A C 1
ATOM 2708 O O . ALA A 1 333 ? 6.572 35.682 -12.262 1.00 35.84 333 ALA A O 1
ATOM 2709 N N . ARG A 1 334 ? 5.700 37.577 -13.068 1.00 37.03 334 ARG A N 1
ATOM 2710 C CA . ARG A 1 334 ? 6.367 37.477 -14.390 1.00 37.03 334 ARG A CA 1
ATOM 2711 C C . ARG A 1 334 ? 7.900 37.615 -14.336 1.00 37.03 334 ARG A C 1
ATOM 2713 O O . ARG A 1 334 ? 8.554 37.338 -15.338 1.00 37.03 334 ARG A O 1
ATOM 2720 N N . GLU A 1 335 ? 8.460 38.017 -13.198 1.00 34.25 335 GLU A N 1
ATOM 2721 C CA . GLU A 1 335 ? 9.872 38.398 -13.040 1.00 34.25 335 GLU A CA 1
ATOM 2722 C C . GLU A 1 335 ? 10.781 37.296 -12.473 1.00 34.25 335 GLU A C 1
ATOM 2724 O O . GLU A 1 335 ? 11.993 37.477 -12.420 1.00 34.25 335 GLU A O 1
ATOM 2729 N N . GLN A 1 336 ? 10.235 36.128 -12.113 1.00 35.88 336 GLN A N 1
ATOM 2730 C CA . GLN A 1 336 ? 11.030 34.946 -11.753 1.00 35.88 336 GLN A CA 1
ATOM 2731 C C . GLN A 1 336 ? 10.591 33.712 -12.544 1.00 35.88 336 GLN A C 1
ATOM 2733 O O . GLN A 1 336 ? 10.255 32.664 -11.996 1.00 35.88 336 GLN A O 1
ATOM 2738 N N . ARG A 1 337 ? 10.701 33.797 -13.877 1.00 38.34 337 ARG A N 1
ATOM 2739 C CA . ARG A 1 337 ? 11.179 32.605 -14.588 1.00 38.34 337 ARG A CA 1
ATOM 2740 C C . ARG A 1 337 ? 12.577 32.326 -14.028 1.00 38.34 337 ARG A C 1
ATOM 2742 O O . ARG A 1 337 ? 13.406 33.232 -14.137 1.00 38.34 337 ARG A O 1
ATOM 2749 N N . PRO A 1 338 ? 12.888 31.138 -13.477 1.00 40.62 338 PRO A N 1
ATOM 2750 C CA . PRO A 1 338 ? 14.284 30.742 -13.427 1.00 40.62 338 PRO A CA 1
ATOM 2751 C C . PRO A 1 338 ? 14.805 30.860 -14.861 1.00 40.62 338 PRO A C 1
ATOM 2753 O O . PRO A 1 338 ? 14.172 30.367 -15.802 1.00 40.62 338 PRO A O 1
ATOM 2756 N N . SER A 1 339 ? 15.897 31.606 -15.031 1.00 38.44 339 SER A N 1
ATOM 2757 C CA . SER A 1 339 ? 16.636 31.662 -16.290 1.00 38.44 339 SER A CA 1
ATOM 2758 C C . SER A 1 339 ? 16.822 30.243 -16.814 1.00 38.44 339 SER A C 1
ATOM 2760 O O . SER A 1 339 ? 17.023 29.341 -15.997 1.00 38.44 339 SER A O 1
ATOM 2762 N N . ALA A 1 340 ? 16.756 30.056 -18.140 1.00 45.31 340 ALA A N 1
ATOM 2763 C CA . ALA A 1 340 ? 17.057 28.769 -18.764 1.00 45.31 340 ALA A CA 1
ATOM 2764 C C . ALA A 1 340 ? 18.296 28.170 -18.084 1.00 45.31 340 ALA A C 1
ATOM 2766 O O . ALA A 1 340 ? 19.317 28.849 -17.960 1.00 45.31 340 ALA A O 1
ATOM 2767 N N . ASP A 1 341 ? 18.126 26.974 -17.520 1.00 52.12 341 ASP A N 1
ATOM 2768 C CA . ASP A 1 341 ? 19.132 26.336 -16.674 1.00 52.12 341 ASP A CA 1
ATOM 2769 C C . ASP A 1 341 ? 20.423 26.237 -17.507 1.00 52.12 341 ASP A C 1
ATOM 2771 O O . ASP A 1 341 ? 20.353 25.691 -18.609 1.00 52.12 341 ASP A O 1
ATOM 2775 N N . PRO A 1 342 ? 21.561 26.823 -17.084 1.00 51.38 342 PRO A N 1
ATOM 2776 C CA . PRO A 1 342 ? 22.685 27.107 -17.988 1.00 51.38 342 PRO A CA 1
ATOM 2777 C C . PRO A 1 342 ? 23.336 25.871 -18.637 1.00 51.38 342 PRO A C 1
ATOM 2779 O O . PRO A 1 342 ? 24.122 26.025 -19.569 1.00 51.38 342 PRO A O 1
ATOM 2782 N N . ASP A 1 343 ? 22.986 24.666 -18.174 1.00 58.69 343 ASP A N 1
ATOM 2783 C CA . ASP A 1 343 ? 23.414 23.367 -18.709 1.00 58.69 343 ASP A CA 1
ATOM 2784 C C . ASP A 1 343 ? 22.363 22.670 -19.612 1.00 58.69 343 ASP A C 1
ATOM 2786 O O . ASP A 1 343 ? 22.527 21.497 -19.971 1.00 58.69 343 ASP A O 1
ATOM 2790 N N . GLU A 1 344 ? 21.249 23.326 -19.951 1.00 70.44 344 GLU A N 1
ATOM 2791 C CA . GLU A 1 344 ? 20.197 22.736 -20.786 1.00 70.44 344 GLU A CA 1
ATOM 2792 C C . GLU A 1 344 ? 20.624 22.652 -22.266 1.00 70.44 344 GLU A C 1
ATOM 2794 O O . GLU A 1 344 ? 21.314 23.522 -22.797 1.00 70.44 344 GLU A O 1
ATOM 2799 N N . ASN A 1 345 ? 20.237 21.580 -22.965 1.00 74.31 345 ASN A N 1
ATOM 2800 C CA . ASN A 1 345 ? 20.680 21.367 -24.344 1.00 74.31 345 ASN A CA 1
ATOM 2801 C C . ASN A 1 345 ? 19.940 22.337 -25.302 1.00 74.31 345 ASN A C 1
ATOM 2803 O O . ASN A 1 345 ? 18.706 22.376 -25.266 1.00 74.31 345 ASN A O 1
ATOM 2807 N N . PRO A 1 346 ? 20.631 23.061 -26.214 1.00 75.38 346 PRO A N 1
ATOM 2808 C CA . PRO A 1 346 ? 20.002 23.989 -27.166 1.00 75.38 346 PRO A CA 1
ATOM 2809 C C . PRO A 1 346 ? 18.861 23.391 -28.005 1.00 75.38 346 PRO A C 1
ATOM 2811 O O . PRO A 1 346 ? 17.942 24.103 -28.414 1.00 75.38 346 PRO A O 1
ATOM 2814 N N . PHE A 1 347 ? 18.875 22.076 -28.239 1.00 77.81 347 PHE A N 1
ATOM 2815 C CA . PHE A 1 347 ? 17.770 21.371 -28.887 1.00 77.81 347 PHE A CA 1
ATOM 2816 C C . PHE A 1 347 ? 16.486 21.376 -28.047 1.00 77.81 347 PHE A C 1
ATOM 2818 O O . PHE A 1 347 ? 15.404 21.595 -28.592 1.00 77.81 347 PHE A O 1
ATOM 2825 N N . ILE A 1 348 ? 16.589 21.202 -26.725 1.00 79.12 348 ILE A N 1
ATOM 2826 C CA . ILE A 1 348 ? 15.444 21.263 -25.808 1.00 79.12 348 ILE A CA 1
ATOM 2827 C C . ILE A 1 348 ? 14.868 22.683 -25.770 1.00 79.12 348 ILE A C 1
ATOM 2829 O O . ILE A 1 348 ? 13.648 22.840 -25.835 1.00 79.12 348 ILE A O 1
ATOM 2833 N N . GLU A 1 349 ? 15.708 23.726 -25.797 1.00 74.75 349 GLU A N 1
ATOM 2834 C CA . GLU A 1 349 ? 15.213 25.097 -25.982 1.00 74.75 349 GLU A CA 1
ATOM 2835 C C . GLU A 1 349 ? 14.442 25.272 -27.300 1.00 74.75 349 GLU A C 1
ATOM 2837 O O . GLU A 1 349 ? 13.438 25.984 -27.351 1.00 74.75 349 GLU A O 1
ATOM 2842 N N . GLY A 1 350 ? 14.910 24.635 -28.378 1.00 75.31 350 GLY A N 1
ATOM 2843 C CA . GLY A 1 350 ? 14.219 24.601 -29.665 1.00 75.31 350 GLY A CA 1
ATOM 2844 C C . GLY A 1 350 ? 12.854 23.913 -29.583 1.00 75.31 350 GLY A C 1
ATOM 2845 O O . GLY A 1 350 ? 11.878 24.421 -30.136 1.00 75.31 350 GLY A O 1
ATOM 2846 N N . LEU A 1 351 ? 12.748 22.797 -28.852 1.00 79.50 351 LEU A N 1
ATOM 2847 C CA . LEU A 1 351 ? 11.467 22.126 -28.604 1.00 79.50 351 LEU A CA 1
ATOM 2848 C C . LEU A 1 351 ? 10.507 23.008 -27.794 1.00 79.50 351 LEU A C 1
ATOM 2850 O O . LEU A 1 351 ? 9.339 23.116 -28.169 1.00 79.50 351 LEU A O 1
ATOM 2854 N N . ILE A 1 352 ? 11.004 23.688 -26.753 1.00 78.69 352 ILE A N 1
ATOM 2855 C CA . ILE A 1 352 ? 10.240 24.648 -25.936 1.00 78.69 352 ILE A CA 1
ATOM 2856 C C . ILE A 1 352 ? 9.678 25.784 -26.802 1.00 78.69 352 ILE A C 1
ATOM 2858 O O . ILE A 1 352 ? 8.493 26.100 -26.708 1.00 78.69 352 ILE A O 1
ATOM 2862 N N . LYS A 1 353 ? 10.502 26.369 -27.684 1.00 75.25 353 LYS A N 1
ATOM 2863 C CA . LYS A 1 353 ? 10.109 27.462 -28.599 1.00 75.25 353 LYS A CA 1
ATOM 2864 C C . LYS A 1 353 ? 9.041 27.045 -29.624 1.00 75.25 353 LYS A C 1
ATOM 2866 O O . LYS A 1 353 ? 8.340 27.910 -30.143 1.00 75.25 353 LYS A O 1
ATOM 2871 N N . HIS A 1 354 ? 8.904 25.749 -29.910 1.00 73.94 354 HIS A N 1
ATOM 2872 C CA . HIS A 1 354 ? 7.964 25.202 -30.895 1.00 73.94 354 HIS A CA 1
ATOM 2873 C C . HIS A 1 354 ? 6.834 24.345 -30.291 1.00 73.94 354 HIS A C 1
ATOM 2875 O O . HIS A 1 354 ? 6.147 23.658 -31.046 1.00 73.94 354 HIS A O 1
ATOM 2881 N N . ASP A 1 355 ? 6.658 24.367 -28.964 1.00 71.19 355 ASP A N 1
ATOM 2882 C CA . ASP A 1 355 ? 5.678 23.569 -28.200 1.00 71.19 355 ASP A CA 1
ATOM 2883 C C . ASP A 1 355 ? 5.667 22.070 -28.574 1.00 71.19 355 ASP A C 1
ATOM 2885 O O . ASP A 1 355 ? 4.629 21.414 -28.686 1.00 71.19 355 ASP A O 1
ATOM 2889 N N . LYS A 1 356 ? 6.860 21.513 -28.820 1.00 78.31 356 LYS A N 1
ATOM 2890 C CA . LYS A 1 356 ? 7.032 20.100 -29.179 1.00 78.31 356 LYS A CA 1
ATOM 2891 C C . LYS A 1 356 ? 7.230 19.240 -27.936 1.00 78.31 356 LYS A C 1
ATOM 2893 O O . LYS A 1 356 ? 8.001 19.574 -27.039 1.00 78.31 356 LYS A O 1
ATOM 2898 N N . LEU A 1 357 ? 6.566 18.088 -27.926 1.00 81.75 357 LEU A N 1
ATOM 2899 C CA . LEU A 1 357 ? 6.680 17.093 -26.863 1.00 81.75 357 LEU A CA 1
ATOM 2900 C C . LEU A 1 357 ? 7.936 16.229 -27.039 1.00 81.75 357 LEU A C 1
ATOM 2902 O O . LEU A 1 357 ? 8.318 15.892 -28.159 1.00 81.75 357 LEU A O 1
ATOM 2906 N N . ILE A 1 358 ? 8.522 15.824 -25.914 1.00 86.62 358 ILE A N 1
ATOM 2907 C CA . ILE A 1 358 ? 9.596 14.830 -25.809 1.00 86.62 358 ILE A CA 1
ATOM 2908 C C . ILE A 1 358 ? 9.230 13.841 -24.699 1.00 86.62 358 ILE A C 1
ATOM 2910 O O . ILE A 1 358 ? 8.612 14.244 -23.712 1.00 86.62 358 ILE A O 1
ATOM 2914 N N . ASN A 1 359 ? 9.584 12.561 -24.838 1.00 89.62 359 ASN A N 1
ATOM 2915 C CA . ASN A 1 359 ? 9.390 11.581 -23.763 1.00 89.62 359 ASN A CA 1
ATOM 2916 C C . ASN A 1 359 ? 10.609 11.469 -22.828 1.00 89.62 359 ASN A C 1
ATOM 2918 O O . ASN A 1 359 ? 11.714 11.909 -23.152 1.00 89.62 359 ASN A O 1
ATOM 2922 N N . CYS A 1 360 ? 10.393 10.881 -21.650 1.00 90.00 360 CYS A N 1
ATOM 2923 C CA . CYS A 1 360 ? 11.401 10.711 -20.607 1.00 90.00 360 CYS A CA 1
ATOM 2924 C C . CYS A 1 360 ? 12.639 9.962 -21.108 1.00 90.00 360 CYS A C 1
ATOM 2926 O O . CYS A 1 360 ? 13.751 10.292 -20.701 1.00 90.00 360 CYS A O 1
ATOM 2928 N N . PHE A 1 361 ? 12.470 8.968 -21.986 1.00 91.56 361 PHE A N 1
ATOM 2929 C CA . PHE A 1 361 ? 13.598 8.201 -22.508 1.00 91.56 361 PHE A CA 1
ATOM 2930 C C . PHE A 1 361 ? 14.452 9.009 -23.490 1.00 91.56 361 PHE A C 1
ATOM 2932 O O . PHE A 1 361 ? 15.667 9.038 -23.336 1.00 91.56 361 PHE A O 1
ATOM 2939 N N . GLU A 1 362 ? 13.852 9.732 -24.437 1.00 89.12 362 GLU A N 1
ATOM 2940 C CA . GLU A 1 362 ? 14.584 10.649 -25.325 1.00 89.12 362 GLU A CA 1
ATOM 2941 C C . GLU A 1 362 ? 15.322 11.736 -24.549 1.00 89.12 362 GLU A C 1
ATOM 2943 O O . GLU A 1 362 ? 16.498 11.982 -24.809 1.00 89.12 362 GLU A O 1
ATOM 2948 N N . TYR A 1 363 ? 14.649 12.364 -23.582 1.00 89.94 363 TYR A N 1
ATOM 2949 C CA . TYR A 1 363 ? 15.255 13.391 -22.741 1.00 89.94 363 TYR A CA 1
ATOM 2950 C C . TYR A 1 363 ? 16.445 12.822 -21.950 1.00 89.94 363 TYR A C 1
ATOM 2952 O O . TYR A 1 363 ? 17.522 13.412 -21.929 1.00 89.94 363 TYR A O 1
ATOM 2960 N N . PHE A 1 364 ? 16.302 11.623 -21.378 1.00 92.00 364 PHE A N 1
ATOM 2961 C CA . PHE A 1 364 ? 17.405 10.927 -20.717 1.00 92.00 364 PHE A CA 1
ATOM 2962 C C . PHE A 1 364 ? 18.566 10.610 -21.674 1.00 92.00 364 PHE A C 1
ATOM 2964 O O . PHE A 1 364 ? 19.714 10.861 -21.324 1.00 92.00 364 PHE A O 1
ATOM 2971 N N . LEU A 1 365 ? 18.289 10.108 -22.884 1.00 91.25 365 LEU A N 1
ATOM 2972 C CA . LEU A 1 365 ? 19.315 9.782 -23.885 1.00 91.25 365 LEU A CA 1
ATOM 2973 C C . LEU A 1 365 ? 20.112 11.019 -24.332 1.00 91.25 365 LEU A C 1
ATOM 2975 O O . LEU A 1 365 ? 21.322 10.921 -24.512 1.00 91.25 365 LEU A O 1
ATOM 2979 N N . ILE A 1 366 ? 19.458 12.178 -24.477 1.00 90.06 366 ILE A N 1
ATOM 2980 C CA . ILE A 1 366 ? 20.100 13.450 -24.861 1.00 90.06 366 ILE A CA 1
ATOM 2981 C C . ILE A 1 366 ? 21.040 13.976 -23.766 1.00 90.06 366 ILE A C 1
ATOM 2983 O O . ILE A 1 366 ? 22.068 14.575 -24.075 1.00 90.06 366 ILE A O 1
ATOM 2987 N N . HIS A 1 367 ? 20.720 13.741 -22.492 1.00 89.56 367 HIS A N 1
ATOM 2988 C CA . HIS A 1 367 ? 21.520 14.208 -21.354 1.00 89.56 367 HIS A CA 1
ATOM 2989 C C . HIS A 1 367 ? 22.448 13.132 -20.755 1.00 89.56 367 HIS A C 1
ATOM 2991 O O . HIS A 1 367 ? 23.079 13.374 -19.722 1.00 89.56 367 HIS A O 1
ATOM 2997 N N . TYR A 1 368 ? 22.547 11.949 -21.371 1.00 90.81 368 TYR A N 1
ATOM 2998 C CA . TYR A 1 368 ? 23.325 10.832 -20.836 1.00 90.81 368 TYR A CA 1
ATOM 2999 C C . TYR A 1 368 ? 24.839 11.080 -20.919 1.00 90.81 368 TYR A C 1
ATOM 3001 O O . TYR A 1 368 ? 25.363 11.379 -21.990 1.00 90.81 368 TYR A O 1
ATOM 3009 N N . LYS A 1 369 ? 25.552 10.905 -19.797 1.00 87.69 369 LYS A N 1
ATOM 3010 C CA . LYS A 1 369 ? 27.032 10.975 -19.725 1.00 87.69 369 LYS A CA 1
ATOM 3011 C C . LYS A 1 369 ? 27.660 9.804 -18.946 1.00 87.69 369 LYS A C 1
ATOM 3013 O O . LYS A 1 369 ? 28.755 9.926 -18.406 1.00 87.69 369 LYS A O 1
ATOM 3018 N N . GLY A 1 370 ? 26.942 8.684 -18.847 1.00 85.56 370 GLY A N 1
ATOM 3019 C CA . GLY A 1 370 ? 27.372 7.487 -18.118 1.00 85.56 370 GLY A CA 1
ATOM 3020 C C . GLY A 1 370 ? 28.247 6.515 -18.916 1.00 85.56 370 GLY A C 1
ATOM 3021 O O . GLY A 1 370 ? 28.786 6.838 -19.971 1.00 85.56 370 GLY A O 1
ATOM 3022 N N . ASN A 1 371 ? 28.373 5.285 -18.411 1.00 87.12 371 ASN A N 1
ATOM 3023 C CA . ASN A 1 371 ? 29.148 4.224 -19.053 1.00 87.12 371 ASN A CA 1
ATOM 3024 C C . ASN A 1 371 ? 28.370 3.524 -20.185 1.00 87.12 371 ASN A C 1
ATOM 3026 O O . ASN A 1 371 ? 27.165 3.286 -20.098 1.00 87.12 371 ASN A O 1
ATOM 3030 N N . SER A 1 372 ? 29.089 3.107 -21.231 1.00 86.81 372 SER A N 1
ATOM 3031 C CA . SER A 1 372 ? 28.517 2.434 -22.408 1.00 86.81 372 SER A CA 1
ATOM 3032 C C . SER A 1 372 ? 27.805 1.110 -22.088 1.00 86.81 372 SER A C 1
ATOM 3034 O O . SER A 1 372 ? 26.850 0.749 -22.773 1.00 86.81 372 SER A O 1
ATOM 3036 N N . GLU A 1 373 ? 28.226 0.399 -21.039 1.00 87.75 373 GLU A N 1
ATOM 3037 C CA . GLU A 1 373 ? 27.635 -0.883 -20.635 1.00 87.75 373 GLU A CA 1
ATOM 3038 C C . GLU A 1 373 ? 26.204 -0.731 -20.093 1.00 87.75 373 GLU A C 1
ATOM 3040 O O . GLU A 1 373 ? 25.300 -1.433 -20.550 1.00 87.75 373 GLU A O 1
ATOM 3045 N N . SER A 1 374 ? 25.963 0.213 -19.174 1.00 88.31 374 SER A N 1
ATOM 3046 C CA . SER A 1 374 ? 24.637 0.396 -18.560 1.00 88.31 374 SER A CA 1
ATOM 3047 C C . SER A 1 374 ? 23.605 0.876 -19.577 1.00 88.31 374 SER A C 1
ATOM 3049 O O . SER A 1 374 ? 22.480 0.370 -19.606 1.00 88.31 374 SER A O 1
ATOM 3051 N N . ILE A 1 375 ? 23.986 1.825 -20.442 1.00 91.62 375 ILE A N 1
ATOM 3052 C CA . ILE A 1 375 ? 23.100 2.323 -21.499 1.00 91.62 375 ILE A CA 1
ATOM 3053 C C . ILE A 1 375 ? 22.890 1.285 -22.603 1.00 91.62 375 ILE A C 1
ATOM 3055 O O . ILE A 1 375 ? 21.763 1.102 -23.060 1.00 91.62 375 ILE A O 1
ATOM 3059 N N . GLY A 1 376 ? 23.934 0.526 -22.956 1.00 90.31 376 GLY A N 1
ATOM 3060 C CA . GLY A 1 376 ? 23.830 -0.628 -23.843 1.00 90.31 376 GLY A CA 1
ATOM 3061 C C . GLY A 1 376 ? 22.828 -1.650 -23.319 1.00 90.31 376 GLY A C 1
ATOM 3062 O O . GLY A 1 376 ? 21.946 -2.071 -24.066 1.00 90.31 376 GLY A O 1
ATOM 3063 N N . LYS A 1 377 ? 22.887 -2.003 -22.029 1.00 91.19 377 LYS A N 1
ATOM 3064 C CA . LYS A 1 377 ? 21.894 -2.889 -21.410 1.00 91.19 377 LYS A CA 1
ATOM 3065 C C . LYS A 1 377 ? 20.477 -2.312 -21.505 1.00 91.19 377 LYS A C 1
ATOM 3067 O O . LYS A 1 377 ? 19.599 -2.994 -22.017 1.00 91.19 377 LYS A O 1
ATOM 3072 N N . LEU A 1 378 ? 20.263 -1.060 -21.088 1.00 92.50 378 LEU A N 1
ATOM 3073 C CA . LEU A 1 378 ? 18.938 -0.419 -21.121 1.00 92.50 378 LEU A CA 1
ATOM 3074 C C . LEU A 1 378 ? 18.316 -0.406 -22.530 1.00 92.50 378 LEU A C 1
ATOM 3076 O O . LEU A 1 378 ? 17.124 -0.669 -22.678 1.00 92.50 378 LEU A O 1
ATOM 3080 N N . ILE A 1 379 ? 19.113 -0.126 -23.564 1.00 92.69 379 ILE A N 1
ATOM 3081 C CA . ILE A 1 379 ? 18.645 -0.116 -24.956 1.00 92.69 379 ILE A CA 1
ATOM 3082 C C . ILE A 1 379 ? 18.320 -1.538 -25.444 1.00 92.69 379 ILE A C 1
ATOM 3084 O O . ILE A 1 379 ? 17.282 -1.725 -26.080 1.00 92.69 379 ILE A O 1
ATOM 3088 N N . ASN A 1 380 ? 19.158 -2.541 -25.142 1.00 90.69 380 ASN A N 1
ATOM 3089 C CA . ASN A 1 380 ? 18.863 -3.936 -25.500 1.00 90.69 380 ASN A CA 1
ATOM 3090 C C . ASN A 1 380 ? 17.590 -4.431 -24.784 1.00 90.69 380 ASN A C 1
ATOM 3092 O O . ASN A 1 380 ? 16.717 -4.995 -25.437 1.00 90.69 380 ASN A O 1
ATOM 3096 N N . ASP A 1 381 ? 17.423 -4.152 -23.487 1.00 90.25 381 ASP A N 1
ATOM 3097 C CA . ASP A 1 381 ? 16.232 -4.545 -22.715 1.00 90.25 381 ASP A CA 1
ATOM 3098 C C . ASP A 1 381 ? 14.952 -3.866 -23.270 1.00 90.25 381 ASP A C 1
ATOM 3100 O O . ASP A 1 381 ? 13.896 -4.499 -23.372 1.00 90.25 381 ASP A O 1
ATOM 3104 N N . TYR A 1 382 ? 15.047 -2.606 -23.725 1.00 91.12 382 TYR A N 1
ATOM 3105 C CA . TYR A 1 382 ? 13.968 -1.893 -24.430 1.00 91.12 382 TYR A CA 1
ATOM 3106 C C . TYR A 1 382 ? 13.628 -2.529 -25.785 1.00 91.12 382 TYR A C 1
ATOM 3108 O O . TYR A 1 382 ? 12.457 -2.777 -26.081 1.00 91.12 382 TYR A O 1
ATOM 3116 N N . MET A 1 383 ? 14.633 -2.832 -26.609 1.00 90.00 383 MET A N 1
ATOM 3117 C CA . MET A 1 383 ? 14.431 -3.506 -27.896 1.00 90.00 383 MET A CA 1
ATOM 3118 C C . MET A 1 383 ? 13.849 -4.915 -27.709 1.00 90.00 383 MET A C 1
ATOM 3120 O O . MET A 1 383 ? 12.911 -5.292 -28.411 1.00 90.00 383 MET A O 1
ATOM 3124 N N . GLN A 1 384 ? 14.323 -5.671 -26.717 1.00 89.44 384 GLN A N 1
ATOM 3125 C CA . GLN A 1 384 ? 13.820 -7.004 -26.394 1.00 89.44 384 GLN A CA 1
ATOM 3126 C C . GLN A 1 384 ? 12.343 -6.987 -25.970 1.00 89.44 384 GLN A C 1
ATOM 3128 O O . GLN A 1 384 ? 11.591 -7.869 -26.390 1.00 89.44 384 GLN A O 1
ATOM 3133 N N . PHE A 1 385 ? 11.895 -5.975 -25.217 1.00 88.44 385 PHE A N 1
ATOM 3134 C CA . PHE A 1 385 ? 10.471 -5.797 -24.909 1.00 88.44 385 PHE A CA 1
ATOM 3135 C C . PHE A 1 385 ? 9.623 -5.679 -26.188 1.00 88.44 385 PHE A C 1
ATOM 3137 O O . PHE A 1 385 ? 8.613 -6.367 -26.336 1.00 88.44 385 PHE A O 1
ATOM 3144 N N . TYR A 1 386 ? 10.050 -4.860 -27.156 1.00 87.94 386 TYR A N 1
ATOM 3145 C CA . TYR A 1 386 ? 9.325 -4.709 -28.424 1.00 87.94 386 TYR A CA 1
ATOM 3146 C C . TYR A 1 386 ? 9.449 -5.915 -29.360 1.00 87.94 386 TYR A C 1
ATOM 3148 O O . TYR A 1 386 ? 8.555 -6.125 -30.180 1.00 87.94 386 TYR A O 1
ATOM 3156 N N . ALA A 1 387 ? 10.491 -6.739 -29.224 1.00 85.38 387 ALA A N 1
ATOM 3157 C CA . ALA A 1 387 ? 10.605 -8.000 -29.958 1.00 85.38 387 ALA A CA 1
ATOM 3158 C C . ALA A 1 387 ? 9.508 -8.995 -29.541 1.00 85.38 387 ALA A C 1
ATOM 3160 O O . ALA A 1 387 ? 9.013 -9.746 -30.378 1.00 85.38 387 ALA A O 1
ATOM 3161 N N . GLN A 1 388 ? 9.110 -8.958 -28.264 1.00 84.31 388 GLN A N 1
ATOM 3162 C CA . GLN A 1 388 ? 8.074 -9.805 -27.663 1.00 84.31 388 GLN A CA 1
ATOM 3163 C C . GLN A 1 388 ? 6.654 -9.213 -27.765 1.00 84.31 388 GLN A C 1
ATOM 3165 O O . GLN A 1 388 ? 5.694 -9.860 -27.356 1.00 84.31 388 GLN A O 1
ATOM 3170 N N . SER A 1 389 ? 6.500 -7.994 -28.291 1.00 81.69 389 SER A N 1
ATOM 3171 C CA . SER A 1 389 ? 5.206 -7.308 -28.371 1.00 81.69 389 SER A CA 1
ATOM 3172 C C . SER A 1 389 ? 4.371 -7.777 -29.565 1.00 81.69 389 SER A C 1
ATOM 3174 O O . SER A 1 389 ? 4.807 -7.692 -30.714 1.00 81.69 389 SER A O 1
ATOM 3176 N N . GLU A 1 390 ? 3.130 -8.190 -29.299 1.00 78.81 390 GLU A N 1
ATOM 3177 C CA . GLU A 1 390 ? 2.151 -8.597 -30.320 1.00 78.81 390 GLU A CA 1
ATOM 3178 C C . GLU A 1 390 ? 1.708 -7.428 -31.225 1.00 78.81 390 GLU A C 1
ATOM 3180 O O . GLU A 1 390 ? 1.287 -7.631 -32.365 1.00 78.81 390 GLU A O 1
ATOM 3185 N N . ASN A 1 391 ? 1.818 -6.179 -30.753 1.00 84.25 391 ASN A N 1
ATOM 3186 C CA . ASN A 1 391 ? 1.382 -5.006 -31.510 1.00 84.25 391 ASN A CA 1
ATOM 3187 C C . ASN A 1 391 ? 2.481 -4.505 -32.463 1.00 84.25 391 ASN A C 1
ATOM 3189 O O . ASN A 1 391 ? 3.257 -3.596 -32.143 1.00 84.25 391 ASN A O 1
ATOM 3193 N N . LEU A 1 392 ? 2.493 -5.076 -33.671 1.00 81.75 392 LEU A N 1
ATOM 3194 C CA . LEU A 1 392 ? 3.443 -4.754 -34.741 1.00 81.75 392 LEU A CA 1
ATOM 3195 C C . LEU A 1 392 ? 3.487 -3.259 -35.108 1.00 81.75 392 LEU A C 1
ATOM 3197 O O . LEU A 1 392 ? 4.562 -2.739 -35.396 1.00 81.75 392 LEU A O 1
ATOM 3201 N N . ALA A 1 393 ? 2.356 -2.547 -35.063 1.00 83.88 393 ALA A N 1
ATOM 3202 C CA . ALA A 1 393 ? 2.302 -1.127 -35.419 1.00 83.88 393 ALA A CA 1
ATOM 3203 C C . ALA A 1 393 ? 2.977 -0.234 -34.364 1.00 83.88 393 ALA A C 1
ATOM 3205 O O . ALA A 1 393 ? 3.694 0.707 -34.710 1.00 83.88 393 ALA A O 1
ATOM 3206 N N . THR A 1 394 ? 2.782 -0.534 -33.077 1.00 82.62 394 THR A N 1
ATOM 3207 C CA . THR A 1 394 ? 3.458 0.175 -31.979 1.00 82.62 394 THR A CA 1
ATOM 3208 C C . THR A 1 394 ? 4.946 -0.175 -31.933 1.00 82.62 394 THR A C 1
ATOM 3210 O O . THR A 1 394 ? 5.769 0.725 -31.777 1.00 82.62 394 THR A O 1
ATOM 3213 N N . ARG A 1 395 ? 5.299 -1.453 -32.157 1.00 85.31 395 ARG A N 1
ATOM 3214 C CA . ARG A 1 395 ? 6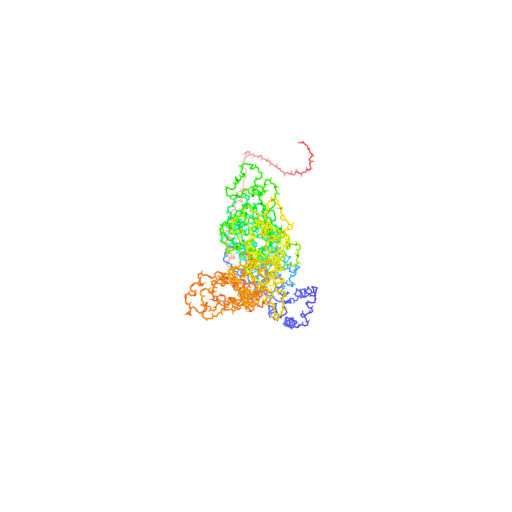.686 -1.918 -32.345 1.00 85.31 395 ARG A CA 1
ATOM 3215 C C . ARG A 1 395 ? 7.388 -1.126 -33.446 1.00 85.31 395 ARG A C 1
ATOM 3217 O O . ARG A 1 395 ? 8.415 -0.519 -33.168 1.00 85.31 395 ARG A O 1
ATOM 3224 N N . ALA A 1 396 ? 6.830 -1.090 -34.659 1.00 84.75 396 ALA A N 1
ATOM 3225 C CA . ALA A 1 396 ? 7.438 -0.389 -35.790 1.00 84.75 396 ALA A CA 1
ATOM 3226 C C . ALA A 1 396 ? 7.700 1.089 -35.460 1.00 84.75 396 ALA A C 1
ATOM 3228 O O . ALA A 1 396 ? 8.834 1.539 -35.560 1.00 84.75 396 ALA A O 1
ATOM 3229 N N . LYS A 1 397 ? 6.696 1.813 -34.941 1.00 86.38 397 LYS A N 1
ATOM 3230 C CA . LYS A 1 397 ? 6.843 3.228 -34.554 1.00 86.38 397 LYS A CA 1
ATOM 3231 C C . LYS A 1 397 ? 7.948 3.464 -33.520 1.00 86.38 397 LYS A C 1
ATOM 3233 O O . LYS A 1 397 ? 8.746 4.380 -33.698 1.00 86.38 397 LYS A O 1
ATOM 3238 N N . ALA A 1 398 ? 8.008 2.659 -32.457 1.00 85.56 398 ALA A N 1
ATOM 3239 C CA . ALA A 1 398 ? 9.032 2.802 -31.419 1.00 85.56 398 ALA A CA 1
ATOM 3240 C C . ALA A 1 398 ? 10.444 2.541 -31.975 1.00 85.56 398 ALA A C 1
ATOM 3242 O O . ALA A 1 398 ? 11.368 3.316 -31.738 1.00 85.56 398 ALA A O 1
ATOM 3243 N N . ILE A 1 399 ? 10.593 1.485 -32.773 1.00 88.94 399 ILE A N 1
ATOM 3244 C CA . ILE A 1 399 ? 11.860 1.077 -33.385 1.00 88.94 399 ILE A CA 1
ATOM 3245 C C . ILE A 1 399 ? 12.332 2.086 -34.447 1.00 88.94 399 ILE A C 1
ATOM 3247 O O . ILE A 1 399 ? 13.499 2.477 -34.432 1.00 88.94 399 ILE A O 1
ATOM 3251 N N . HIS A 1 400 ? 11.437 2.582 -35.309 1.00 88.00 400 HIS A N 1
ATOM 3252 C CA . HIS A 1 400 ? 11.713 3.660 -36.274 1.00 88.00 400 HIS A CA 1
ATOM 3253 C C . HIS A 1 400 ? 12.215 4.924 -35.595 1.00 88.00 400 HIS A C 1
ATOM 3255 O O . HIS A 1 400 ? 13.139 5.571 -36.086 1.00 88.00 400 HIS A O 1
ATOM 3261 N N . HIS A 1 401 ? 11.609 5.268 -34.461 1.00 86.50 401 HIS A N 1
ATOM 3262 C CA . HIS A 1 401 ? 11.958 6.458 -33.703 1.00 86.50 401 HIS A CA 1
ATOM 3263 C C . HIS A 1 401 ? 13.339 6.340 -33.055 1.00 86.50 401 HIS A C 1
ATOM 3265 O O . HIS A 1 401 ? 14.163 7.239 -33.200 1.00 86.50 401 HIS A O 1
ATOM 3271 N N . ILE A 1 402 ? 13.647 5.196 -32.438 1.00 86.94 402 ILE A N 1
ATOM 3272 C CA . ILE A 1 402 ? 14.992 4.899 -31.921 1.00 86.94 402 ILE A CA 1
ATOM 3273 C C . ILE A 1 402 ? 16.034 4.828 -33.055 1.00 86.94 402 ILE A C 1
ATOM 3275 O O . ILE A 1 402 ? 17.160 5.294 -32.885 1.00 86.94 402 ILE A O 1
ATOM 3279 N N . GLY A 1 403 ? 15.657 4.338 -34.240 1.00 85.56 403 GLY A N 1
ATOM 3280 C CA . GLY A 1 403 ? 16.496 4.386 -35.441 1.00 85.56 403 GLY A CA 1
ATOM 3281 C C . GLY A 1 403 ? 16.773 5.818 -35.910 1.00 85.56 403 GLY A C 1
ATOM 3282 O O . GLY A 1 403 ? 17.905 6.151 -36.240 1.00 85.56 403 GLY A O 1
ATOM 3283 N N . PHE A 1 404 ? 15.768 6.697 -35.876 1.00 86.50 404 PHE A N 1
ATOM 3284 C CA . PHE A 1 404 ? 15.927 8.123 -36.182 1.00 86.50 404 PHE A CA 1
ATOM 3285 C C . PHE A 1 404 ? 16.801 8.857 -35.152 1.00 86.50 404 PHE A C 1
ATOM 3287 O O . PHE A 1 404 ? 17.567 9.747 -35.519 1.00 86.50 404 PHE A O 1
ATOM 3294 N N . MET A 1 405 ? 16.737 8.469 -33.873 1.00 84.88 405 MET A N 1
ATOM 3295 C CA . MET A 1 405 ? 17.600 9.027 -32.824 1.00 84.88 405 MET A CA 1
ATOM 3296 C C . MET A 1 405 ? 19.094 8.799 -33.106 1.00 84.88 405 MET A C 1
ATOM 3298 O O . MET A 1 405 ? 19.893 9.676 -32.794 1.00 84.88 405 MET A O 1
ATOM 3302 N N . LEU A 1 406 ? 19.487 7.692 -33.752 1.00 86.12 406 LEU A N 1
ATOM 3303 C CA . LEU A 1 406 ? 20.891 7.421 -34.105 1.00 86.12 406 LEU A CA 1
ATOM 3304 C C . LEU A 1 406 ? 21.508 8.518 -34.998 1.00 86.12 406 LEU A C 1
ATOM 3306 O O . LEU A 1 406 ? 22.676 8.867 -34.827 1.00 86.12 406 LEU A O 1
ATOM 3310 N N . GLY A 1 407 ? 20.715 9.086 -35.913 1.00 80.44 407 GLY A N 1
ATOM 3311 C CA . GLY A 1 407 ? 21.134 10.156 -36.825 1.00 80.44 407 GLY A CA 1
ATOM 3312 C C . GLY A 1 407 ? 21.155 11.563 -36.211 1.00 80.44 407 GLY A C 1
ATOM 3313 O O . GLY A 1 407 ? 21.551 12.512 -36.888 1.00 80.44 407 GLY A O 1
ATOM 3314 N N . ARG A 1 408 ? 20.730 11.735 -34.950 1.00 82.31 408 ARG A N 1
ATOM 3315 C CA . ARG A 1 408 ? 20.703 13.043 -34.275 1.00 82.31 408 ARG A CA 1
ATOM 3316 C C . ARG A 1 408 ? 22.104 13.500 -33.869 1.00 82.31 408 ARG A C 1
ATOM 3318 O O . ARG A 1 408 ? 22.912 12.722 -33.366 1.00 82.31 408 ARG A O 1
ATOM 3325 N N . HIS A 1 409 ? 22.413 14.778 -34.058 1.00 83.19 409 HIS A N 1
ATOM 3326 C CA . HIS A 1 409 ? 23.717 15.350 -33.704 1.00 83.19 409 HIS A CA 1
ATOM 3327 C C . HIS A 1 409 ? 23.859 15.575 -32.189 1.00 83.19 409 HIS A C 1
ATOM 3329 O O . HIS A 1 409 ? 24.965 15.531 -31.664 1.00 83.19 409 HIS A O 1
ATOM 3335 N N . GLU A 1 410 ? 22.725 15.711 -31.507 1.00 82.56 410 GLU A N 1
ATOM 3336 C CA . GLU A 1 410 ? 22.539 16.001 -30.088 1.00 82.56 410 GLU A CA 1
ATOM 3337 C C . GLU A 1 410 ? 22.902 14.840 -29.151 1.00 82.56 410 GLU A C 1
ATOM 3339 O O . GLU A 1 410 ? 23.146 15.071 -27.969 1.00 82.56 410 GLU A O 1
ATOM 3344 N N . LEU A 1 411 ? 22.906 13.597 -29.651 1.00 85.38 411 LEU A N 1
ATOM 3345 C CA . LEU A 1 411 ? 23.291 12.425 -28.864 1.00 85.38 411 LEU A CA 1
ATOM 3346 C C . LEU A 1 411 ? 24.814 12.277 -28.782 1.00 85.38 411 LEU A C 1
ATOM 3348 O O . LEU A 1 411 ? 25.511 12.347 -29.803 1.00 85.38 411 LEU A O 1
ATOM 3352 N N . ASP A 1 412 ? 25.298 11.962 -27.580 1.00 86.44 412 ASP A N 1
ATOM 3353 C CA . ASP A 1 412 ? 26.694 11.607 -27.338 1.00 86.44 412 ASP A CA 1
ATOM 3354 C C . ASP A 1 412 ? 27.124 10.346 -28.116 1.00 86.44 412 ASP A C 1
ATOM 3356 O O . ASP A 1 412 ? 26.324 9.448 -28.408 1.00 86.44 412 ASP A O 1
ATOM 3360 N N . GLY A 1 413 ? 28.420 10.265 -28.434 1.00 86.25 413 GLY A N 1
ATOM 3361 C CA . GLY A 1 413 ? 29.009 9.138 -29.155 1.00 86.25 413 GLY A CA 1
ATOM 3362 C C . GLY A 1 413 ? 28.797 7.792 -28.457 1.00 86.25 413 GLY A C 1
ATOM 3363 O O . GLY A 1 413 ? 28.518 6.802 -29.132 1.00 86.25 413 GLY A O 1
ATOM 3364 N N . THR A 1 414 ? 28.839 7.744 -27.121 1.00 88.19 414 THR A N 1
ATOM 3365 C CA . THR A 1 414 ? 28.606 6.504 -26.355 1.00 88.19 414 THR A CA 1
ATOM 3366 C C . THR A 1 414 ? 27.181 5.978 -26.523 1.00 88.19 414 THR A C 1
ATOM 3368 O O . THR A 1 414 ? 26.981 4.772 -26.679 1.00 88.19 414 THR A O 1
ATOM 3371 N N . VAL A 1 415 ? 26.190 6.875 -26.562 1.00 90.00 415 VAL A N 1
ATOM 3372 C CA . VAL A 1 415 ? 24.776 6.531 -26.757 1.00 90.00 415 VAL A CA 1
ATOM 3373 C C . VAL A 1 415 ? 24.537 6.044 -28.184 1.00 90.00 415 VAL A C 1
ATOM 3375 O O . VAL A 1 415 ? 23.861 5.035 -28.378 1.00 90.00 415 VAL A O 1
ATOM 3378 N N . LYS A 1 416 ? 25.133 6.702 -29.188 1.00 90.50 416 LYS A N 1
ATOM 3379 C CA . LYS A 1 416 ? 25.054 6.271 -30.595 1.00 90.50 416 LYS A CA 1
ATOM 3380 C C . LYS A 1 416 ? 25.662 4.887 -30.812 1.00 90.50 416 LYS A C 1
ATOM 3382 O O . LYS A 1 416 ? 25.040 4.035 -31.439 1.00 90.50 416 LYS A O 1
ATOM 3387 N N . GLU A 1 417 ? 26.835 4.636 -30.240 1.00 89.75 417 GLU A N 1
ATOM 3388 C CA . GLU A 1 417 ? 27.498 3.329 -30.271 1.00 89.75 417 GLU A CA 1
ATOM 3389 C C . GLU A 1 417 ? 26.664 2.229 -29.597 1.00 89.75 417 GLU A C 1
ATOM 3391 O O . GLU A 1 417 ? 26.557 1.116 -30.122 1.00 89.75 417 GLU A O 1
ATOM 3396 N N . ALA A 1 418 ? 26.019 2.541 -28.470 1.00 90.38 418 ALA A N 1
ATOM 3397 C CA . ALA A 1 418 ? 25.118 1.623 -27.781 1.00 90.38 418 ALA A CA 1
ATOM 3398 C C . ALA A 1 418 ? 23.847 1.324 -28.601 1.00 90.38 418 ALA A C 1
ATOM 3400 O O . ALA A 1 418 ? 23.479 0.158 -28.746 1.00 90.38 418 ALA A O 1
ATOM 3401 N N . LEU A 1 419 ? 23.224 2.350 -29.196 1.00 91.12 419 LEU A N 1
ATOM 3402 C CA . LEU A 1 419 ? 22.085 2.219 -30.115 1.00 91.12 419 LEU A CA 1
ATOM 3403 C C . LEU A 1 419 ? 22.431 1.344 -31.325 1.00 91.12 419 LEU A C 1
ATOM 3405 O O . LEU A 1 419 ? 21.729 0.376 -31.614 1.00 91.12 419 LEU A O 1
ATOM 3409 N N . PHE A 1 420 ? 23.537 1.654 -32.003 1.00 90.31 420 PHE A N 1
ATOM 3410 C CA . PHE A 1 420 ? 24.027 0.901 -33.154 1.00 90.31 420 PHE A CA 1
ATOM 3411 C C . PHE A 1 420 ? 24.307 -0.563 -32.790 1.00 90.31 420 PHE A C 1
ATOM 3413 O O . PHE A 1 420 ? 23.845 -1.476 -33.474 1.00 90.31 420 PHE A O 1
ATOM 3420 N N . THR A 1 421 ? 24.989 -0.807 -31.668 1.00 89.12 421 THR A N 1
ATOM 3421 C CA . THR A 1 421 ? 25.288 -2.164 -31.187 1.00 89.12 421 THR A CA 1
ATOM 3422 C C . THR A 1 421 ? 24.021 -2.951 -30.838 1.00 89.12 421 THR A C 1
ATOM 3424 O O . THR A 1 421 ? 23.947 -4.140 -31.146 1.00 89.12 421 THR A O 1
ATOM 3427 N N . ALA A 1 422 ? 23.003 -2.310 -30.257 1.00 88.81 422 ALA A N 1
ATOM 3428 C CA . ALA A 1 422 ? 21.724 -2.958 -29.974 1.00 88.81 422 ALA A CA 1
ATOM 3429 C C . ALA A 1 422 ? 20.976 -3.348 -31.262 1.00 88.81 422 ALA A C 1
ATOM 3431 O O . ALA A 1 422 ? 20.532 -4.490 -31.388 1.00 88.81 422 ALA A O 1
ATOM 3432 N N . PHE A 1 423 ? 20.934 -2.471 -32.272 1.00 90.19 423 PHE A N 1
ATOM 3433 C CA . PHE A 1 423 ? 20.380 -2.818 -33.587 1.00 90.19 423 PHE A CA 1
ATOM 3434 C C . PHE A 1 423 ? 21.102 -4.012 -34.236 1.00 90.19 423 PHE A C 1
ATOM 3436 O O . PHE A 1 423 ? 20.447 -4.895 -34.785 1.00 90.19 423 PHE A O 1
ATOM 3443 N N . LEU A 1 424 ? 22.433 -4.105 -34.124 1.00 87.31 424 LEU A N 1
ATOM 3444 C CA . LEU A 1 424 ? 23.195 -5.263 -34.620 1.00 87.31 424 LEU A CA 1
ATOM 3445 C C . LEU A 1 424 ? 22.841 -6.582 -33.907 1.00 87.31 424 LEU A C 1
ATOM 3447 O O . LEU A 1 424 ? 22.949 -7.652 -34.512 1.00 87.31 424 LEU A O 1
ATOM 3451 N N . ASN A 1 425 ? 22.420 -6.520 -32.641 1.00 86.62 425 ASN A N 1
ATOM 3452 C CA . ASN A 1 425 ? 21.981 -7.685 -31.867 1.00 86.62 425 ASN A CA 1
ATOM 3453 C C . ASN A 1 425 ? 20.535 -8.107 -32.181 1.00 86.62 425 ASN A C 1
ATOM 3455 O O . ASN A 1 425 ? 20.182 -9.262 -31.943 1.00 86.62 425 ASN A O 1
ATOM 3459 N N . HIS A 1 426 ? 19.718 -7.209 -32.741 1.00 87.06 426 HIS A N 1
ATOM 3460 C CA . HIS A 1 426 ? 18.306 -7.438 -33.051 1.00 87.06 426 HIS A CA 1
ATOM 3461 C C . HIS A 1 426 ? 17.991 -7.229 -34.553 1.00 87.06 426 HIS A C 1
ATOM 3463 O O . HIS A 1 426 ? 17.263 -6.299 -34.913 1.00 87.06 426 HIS A O 1
ATOM 3469 N N . PRO A 1 427 ? 18.490 -8.102 -35.454 1.00 83.00 427 PRO A N 1
ATOM 3470 C CA . PRO A 1 427 ? 18.294 -7.964 -36.903 1.00 83.00 427 PRO A CA 1
ATOM 3471 C C . PRO A 1 427 ? 16.828 -8.081 -37.357 1.00 83.00 427 PRO A C 1
ATOM 3473 O O . PRO A 1 427 ? 16.490 -7.621 -38.443 1.00 83.00 427 PRO A O 1
ATOM 3476 N N . ASP A 1 428 ? 15.938 -8.630 -36.523 1.00 83.75 428 ASP A N 1
ATOM 3477 C CA . ASP A 1 428 ? 14.494 -8.757 -36.796 1.00 83.75 428 ASP A CA 1
ATOM 3478 C C . ASP A 1 428 ? 13.745 -7.400 -36.803 1.00 83.75 428 ASP A C 1
ATOM 3480 O O . ASP A 1 428 ? 12.524 -7.344 -36.976 1.00 83.75 428 ASP A O 1
ATOM 3484 N N . PHE A 1 429 ? 14.465 -6.299 -36.571 1.00 85.50 429 PHE A N 1
ATOM 3485 C CA . PHE A 1 429 ? 13.985 -4.921 -36.674 1.00 85.50 429 PHE A CA 1
ATOM 3486 C C . PHE A 1 429 ? 14.446 -4.196 -37.947 1.00 85.50 429 PHE A C 1
ATOM 3488 O O . PHE A 1 429 ? 14.147 -3.014 -38.104 1.00 85.50 429 PHE A O 1
ATOM 3495 N N . PHE A 1 430 ? 15.189 -4.850 -38.843 1.00 85.38 430 PHE A N 1
ATOM 3496 C CA . PHE A 1 430 ? 15.682 -4.200 -40.056 1.00 85.38 430 PHE A CA 1
ATOM 3497 C C . PHE A 1 430 ? 14.581 -4.045 -41.112 1.00 85.38 430 PHE A C 1
ATOM 3499 O O . PHE A 1 430 ? 14.054 -5.018 -41.645 1.00 85.38 430 PHE A O 1
ATOM 3506 N N . ASP A 1 431 ? 14.290 -2.792 -41.452 1.00 84.12 431 ASP A N 1
ATOM 3507 C CA . ASP A 1 431 ? 13.430 -2.385 -42.561 1.00 84.12 431 ASP A CA 1
ATOM 3508 C C . ASP A 1 431 ? 14.079 -1.244 -43.365 1.00 84.12 431 ASP A C 1
ATOM 3510 O O . ASP A 1 431 ? 15.243 -0.898 -43.153 1.00 84.12 431 ASP A O 1
ATOM 3514 N N . GLU A 1 432 ? 13.347 -0.657 -44.310 1.00 84.12 432 GLU A N 1
ATOM 3515 C CA . GLU A 1 432 ? 13.845 0.401 -45.198 1.00 84.12 432 GLU A CA 1
ATOM 3516 C C . GLU A 1 432 ? 14.306 1.666 -44.457 1.00 84.12 432 GLU A C 1
ATOM 3518 O O . GLU A 1 432 ? 15.239 2.335 -44.908 1.00 84.12 432 GLU A O 1
ATOM 3523 N N . GLN A 1 433 ? 13.689 1.996 -43.319 1.00 85.00 433 GLN A N 1
ATOM 3524 C CA . GLN A 1 433 ? 14.007 3.201 -42.552 1.00 85.00 433 GLN A CA 1
ATOM 3525 C C . GLN A 1 433 ? 15.156 2.944 -41.574 1.00 85.00 433 GLN A C 1
ATOM 3527 O O . GLN A 1 433 ? 16.099 3.734 -41.510 1.00 85.00 433 GLN A O 1
ATOM 3532 N N . VAL A 1 434 ? 15.117 1.825 -40.846 1.00 86.31 434 VAL A N 1
ATOM 3533 C CA . VAL A 1 434 ? 16.180 1.430 -39.910 1.00 86.31 434 VAL A CA 1
ATOM 3534 C C . VAL A 1 434 ? 17.485 1.147 -40.661 1.00 86.31 434 VAL A C 1
ATOM 3536 O O . VAL A 1 434 ? 18.529 1.677 -40.282 1.00 86.31 434 VAL A O 1
ATOM 3539 N N . SER A 1 435 ? 17.441 0.396 -41.771 1.00 85.00 435 SER A N 1
ATOM 3540 C CA . SER A 1 435 ? 18.643 0.087 -42.572 1.00 85.00 435 SER A CA 1
ATOM 3541 C C . SER A 1 435 ? 19.296 1.352 -43.137 1.00 85.00 435 SER A C 1
ATOM 3543 O O . SER A 1 435 ? 20.520 1.467 -43.144 1.00 85.00 435 SER A O 1
ATOM 3545 N N . TYR A 1 436 ? 18.484 2.329 -43.561 1.00 85.94 436 TYR A N 1
ATOM 3546 C CA . TYR A 1 436 ? 18.961 3.634 -44.020 1.00 85.94 436 TYR A CA 1
ATOM 3547 C C . TYR A 1 436 ? 19.696 4.406 -42.911 1.00 85.94 436 TYR A C 1
ATOM 3549 O O . TYR A 1 436 ? 20.825 4.846 -43.125 1.00 85.94 436 TYR A O 1
ATOM 3557 N N . GLN A 1 437 ? 19.109 4.519 -41.713 1.00 85.44 437 GLN A N 1
ATOM 3558 C CA . GLN A 1 437 ? 19.735 5.235 -40.589 1.00 85.44 437 GLN A CA 1
ATOM 3559 C C . GLN A 1 437 ? 21.035 4.562 -40.117 1.00 85.44 437 GLN A C 1
ATOM 3561 O O . GLN A 1 437 ? 22.022 5.243 -39.840 1.00 85.44 437 GLN A O 1
ATOM 3566 N N . LEU A 1 438 ? 21.083 3.225 -40.096 1.00 86.00 438 LEU A N 1
ATOM 3567 C CA . LEU A 1 438 ? 22.301 2.475 -39.764 1.00 86.00 438 LEU A CA 1
ATOM 3568 C C . LEU A 1 438 ? 23.429 2.702 -40.788 1.00 86.00 438 LEU A C 1
ATOM 3570 O O . LEU A 1 438 ? 24.601 2.737 -40.409 1.00 86.00 438 LEU A O 1
ATOM 3574 N N . PHE A 1 439 ? 23.092 2.894 -42.069 1.00 85.12 439 PHE A N 1
ATOM 3575 C CA . PHE A 1 439 ? 24.063 3.205 -43.126 1.00 85.12 439 PHE A CA 1
ATOM 3576 C C . PHE A 1 439 ? 24.581 4.642 -43.070 1.00 85.12 439 PHE A C 1
ATOM 3578 O O . PHE A 1 439 ? 25.756 4.857 -43.365 1.00 85.12 439 PHE A O 1
ATOM 3585 N N . LEU A 1 440 ? 23.744 5.605 -42.665 1.00 84.62 440 LEU A N 1
ATOM 3586 C CA . LEU A 1 440 ? 24.189 6.976 -42.397 1.00 84.62 440 LEU A CA 1
ATOM 3587 C C . LEU A 1 440 ? 25.163 7.058 -41.212 1.00 84.62 440 LEU A C 1
ATOM 3589 O O . LEU A 1 440 ? 26.006 7.950 -41.197 1.00 84.62 440 LEU A O 1
ATOM 3593 N N . PHE A 1 441 ? 25.054 6.148 -40.237 1.00 85.38 441 PHE A N 1
ATOM 3594 C CA . PHE A 1 441 ? 25.949 6.105 -39.081 1.00 85.38 441 PHE A CA 1
ATOM 3595 C C . PHE A 1 441 ? 27.294 5.424 -39.395 1.00 85.38 441 PHE A C 1
ATOM 3597 O O . PHE A 1 441 ? 28.332 6.075 -39.331 1.00 85.38 441 PHE A O 1
ATOM 3604 N N . ASP A 1 442 ? 27.294 4.135 -39.763 1.00 84.25 442 ASP A N 1
ATOM 3605 C CA . ASP A 1 442 ? 28.508 3.421 -40.200 1.00 84.25 442 ASP A CA 1
ATOM 3606 C C . ASP A 1 442 ? 28.165 2.207 -41.079 1.00 84.25 442 ASP A C 1
ATOM 3608 O O . ASP A 1 442 ? 28.105 1.058 -40.623 1.00 84.25 442 ASP A O 1
ATOM 3612 N N . ALA A 1 443 ? 27.989 2.461 -42.381 1.00 82.69 443 ALA A N 1
ATOM 3613 C CA . ALA A 1 443 ? 27.761 1.422 -43.384 1.00 82.69 443 ALA A CA 1
ATOM 3614 C C . ALA A 1 443 ? 28.863 0.340 -43.410 1.00 82.69 443 ALA A C 1
ATOM 3616 O O . ALA A 1 443 ? 28.562 -0.844 -43.575 1.00 82.69 443 ALA A O 1
ATOM 3617 N N . LYS A 1 444 ? 30.144 0.698 -43.221 1.00 84.56 444 LYS A N 1
ATOM 3618 C CA . LYS A 1 444 ? 31.257 -0.267 -43.327 1.00 84.56 444 LYS A CA 1
ATOM 3619 C C . LYS A 1 444 ? 31.208 -1.288 -42.194 1.00 84.56 444 LYS A C 1
ATOM 3621 O O . LYS A 1 444 ? 31.436 -2.476 -42.431 1.00 84.56 444 LYS A O 1
ATOM 3626 N N . ARG A 1 445 ? 30.911 -0.849 -40.970 1.00 84.81 445 ARG A N 1
ATOM 3627 C CA . ARG A 1 445 ? 30.894 -1.708 -39.781 1.00 84.81 445 ARG A CA 1
ATOM 3628 C C . ARG A 1 445 ? 29.668 -2.607 -39.711 1.00 84.81 445 ARG A C 1
ATOM 3630 O O . ARG A 1 445 ? 29.835 -3.773 -39.362 1.00 84.81 445 ARG A O 1
ATOM 3637 N N . ILE A 1 446 ? 28.479 -2.136 -40.099 1.00 85.00 446 ILE A N 1
ATOM 3638 C CA . ILE A 1 446 ? 27.285 -3.001 -40.149 1.00 85.00 446 ILE A CA 1
ATOM 3639 C C . ILE A 1 446 ? 27.407 -4.080 -41.229 1.00 85.00 446 ILE A C 1
ATOM 3641 O O . ILE A 1 446 ? 27.140 -5.252 -40.958 1.00 85.00 446 ILE A O 1
ATOM 3645 N N . ILE A 1 447 ? 27.901 -3.718 -42.418 1.00 84.62 447 ILE A N 1
ATOM 3646 C CA . ILE A 1 447 ? 28.163 -4.678 -43.494 1.00 84.62 447 ILE A CA 1
ATOM 3647 C C . ILE A 1 447 ? 29.180 -5.722 -43.018 1.00 84.62 447 ILE A C 1
ATOM 3649 O O . ILE A 1 447 ? 28.921 -6.919 -43.126 1.00 84.62 447 ILE A O 1
ATOM 3653 N N . ARG A 1 448 ? 30.301 -5.296 -42.417 1.00 83.38 448 ARG A N 1
ATOM 3654 C CA . ARG A 1 448 ? 31.319 -6.214 -41.879 1.00 83.38 448 ARG A CA 1
ATOM 3655 C C . ARG A 1 448 ? 30.803 -7.083 -40.728 1.00 83.38 448 ARG A C 1
ATOM 3657 O O . ARG A 1 448 ? 31.205 -8.238 -40.641 1.00 83.38 448 ARG A O 1
ATOM 3664 N N . TYR A 1 449 ? 29.907 -6.592 -39.871 1.00 83.81 449 TYR A N 1
ATOM 3665 C CA . TYR A 1 449 ? 29.376 -7.367 -38.740 1.00 83.81 449 TYR A CA 1
ATOM 3666 C C . TYR A 1 449 ? 28.675 -8.659 -39.190 1.00 83.81 449 TYR A C 1
ATOM 3668 O O . TYR A 1 449 ? 28.903 -9.716 -38.599 1.00 83.81 449 TYR A O 1
ATOM 3676 N N . PHE A 1 450 ? 27.870 -8.598 -40.257 1.00 81.31 450 PHE A N 1
ATOM 3677 C CA . PHE A 1 450 ? 27.237 -9.784 -40.846 1.00 81.31 450 PHE A CA 1
ATOM 3678 C C . PHE A 1 450 ? 28.138 -10.459 -41.890 1.00 81.31 450 PHE A C 1
ATOM 3680 O O . PHE A 1 450 ? 28.316 -11.676 -41.855 1.00 81.31 450 PHE A O 1
ATOM 3687 N N . GLY A 1 451 ? 28.772 -9.684 -42.772 1.00 80.94 451 GLY A N 1
ATOM 3688 C CA . GLY A 1 451 ? 29.613 -10.190 -43.857 1.00 80.94 451 GLY A CA 1
ATOM 3689 C C . GLY A 1 451 ? 30.812 -11.009 -43.378 1.00 80.94 451 GLY A C 1
ATOM 3690 O O . GLY A 1 451 ? 31.077 -12.073 -43.937 1.00 80.94 451 GLY A O 1
ATOM 3691 N N . LEU A 1 452 ? 31.492 -10.591 -42.301 1.00 80.62 452 LEU A N 1
ATOM 3692 C CA . LEU A 1 452 ? 32.640 -11.322 -41.745 1.00 80.62 452 LEU A CA 1
ATOM 3693 C C . LEU A 1 452 ? 32.248 -12.590 -40.966 1.00 80.62 452 LEU A C 1
ATOM 3695 O O . LEU A 1 452 ? 33.101 -13.448 -40.743 1.00 80.62 452 LEU A O 1
ATOM 3699 N N . ARG A 1 453 ? 30.977 -12.741 -40.563 1.00 77.31 453 ARG A N 1
ATOM 3700 C CA . ARG A 1 453 ? 30.479 -13.983 -39.937 1.00 77.31 453 ARG A CA 1
ATOM 3701 C C . ARG A 1 453 ? 30.289 -15.108 -40.955 1.00 77.31 453 ARG A C 1
ATOM 3703 O O . ARG A 1 453 ? 30.406 -16.272 -40.586 1.00 77.31 453 ARG A O 1
ATOM 3710 N N . GLY A 1 454 ? 30.053 -14.763 -42.223 1.00 70.44 454 GLY A N 1
ATOM 3711 C CA . GLY A 1 454 ? 29.889 -15.718 -43.318 1.00 70.44 454 GLY A CA 1
ATOM 3712 C C . GLY A 1 454 ? 28.644 -16.607 -43.196 1.00 70.44 454 GLY A C 1
ATOM 3713 O O . GLY A 1 454 ? 27.850 -16.492 -42.262 1.00 70.44 454 GLY A O 1
ATOM 3714 N N . GLY A 1 455 ? 28.471 -17.509 -44.163 1.00 77.19 455 GLY A N 1
ATOM 3715 C CA . GLY A 1 455 ? 27.348 -18.448 -44.199 1.00 77.19 455 GLY A CA 1
ATOM 3716 C C . GLY A 1 455 ? 26.060 -17.874 -44.804 1.00 77.19 455 GLY A C 1
ATOM 3717 O O . GLY A 1 455 ? 25.846 -16.663 -44.873 1.00 77.19 455 GLY A O 1
ATOM 3718 N N . LYS A 1 456 ? 25.186 -18.780 -45.264 1.00 80.81 456 LYS A N 1
ATOM 3719 C CA . LYS A 1 456 ? 24.022 -18.478 -46.121 1.00 80.81 456 LYS A CA 1
ATOM 3720 C C . LYS A 1 456 ? 23.081 -17.424 -45.537 1.00 80.81 456 LYS A C 1
ATOM 3722 O O . LYS A 1 456 ? 22.677 -16.517 -46.259 1.00 80.81 456 LYS A O 1
ATOM 3727 N N . GLU A 1 457 ? 22.763 -17.532 -44.250 1.00 80.25 457 GLU A N 1
ATOM 3728 C CA . GLU A 1 457 ? 21.868 -16.598 -43.559 1.00 80.25 457 GLU A CA 1
ATOM 3729 C C . GLU A 1 457 ? 22.461 -15.190 -43.469 1.00 80.25 457 GLU A C 1
ATOM 3731 O O . GLU A 1 457 ? 21.763 -14.209 -43.707 1.00 80.25 457 GLU A O 1
ATOM 3736 N N . ASN A 1 458 ? 23.760 -15.068 -43.180 1.00 81.00 458 ASN A N 1
ATOM 3737 C CA . ASN A 1 458 ? 24.400 -13.760 -43.065 1.00 81.00 458 ASN A CA 1
ATOM 3738 C C . ASN A 1 458 ? 24.639 -13.117 -44.438 1.00 81.00 458 ASN A C 1
ATOM 3740 O O . ASN A 1 458 ? 24.503 -11.903 -44.554 1.00 81.00 458 ASN A O 1
ATOM 3744 N N . TYR A 1 459 ? 24.901 -13.901 -45.493 1.00 82.44 459 TYR A N 1
ATOM 3745 C CA . TYR A 1 459 ? 24.904 -13.376 -46.864 1.00 82.44 459 TYR A CA 1
ATOM 3746 C C . TYR A 1 459 ? 23.523 -12.841 -47.257 1.00 82.44 459 TYR A C 1
ATOM 3748 O O . TYR A 1 459 ? 23.439 -11.737 -47.786 1.00 82.44 459 TYR A O 1
ATOM 3756 N N . GLN A 1 460 ? 22.445 -13.574 -46.951 1.00 84.50 460 GLN A N 1
ATOM 3757 C CA . GLN A 1 460 ? 21.081 -13.104 -47.205 1.00 84.50 460 GLN A CA 1
ATOM 3758 C C . GLN A 1 460 ? 20.787 -11.810 -46.427 1.00 84.50 460 GLN A C 1
ATOM 3760 O O . GLN A 1 460 ? 20.379 -10.832 -47.042 1.00 84.50 460 GLN A O 1
ATOM 3765 N N . ARG A 1 461 ? 21.134 -11.741 -45.131 1.00 82.50 461 ARG A N 1
ATOM 3766 C CA . ARG A 1 461 ? 21.021 -10.508 -44.327 1.00 82.50 461 ARG A CA 1
ATOM 3767 C C . ARG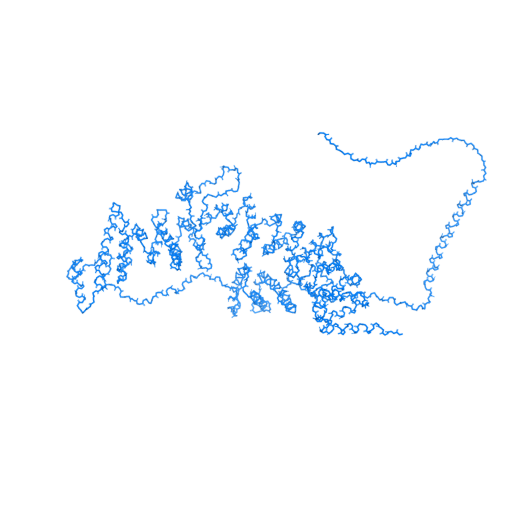 A 1 461 ? 21.776 -9.322 -44.935 1.00 82.50 461 ARG A C 1
ATOM 3769 O O . ARG A 1 461 ? 21.224 -8.231 -44.970 1.00 82.50 461 ARG A O 1
ATOM 3776 N N . VAL A 1 462 ? 23.006 -9.505 -45.430 1.00 84.75 462 VAL A N 1
ATOM 3777 C CA . VAL A 1 462 ? 23.760 -8.420 -46.096 1.00 84.75 462 VAL A CA 1
ATOM 3778 C C . VAL A 1 462 ? 23.067 -7.975 -47.388 1.00 84.75 462 VAL A C 1
ATOM 3780 O O . VAL A 1 462 ? 22.983 -6.774 -47.635 1.00 84.75 462 VAL A O 1
ATOM 3783 N N . ILE A 1 463 ? 22.537 -8.910 -48.186 1.00 84.94 463 ILE A N 1
ATOM 3784 C CA . ILE A 1 463 ? 21.777 -8.595 -49.407 1.00 84.94 463 ILE A CA 1
ATOM 3785 C C . ILE A 1 463 ? 20.523 -7.793 -49.062 1.00 84.94 463 ILE A C 1
ATOM 3787 O O . ILE A 1 463 ? 20.315 -6.731 -49.648 1.00 84.94 463 ILE A O 1
ATOM 3791 N N . ASP A 1 464 ? 19.716 -8.270 -48.115 1.00 84.12 464 ASP A N 1
ATOM 3792 C CA . ASP A 1 464 ? 18.456 -7.637 -47.724 1.00 84.12 464 ASP A CA 1
ATOM 3793 C C . ASP A 1 464 ? 18.718 -6.227 -47.186 1.00 84.12 464 ASP A C 1
ATOM 3795 O O . ASP A 1 464 ? 18.151 -5.258 -47.682 1.00 84.12 464 ASP A O 1
ATOM 3799 N N . LEU A 1 465 ? 19.667 -6.085 -46.259 1.00 85.50 465 LEU A N 1
ATOM 3800 C CA . LEU A 1 465 ? 20.019 -4.819 -45.619 1.00 85.50 465 LEU A CA 1
ATOM 3801 C C . LEU A 1 465 ? 20.563 -3.792 -46.631 1.00 85.50 465 LEU A C 1
ATOM 3803 O O . LEU A 1 465 ? 20.097 -2.652 -46.657 1.00 85.50 465 LEU A O 1
ATOM 3807 N N . CYS A 1 466 ? 21.472 -4.192 -47.531 1.00 84.94 466 CYS A N 1
ATOM 3808 C CA . CYS A 1 466 ? 21.946 -3.303 -48.600 1.00 84.94 466 CYS A CA 1
ATOM 3809 C C . CYS A 1 466 ? 20.816 -2.930 -49.576 1.00 84.94 466 CYS A C 1
ATOM 3811 O O . CYS A 1 466 ? 20.735 -1.780 -50.003 1.00 84.94 466 CYS A O 1
ATOM 3813 N N . THR A 1 467 ? 19.926 -3.872 -49.909 1.00 86.12 467 THR A N 1
ATOM 3814 C CA . THR A 1 467 ? 18.781 -3.632 -50.807 1.00 86.12 467 THR A CA 1
ATOM 3815 C C . THR A 1 467 ? 17.774 -2.664 -50.184 1.00 86.12 467 THR A C 1
ATOM 3817 O O . THR A 1 467 ? 17.275 -1.780 -50.875 1.00 86.12 467 THR A O 1
ATOM 3820 N N . LEU A 1 468 ? 17.495 -2.795 -48.884 1.00 84.38 468 LEU A N 1
ATOM 3821 C CA . LEU A 1 468 ? 16.598 -1.918 -48.128 1.00 84.38 468 LEU A CA 1
ATOM 3822 C C . LEU A 1 468 ? 17.183 -0.505 -47.986 1.00 84.38 468 LEU A C 1
ATOM 3824 O O . LEU A 1 468 ? 16.481 0.469 -48.249 1.00 84.38 468 LEU A O 1
ATOM 3828 N N . ALA A 1 469 ? 18.470 -0.379 -47.642 1.00 82.44 469 ALA A N 1
ATOM 3829 C CA . ALA A 1 469 ? 19.129 0.921 -47.509 1.00 82.44 469 ALA A CA 1
ATOM 3830 C C . ALA A 1 469 ? 19.213 1.679 -48.850 1.00 82.44 469 ALA A C 1
ATOM 3832 O O . ALA A 1 469 ? 18.929 2.877 -48.898 1.00 82.44 469 ALA A O 1
ATOM 3833 N N . LEU A 1 470 ? 19.541 0.990 -49.953 1.00 82.94 470 LEU A N 1
ATOM 3834 C CA . LEU A 1 470 ? 19.675 1.599 -51.286 1.00 82.94 470 LEU A CA 1
ATOM 3835 C C . LEU A 1 470 ? 18.387 2.248 -51.819 1.00 82.94 470 LEU A C 1
ATOM 3837 O O . LEU A 1 470 ? 18.490 3.139 -52.656 1.00 82.94 470 LEU A O 1
ATOM 3841 N N . LYS A 1 471 ? 17.198 1.872 -51.325 1.00 83.75 471 LYS A N 1
ATOM 3842 C CA . LYS A 1 471 ? 15.928 2.515 -51.715 1.00 83.75 471 LYS A CA 1
ATOM 3843 C C . LYS A 1 471 ? 15.815 3.974 -51.259 1.00 83.75 471 LYS A C 1
ATOM 3845 O O . LYS A 1 471 ? 15.170 4.765 -51.936 1.00 83.75 471 LYS A O 1
ATOM 3850 N N . ASN A 1 472 ? 16.436 4.317 -50.127 1.00 78.88 472 ASN A N 1
ATOM 3851 C CA . ASN A 1 472 ? 16.272 5.612 -49.454 1.00 78.88 472 ASN A CA 1
ATOM 3852 C C . ASN A 1 472 ? 17.527 6.510 -49.518 1.00 78.88 472 ASN A C 1
ATOM 3854 O O . ASN A 1 472 ? 17.486 7.671 -49.108 1.00 78.88 472 ASN A O 1
ATOM 3858 N N . LEU A 1 473 ? 18.659 6.005 -50.023 1.00 78.50 473 LEU A N 1
ATOM 3859 C CA . LEU A 1 473 ? 19.904 6.772 -50.156 1.00 78.50 473 LEU A CA 1
ATOM 3860 C C . LEU A 1 473 ? 19.847 7.750 -51.342 1.00 78.50 473 LEU A C 1
ATOM 3862 O O . LEU A 1 473 ? 19.711 7.345 -52.492 1.00 78.50 473 LEU A O 1
ATOM 3866 N N . ASN A 1 474 ? 20.025 9.047 -51.068 1.00 75.94 474 ASN A N 1
ATOM 3867 C CA . ASN A 1 474 ? 20.074 10.084 -52.102 1.00 75.94 474 ASN A CA 1
ATOM 3868 C C . ASN A 1 474 ? 21.436 10.078 -52.834 1.00 75.94 474 ASN A C 1
ATOM 3870 O O . ASN A 1 474 ? 22.491 10.225 -52.208 1.00 75.94 474 ASN A O 1
ATOM 3874 N N . SER A 1 475 ? 21.393 9.964 -54.165 1.00 69.81 475 SER A N 1
ATOM 3875 C CA . SER A 1 475 ? 22.541 9.922 -55.083 1.00 69.81 475 SER A CA 1
ATOM 3876 C C . SER A 1 475 ? 23.414 11.180 -55.116 1.00 69.81 475 SER A C 1
ATOM 3878 O O . SER A 1 475 ? 24.546 11.111 -55.588 1.00 69.81 475 SER A O 1
ATOM 3880 N N . GLU A 1 476 ? 22.928 12.324 -54.636 1.00 65.50 476 GLU A N 1
ATOM 3881 C CA . GLU A 1 476 ? 23.697 13.577 -54.590 1.00 65.50 476 GLU A CA 1
ATOM 3882 C C . GLU A 1 476 ? 24.517 13.721 -53.304 1.00 65.50 476 GLU A C 1
ATOM 3884 O O . GLU A 1 476 ? 25.580 14.333 -53.319 1.00 65.50 476 GLU A O 1
ATOM 3889 N N . LYS A 1 477 ? 24.039 13.157 -52.185 1.00 70.75 477 LYS A N 1
ATOM 3890 C CA . LYS A 1 477 ? 24.660 13.336 -50.858 1.00 70.75 477 LYS A CA 1
ATOM 3891 C C . LYS A 1 477 ? 25.451 12.123 -50.374 1.00 70.75 477 LYS A C 1
ATOM 3893 O O . LYS A 1 477 ? 26.408 12.288 -49.628 1.00 70.75 477 LYS A O 1
ATOM 3898 N N . ASN A 1 478 ? 25.076 10.915 -50.801 1.00 78.56 478 ASN A N 1
ATOM 3899 C CA . ASN A 1 478 ? 25.534 9.669 -50.177 1.00 78.56 478 ASN A CA 1
ATOM 3900 C C . ASN A 1 478 ? 26.345 8.769 -51.132 1.00 78.56 478 ASN A C 1
ATOM 3902 O O . ASN A 1 478 ? 26.329 7.547 -50.982 1.00 78.56 478 ASN A O 1
ATOM 3906 N N . GLN A 1 479 ? 27.038 9.342 -52.125 1.00 77.62 479 GLN A N 1
ATOM 3907 C CA . GLN A 1 479 ? 27.707 8.587 -53.202 1.00 77.62 479 GLN A CA 1
ATOM 3908 C C . GLN A 1 479 ? 28.676 7.511 -52.691 1.00 77.62 479 GLN A C 1
ATOM 3910 O O . GLN A 1 479 ? 28.611 6.369 -53.144 1.00 77.62 479 GLN A O 1
ATOM 3915 N N . GLU A 1 480 ? 29.517 7.825 -51.703 1.00 79.88 480 GLU A N 1
ATOM 3916 C CA . GLU A 1 480 ? 30.449 6.846 -51.124 1.00 79.88 480 GLU A CA 1
ATOM 3917 C C . GLU A 1 480 ? 29.723 5.673 -50.448 1.00 79.88 480 GLU A C 1
ATOM 3919 O O . GLU A 1 480 ? 30.090 4.515 -50.648 1.00 79.88 480 GLU A O 1
ATOM 3924 N N . ILE A 1 481 ? 28.654 5.955 -49.695 1.00 82.06 481 ILE A N 1
ATOM 3925 C CA . ILE A 1 481 ? 27.835 4.936 -49.020 1.00 82.06 481 ILE A CA 1
ATOM 3926 C C . ILE A 1 481 ? 27.149 4.039 -50.058 1.00 82.06 481 ILE A C 1
ATOM 3928 O O . ILE A 1 481 ? 27.129 2.821 -49.894 1.00 82.06 481 ILE A O 1
ATOM 3932 N N . ILE A 1 482 ? 26.640 4.619 -51.150 1.00 81.12 482 ILE A N 1
ATOM 3933 C CA . ILE A 1 482 ? 26.014 3.883 -52.258 1.00 81.12 482 ILE A CA 1
ATOM 3934 C C . ILE A 1 482 ? 27.028 2.948 -52.935 1.00 81.12 482 ILE A C 1
ATOM 3936 O O . ILE A 1 482 ? 26.708 1.782 -53.165 1.00 81.12 482 ILE A O 1
ATOM 3940 N N . LEU A 1 483 ? 28.259 3.404 -53.192 1.00 83.44 483 LEU A N 1
ATOM 3941 C CA . LEU A 1 483 ? 29.319 2.572 -53.777 1.00 83.44 483 LEU A CA 1
ATOM 3942 C C . LEU A 1 483 ? 29.716 1.402 -52.858 1.00 83.44 483 LEU A C 1
ATOM 3944 O O . LEU A 1 483 ? 29.845 0.267 -53.322 1.00 83.44 483 LEU A O 1
ATOM 3948 N N . ILE A 1 484 ? 29.857 1.648 -51.551 1.00 83.56 484 ILE A N 1
ATOM 3949 C CA . ILE A 1 484 ? 30.125 0.604 -50.543 1.00 83.56 484 ILE A CA 1
ATOM 3950 C C . ILE A 1 484 ? 28.968 -0.408 -50.514 1.00 83.56 484 ILE A C 1
ATOM 3952 O O . ILE A 1 484 ? 29.208 -1.615 -50.563 1.00 83.56 484 ILE A O 1
ATOM 3956 N N . ALA A 1 485 ? 27.721 0.070 -50.492 1.00 83.38 485 ALA A N 1
ATOM 3957 C CA . ALA A 1 485 ? 26.518 -0.757 -50.471 1.00 83.38 485 ALA A CA 1
ATOM 3958 C C . ALA A 1 485 ? 26.385 -1.645 -51.719 1.00 83.38 485 ALA A C 1
ATOM 3960 O O . ALA A 1 485 ? 26.137 -2.842 -51.602 1.00 83.38 485 ALA A O 1
ATOM 3961 N N . GLN A 1 486 ? 26.589 -1.085 -52.916 1.00 84.94 486 GLN A N 1
ATOM 3962 C CA . GLN A 1 486 ? 26.535 -1.820 -54.185 1.00 84.94 486 GLN A CA 1
ATOM 3963 C C . GLN A 1 486 ? 27.649 -2.873 -54.286 1.00 84.94 486 GLN A C 1
ATOM 3965 O O . GLN A 1 486 ? 27.406 -4.002 -54.729 1.00 84.94 486 GLN A O 1
ATOM 3970 N N . LYS A 1 487 ? 28.863 -2.545 -53.821 1.00 84.81 487 LYS A N 1
ATOM 3971 C CA . LYS A 1 487 ? 29.975 -3.500 -53.779 1.00 84.81 487 LYS A CA 1
ATOM 3972 C C . LYS A 1 487 ? 29.692 -4.647 -52.802 1.00 84.81 487 LYS A C 1
ATOM 3974 O O . LYS A 1 487 ? 29.765 -5.806 -53.196 1.00 84.81 487 LYS A O 1
ATOM 3979 N N . ALA A 1 488 ? 29.268 -4.348 -51.576 1.00 85.00 488 ALA A N 1
ATOM 3980 C CA . ALA A 1 488 ? 28.913 -5.370 -50.590 1.00 85.00 488 ALA A CA 1
ATOM 3981 C C . ALA A 1 488 ? 27.728 -6.252 -51.028 1.00 85.00 488 ALA A C 1
ATOM 3983 O O . ALA A 1 488 ? 27.749 -7.466 -50.821 1.00 85.00 488 ALA A O 1
ATOM 3984 N N . LEU A 1 489 ? 26.715 -5.665 -51.674 1.00 87.38 489 LEU A N 1
ATOM 3985 C CA . LEU A 1 489 ? 25.561 -6.383 -52.217 1.00 87.38 489 LEU A CA 1
ATOM 3986 C C . LEU A 1 489 ? 25.971 -7.364 -53.319 1.00 87.38 489 LEU A C 1
ATOM 3988 O O . LEU A 1 489 ? 25.536 -8.515 -53.296 1.00 87.38 489 LEU A O 1
ATOM 3992 N N . SER A 1 490 ? 26.826 -6.949 -54.258 1.00 84.25 490 SER A N 1
ATOM 3993 C CA . SER A 1 490 ? 27.321 -7.851 -55.308 1.00 84.25 490 SER A CA 1
ATOM 3994 C C . SER A 1 490 ? 28.221 -8.953 -54.733 1.00 84.25 490 SER A C 1
ATOM 3996 O O . SER A 1 490 ? 27.995 -10.126 -55.033 1.00 84.25 490 SER A O 1
ATOM 3998 N N . GLU A 1 491 ? 29.149 -8.629 -53.822 1.00 84.25 491 GLU A N 1
ATOM 3999 C CA . GLU A 1 491 ? 29.957 -9.621 -53.094 1.00 84.25 491 GLU A CA 1
ATOM 4000 C C . GLU A 1 491 ? 29.084 -10.673 -52.382 1.00 84.25 491 GLU A C 1
ATOM 4002 O O . GLU A 1 491 ? 29.289 -11.875 -52.572 1.00 84.25 491 GLU A O 1
ATOM 4007 N N . ALA A 1 492 ? 28.062 -10.243 -51.634 1.00 84.06 492 ALA A N 1
ATOM 4008 C CA . ALA A 1 492 ? 27.154 -11.138 -50.919 1.00 84.06 492 ALA A CA 1
ATOM 4009 C C . ALA A 1 492 ? 26.280 -11.986 -51.862 1.00 84.06 492 ALA A C 1
ATOM 4011 O O . ALA A 1 492 ? 26.067 -13.172 -51.601 1.00 84.06 492 ALA A O 1
ATOM 4012 N N . GLN A 1 493 ? 25.803 -11.428 -52.983 1.00 85.88 493 GLN A N 1
ATOM 4013 C CA . GLN A 1 493 ? 25.058 -12.187 -53.996 1.00 85.88 493 GLN A CA 1
ATOM 4014 C C . GLN A 1 493 ? 25.921 -13.260 -54.672 1.00 85.88 493 GLN A C 1
ATOM 4016 O O . GLN A 1 493 ? 25.434 -14.368 -54.917 1.00 85.88 493 GLN A O 1
ATOM 4021 N N . HIS A 1 494 ? 27.188 -12.960 -54.967 1.00 83.69 494 HIS A N 1
ATOM 4022 C CA . HIS A 1 494 ? 28.122 -13.927 -55.540 1.00 83.69 494 HIS A CA 1
ATOM 4023 C C . HIS A 1 494 ? 28.440 -15.054 -54.547 1.00 83.69 494 HIS A C 1
ATOM 4025 O O . HIS A 1 494 ? 28.266 -16.226 -54.891 1.00 83.69 494 HIS A O 1
ATOM 4031 N N . GLU A 1 495 ? 28.779 -14.734 -53.295 1.00 83.12 495 GLU A N 1
ATOM 4032 C CA . GLU A 1 495 ? 29.035 -15.748 -52.262 1.00 83.12 495 GLU A CA 1
ATOM 4033 C C . GLU A 1 495 ? 27.784 -16.569 -51.896 1.00 83.12 495 GLU A C 1
ATOM 4035 O O . GLU A 1 495 ? 27.888 -17.781 -51.702 1.00 83.12 495 GLU A O 1
ATOM 4040 N N . LEU A 1 496 ? 26.576 -15.988 -51.906 1.00 82.81 496 LEU A N 1
ATOM 4041 C CA . LEU A 1 496 ? 25.335 -16.752 -51.718 1.00 82.81 496 LEU A CA 1
ATOM 4042 C C . LEU A 1 496 ? 25.068 -17.732 -52.873 1.00 82.81 496 LEU A C 1
ATOM 4044 O O . LEU A 1 496 ? 24.597 -18.847 -52.630 1.00 82.81 496 LEU A O 1
ATOM 4048 N N . ARG A 1 497 ? 25.368 -17.350 -54.124 1.00 82.44 497 ARG A N 1
ATOM 4049 C CA . ARG A 1 497 ? 25.301 -18.270 -55.276 1.00 82.44 497 ARG A CA 1
ATOM 4050 C C . ARG A 1 497 ? 26.301 -19.410 -55.098 1.00 82.44 497 ARG A C 1
ATOM 4052 O O . ARG A 1 497 ? 25.904 -20.569 -55.188 1.00 82.44 497 ARG A O 1
ATOM 4059 N N . PHE A 1 498 ? 27.545 -19.105 -54.730 1.00 80.44 498 PHE A N 1
ATOM 4060 C CA . PHE A 1 498 ? 28.557 -20.123 -54.444 1.00 80.44 498 PHE A CA 1
ATOM 4061 C C . PHE A 1 498 ? 28.143 -21.047 -53.294 1.00 80.44 498 PHE A C 1
ATOM 4063 O O . PHE A 1 498 ? 28.279 -22.258 -53.420 1.00 80.44 498 PHE A O 1
ATOM 4070 N N . ALA A 1 499 ? 27.562 -20.539 -52.207 1.00 75.62 499 ALA A N 1
ATOM 4071 C CA . ALA A 1 499 ? 27.087 -21.366 -51.095 1.00 75.62 499 ALA A CA 1
ATOM 4072 C C . ALA A 1 499 ? 25.931 -22.314 -51.489 1.00 75.62 499 ALA A C 1
ATOM 4074 O O . ALA A 1 499 ? 25.759 -23.389 -50.903 1.00 75.62 499 ALA A O 1
ATOM 4075 N N . LYS A 1 500 ? 25.121 -21.947 -52.492 1.00 76.75 500 LYS A N 1
ATOM 4076 C CA . LYS A 1 500 ? 24.052 -22.803 -53.040 1.00 76.75 500 LYS A CA 1
ATOM 4077 C C . LYS A 1 500 ? 24.581 -23.914 -53.960 1.00 76.75 500 LYS A C 1
ATOM 4079 O O . LYS A 1 500 ? 23.901 -24.922 -54.115 1.00 76.75 500 LYS A O 1
ATOM 4084 N N . GLU A 1 501 ? 25.789 -23.786 -54.510 1.00 76.62 501 GLU A N 1
ATOM 4085 C CA . GLU A 1 501 ? 26.410 -24.826 -55.339 1.00 76.62 501 GLU A CA 1
ATOM 4086 C C . GLU A 1 501 ? 26.905 -26.008 -54.481 1.00 76.62 501 GLU A C 1
ATOM 4088 O O . GLU A 1 501 ? 27.805 -25.868 -53.645 1.00 76.62 501 GLU A O 1
ATOM 4093 N N . GLN A 1 502 ? 26.315 -27.185 -54.709 1.00 66.44 502 GLN A N 1
ATOM 4094 C CA . GLN A 1 502 ? 26.624 -28.455 -54.044 1.00 66.44 502 GLN A CA 1
ATOM 4095 C C . GLN A 1 502 ? 26.958 -29.533 -55.088 1.00 66.44 502 GLN A C 1
ATOM 4097 O O . GLN A 1 502 ? 26.370 -29.554 -56.166 1.00 66.44 502 GLN A O 1
ATOM 4102 N N . GLY A 1 503 ? 27.898 -30.428 -54.774 1.00 70.75 503 GLY A N 1
ATOM 4103 C CA . GLY A 1 503 ? 28.296 -31.546 -55.640 1.00 70.75 503 GLY A CA 1
ATOM 4104 C C . GLY A 1 503 ? 29.792 -31.856 -55.552 1.00 70.75 503 GLY A C 1
ATOM 4105 O O . GLY A 1 503 ? 30.561 -31.073 -55.008 1.00 70.75 503 GLY A O 1
ATOM 4106 N N . PHE A 1 504 ? 30.230 -32.987 -56.110 1.00 69.44 504 PHE A N 1
ATOM 4107 C CA . PHE A 1 504 ? 31.616 -33.468 -55.972 1.00 69.44 504 PHE A CA 1
ATOM 4108 C C . PHE A 1 504 ? 32.674 -32.457 -56.464 1.00 69.44 504 PHE A C 1
ATOM 4110 O O . PHE A 1 504 ? 33.678 -32.224 -55.796 1.00 69.44 504 PHE A O 1
ATOM 4117 N N . PHE A 1 505 ? 32.413 -31.777 -57.586 1.00 76.50 505 PHE A N 1
ATOM 4118 C CA . PHE A 1 505 ? 33.305 -30.752 -58.147 1.00 76.50 505 PHE A CA 1
ATOM 4119 C C . PHE A 1 505 ? 33.034 -29.326 -57.636 1.00 76.50 505 PHE A C 1
ATOM 4121 O O . PHE A 1 505 ? 33.700 -28.387 -58.078 1.00 76.50 505 PHE A O 1
ATOM 4128 N N . SER A 1 506 ? 32.089 -29.119 -56.706 1.00 74.56 506 SER A N 1
ATOM 4129 C CA . SER A 1 506 ? 31.667 -27.766 -56.312 1.00 74.56 506 SER A CA 1
ATOM 4130 C C . SER A 1 506 ? 32.810 -26.937 -55.727 1.00 74.56 506 SER A C 1
ATOM 4132 O O . SER A 1 506 ? 32.869 -25.740 -55.973 1.00 74.56 506 SER A O 1
ATOM 4134 N N . GLY A 1 507 ? 33.750 -27.549 -54.996 1.00 71.12 507 GLY A N 1
ATOM 4135 C CA . GLY A 1 507 ? 34.924 -26.844 -54.465 1.00 71.12 507 GLY A CA 1
ATOM 4136 C C . GLY A 1 507 ? 35.801 -26.230 -55.563 1.00 71.12 507 GLY A C 1
ATOM 4137 O O . GLY A 1 507 ? 36.156 -25.055 -55.480 1.00 71.12 507 GLY A O 1
ATOM 4138 N N . LEU A 1 508 ? 36.076 -26.993 -56.627 1.00 75.50 508 LEU A N 1
ATOM 4139 C CA . LEU A 1 508 ? 36.857 -26.534 -57.779 1.00 75.50 508 LEU A CA 1
ATOM 4140 C C . LEU A 1 508 ? 36.095 -25.467 -58.581 1.00 75.50 508 LEU A C 1
ATOM 4142 O O . LEU A 1 508 ? 36.664 -24.441 -58.939 1.00 75.50 508 LEU A O 1
ATOM 4146 N N . ILE A 1 509 ? 34.793 -25.669 -58.805 1.00 77.12 509 ILE A N 1
ATOM 4147 C CA . ILE A 1 509 ? 33.940 -24.724 -59.542 1.00 77.12 509 ILE A CA 1
ATOM 4148 C C . ILE A 1 509 ? 33.831 -23.379 -58.800 1.00 77.12 509 ILE A C 1
ATOM 4150 O O . ILE A 1 509 ? 34.008 -22.329 -59.419 1.00 77.12 509 ILE A O 1
ATOM 4154 N N . LYS A 1 510 ? 33.610 -23.392 -57.475 1.00 77.75 510 LYS A N 1
ATOM 4155 C CA . LYS A 1 510 ? 33.617 -22.181 -56.631 1.00 77.75 510 LYS A CA 1
ATOM 4156 C C . LYS A 1 510 ? 34.971 -21.470 -56.689 1.00 77.75 510 LYS A C 1
ATOM 4158 O O . LYS A 1 510 ? 35.009 -20.247 -56.784 1.00 77.75 510 LYS A O 1
ATOM 4163 N N . TRP A 1 511 ? 36.076 -22.218 -56.658 1.00 74.75 511 TRP A N 1
ATOM 4164 C CA . TRP A 1 511 ? 37.427 -21.658 -56.743 1.00 74.75 511 TRP A CA 1
ATOM 4165 C C . TRP A 1 511 ? 37.679 -20.953 -58.088 1.00 74.75 511 TRP A C 1
ATOM 4167 O O . TRP A 1 511 ? 38.050 -19.781 -58.080 1.00 74.75 511 TRP A O 1
ATOM 4177 N N . ILE A 1 512 ? 37.365 -21.593 -59.226 1.00 76.75 512 ILE A N 1
ATOM 4178 C CA . ILE A 1 512 ? 37.483 -20.976 -60.565 1.00 76.75 512 ILE A CA 1
ATOM 4179 C C . ILE A 1 512 ? 36.639 -19.695 -60.649 1.00 76.75 512 ILE A C 1
ATOM 4181 O O . ILE A 1 512 ? 37.137 -18.646 -61.059 1.00 76.75 512 ILE A O 1
ATOM 4185 N N . LYS A 1 513 ? 35.371 -19.753 -60.219 1.00 78.19 513 LYS A N 1
ATOM 4186 C CA . LYS A 1 513 ? 34.463 -18.596 -60.267 1.00 78.19 513 LYS A CA 1
ATOM 4187 C C . LYS A 1 513 ? 34.944 -17.437 -59.387 1.00 78.19 513 LYS A C 1
ATOM 4189 O O . LYS A 1 513 ? 34.845 -16.291 -59.812 1.00 78.19 513 LYS A O 1
ATOM 4194 N N . ARG A 1 514 ? 35.509 -17.700 -58.202 1.00 76.81 514 ARG A N 1
ATOM 4195 C CA . ARG A 1 514 ? 36.095 -16.651 -57.345 1.00 76.81 514 ARG A CA 1
ATOM 4196 C C . ARG A 1 514 ? 37.317 -15.986 -57.981 1.00 76.81 514 ARG A C 1
ATOM 4198 O O . ARG A 1 514 ? 37.413 -14.765 -57.918 1.00 76.81 514 ARG A O 1
ATOM 4205 N N . CYS A 1 515 ? 38.198 -16.747 -58.639 1.00 76.12 515 CYS A N 1
ATOM 4206 C CA . CYS A 1 515 ? 39.333 -16.182 -59.382 1.00 76.12 515 CYS A CA 1
ATOM 4207 C C . CYS A 1 515 ? 38.872 -15.272 -60.538 1.00 76.12 515 CYS A C 1
ATOM 4209 O O . CYS A 1 515 ? 39.496 -14.247 -60.801 1.00 76.12 515 CYS A O 1
ATOM 4211 N N . TRP A 1 516 ? 37.758 -15.604 -61.202 1.00 78.25 516 TRP A N 1
ATOM 4212 C CA . TRP A 1 516 ? 37.152 -14.745 -62.228 1.00 78.25 516 TRP A CA 1
ATOM 4213 C C . TRP A 1 516 ? 36.484 -13.479 -61.675 1.00 78.25 516 TRP A C 1
ATOM 4215 O O . TRP A 1 516 ? 36.613 -12.431 -62.298 1.00 78.25 516 TRP A O 1
ATOM 4225 N N . ILE A 1 517 ? 35.774 -13.552 -60.543 1.00 78.62 517 ILE A N 1
ATOM 4226 C CA . ILE A 1 517 ? 34.999 -12.406 -60.029 1.00 78.62 517 ILE A CA 1
ATOM 4227 C C . ILE A 1 517 ? 35.858 -11.430 -59.214 1.00 78.62 517 ILE A C 1
ATOM 4229 O O . ILE A 1 517 ? 35.721 -10.222 -59.382 1.00 78.62 517 ILE A O 1
ATOM 4233 N N . TYR A 1 518 ? 36.742 -11.925 -58.344 1.00 75.25 518 TYR A N 1
ATOM 4234 C CA . TYR A 1 518 ? 37.527 -11.071 -57.437 1.00 75.25 518 TYR A CA 1
ATOM 4235 C C . TYR A 1 518 ? 38.959 -10.813 -57.923 1.00 75.25 518 TYR A C 1
ATOM 4237 O O . TYR A 1 518 ? 39.643 -9.927 -57.408 1.00 75.25 518 TYR A O 1
ATOM 4245 N N . GLY A 1 519 ? 39.423 -11.562 -58.923 1.00 71.94 519 GLY A N 1
ATOM 4246 C CA . GLY A 1 519 ? 40.805 -11.530 -59.388 1.00 71.94 519 GLY A CA 1
ATOM 4247 C C . GLY A 1 519 ? 41.728 -12.464 -58.597 1.00 71.94 519 GLY A C 1
ATOM 4248 O O . GLY A 1 519 ? 41.279 -13.303 -57.813 1.00 71.94 519 GLY A O 1
ATOM 4249 N N . TRP A 1 520 ? 43.034 -12.326 -58.834 1.00 74.38 520 TRP A N 1
ATOM 4250 C CA . TRP A 1 520 ? 44.063 -13.302 -58.470 1.00 74.38 520 TRP A CA 1
ATOM 4251 C C . TRP A 1 520 ? 45.180 -12.612 -57.673 1.00 74.38 520 TRP A C 1
ATOM 4253 O O . TRP A 1 520 ? 45.658 -11.553 -58.084 1.00 74.38 520 TRP A O 1
ATOM 4263 N N . THR A 1 521 ? 45.654 -13.232 -56.591 1.00 59.34 521 THR A N 1
ATOM 4264 C CA . THR A 1 521 ? 46.844 -12.805 -55.836 1.00 59.34 521 THR A CA 1
ATOM 4265 C C . THR A 1 521 ? 47.933 -13.876 -55.913 1.00 59.34 521 THR A C 1
ATOM 4267 O O . THR A 1 521 ? 47.778 -14.986 -55.402 1.00 59.34 521 THR A O 1
ATOM 4270 N N . GLY A 1 522 ? 49.068 -13.534 -56.533 1.00 66.25 522 GLY A N 1
ATOM 4271 C CA . GLY A 1 522 ? 50.229 -14.423 -56.655 1.00 66.25 522 GLY A CA 1
ATOM 4272 C C . GLY A 1 522 ? 49.921 -15.745 -57.375 1.00 66.25 522 GLY A C 1
ATOM 4273 O O . GLY A 1 522 ? 49.124 -15.794 -58.311 1.00 66.25 522 GLY A O 1
ATOM 4274 N N . PHE A 1 523 ? 50.556 -16.835 -56.933 1.00 56.84 523 PHE A N 1
ATOM 4275 C CA . PHE A 1 523 ? 50.296 -18.178 -57.459 1.00 56.84 523 PHE A CA 1
ATOM 4276 C C . PHE A 1 523 ? 48.900 -18.682 -57.049 1.00 56.84 523 PHE A C 1
ATOM 4278 O O . PHE A 1 523 ? 48.723 -19.262 -55.978 1.00 56.84 523 PHE A O 1
ATOM 4285 N N . PHE A 1 524 ? 47.930 -18.508 -57.952 1.00 63.03 524 PHE A N 1
ATOM 4286 C CA . PHE A 1 524 ? 46.661 -19.246 -57.985 1.00 63.03 524 PHE A CA 1
ATOM 4287 C C . PHE A 1 524 ? 45.816 -19.182 -56.693 1.00 63.03 524 PHE A C 1
ATOM 4289 O O . PHE A 1 524 ? 45.218 -20.176 -56.272 1.00 63.03 524 PHE A O 1
ATOM 4296 N N . LYS A 1 525 ? 45.712 -18.005 -56.065 1.00 64.31 525 LYS A N 1
ATOM 4297 C CA . LYS A 1 525 ? 44.714 -17.745 -55.013 1.00 64.31 525 LYS A CA 1
ATOM 4298 C C . LYS A 1 525 ? 43.747 -16.642 -55.455 1.00 64.31 525 LYS A C 1
ATOM 4300 O O . LYS A 1 525 ? 44.215 -15.633 -55.981 1.00 64.31 525 LYS A O 1
ATOM 4305 N N . PRO A 1 526 ? 42.424 -16.811 -55.269 1.00 68.00 526 PRO A N 1
ATOM 4306 C CA . PRO A 1 526 ? 41.477 -15.732 -55.505 1.00 68.00 526 PRO A CA 1
ATOM 4307 C C . PRO A 1 526 ? 41.677 -14.627 -54.468 1.00 68.00 526 PRO A C 1
ATOM 4309 O O . PRO A 1 526 ? 41.968 -14.913 -53.303 1.00 68.00 526 PRO A O 1
ATOM 4312 N N . ASN A 1 527 ? 41.460 -13.380 -54.873 1.00 72.38 527 ASN A N 1
ATOM 4313 C CA . ASN A 1 527 ? 41.398 -12.266 -53.933 1.00 72.38 527 ASN A CA 1
ATOM 4314 C C . ASN A 1 527 ? 40.227 -12.455 -52.960 1.00 72.38 527 ASN A C 1
ATOM 4316 O O . ASN A 1 527 ? 39.167 -12.968 -53.329 1.00 72.38 527 ASN A O 1
ATOM 4320 N N . SER A 1 528 ? 40.413 -12.032 -51.711 1.00 68.00 528 SER A N 1
ATOM 4321 C CA . SER A 1 528 ? 39.325 -11.978 -50.737 1.00 68.00 528 SER A CA 1
ATOM 4322 C C . SER A 1 528 ? 38.374 -10.817 -51.065 1.00 68.00 528 SER A C 1
ATOM 4324 O O . SER A 1 528 ? 38.875 -9.707 -51.246 1.00 68.00 528 SER A O 1
ATOM 4326 N N . PRO A 1 529 ? 37.043 -11.027 -51.092 1.00 76.75 529 PRO A N 1
ATOM 4327 C CA . PRO A 1 529 ? 36.077 -9.929 -51.061 1.00 76.75 529 PRO A CA 1
ATOM 4328 C C . PRO A 1 529 ? 36.326 -8.977 -49.873 1.00 76.75 529 PRO A C 1
ATOM 4330 O O . PRO A 1 529 ? 36.783 -9.408 -48.812 1.00 76.75 529 PRO A O 1
ATOM 4333 N N . ASP A 1 530 ? 36.037 -7.684 -50.049 1.00 75.62 530 ASP A N 1
ATOM 4334 C CA . ASP A 1 530 ? 36.411 -6.627 -49.090 1.00 75.62 530 ASP A CA 1
ATOM 4335 C C . ASP A 1 530 ? 35.460 -6.529 -47.883 1.00 75.62 530 ASP A C 1
ATOM 4337 O O . ASP A 1 530 ? 35.813 -5.971 -46.832 1.00 75.62 530 ASP A O 1
ATOM 4341 N N . TYR A 1 531 ? 34.233 -7.035 -48.042 1.00 74.44 531 TYR A N 1
ATOM 4342 C CA . TYR A 1 531 ? 33.130 -6.842 -47.101 1.00 74.44 531 TYR A CA 1
ATOM 4343 C C . TYR A 1 531 ? 32.500 -8.146 -46.597 1.00 74.44 531 TYR A C 1
ATOM 4345 O O . TYR A 1 531 ? 31.867 -8.147 -45.539 1.00 74.44 531 TYR A O 1
ATOM 4353 N N . VAL A 1 532 ? 32.690 -9.255 -47.315 1.00 78.81 532 VAL A N 1
ATOM 4354 C CA . VAL A 1 532 ? 32.063 -10.557 -47.043 1.00 78.81 532 VAL A CA 1
ATOM 4355 C C . VAL A 1 532 ? 33.132 -11.650 -46.943 1.00 78.81 532 VAL A C 1
ATOM 4357 O O . VAL A 1 532 ? 34.010 -11.730 -47.791 1.00 78.81 532 VAL A O 1
ATOM 4360 N N . VAL A 1 533 ? 33.074 -12.529 -45.935 1.00 79.75 533 VAL A N 1
ATOM 4361 C CA . VAL A 1 533 ? 34.005 -13.671 -45.822 1.00 79.75 533 VAL A CA 1
ATOM 4362 C C . VAL A 1 533 ? 33.509 -14.851 -46.669 1.00 79.75 533 VAL A C 1
ATOM 4364 O O . VAL A 1 533 ? 32.366 -15.283 -46.481 1.00 79.75 533 VAL A O 1
ATOM 4367 N N . PRO A 1 534 ? 34.348 -15.430 -47.554 1.00 69.81 534 PRO A N 1
ATOM 4368 C CA . PRO A 1 534 ? 33.974 -16.595 -48.353 1.00 69.81 534 PRO A CA 1
ATOM 4369 C C . PRO A 1 534 ? 33.661 -17.837 -47.511 1.00 69.81 534 PRO A C 1
ATOM 4371 O O . PRO A 1 534 ? 34.347 -18.111 -46.528 1.00 69.81 534 PRO A O 1
ATOM 4374 N N . GLU A 1 535 ? 32.705 -18.662 -47.955 1.00 62.81 535 GLU A N 1
ATOM 4375 C CA . GLU A 1 535 ? 32.237 -19.874 -47.240 1.00 62.81 535 GLU A CA 1
ATOM 4376 C C . GLU A 1 535 ? 33.382 -20.827 -46.818 1.00 62.81 535 GLU A C 1
ATOM 4378 O O . GLU A 1 535 ? 33.310 -21.479 -45.783 1.00 62.81 535 GLU A O 1
ATOM 4383 N N . SER A 1 536 ? 34.475 -20.869 -47.588 1.00 55.53 536 SER A N 1
ATOM 4384 C CA . SER A 1 536 ? 35.659 -21.707 -47.335 1.00 55.53 536 SER A CA 1
ATOM 4385 C C . SER A 1 536 ? 36.616 -21.179 -46.256 1.00 55.53 536 SER A C 1
ATOM 4387 O O . SER A 1 536 ? 37.516 -21.905 -45.846 1.00 55.53 536 SER A O 1
ATOM 4389 N N . LEU A 1 537 ? 36.463 -19.918 -45.842 1.00 55.06 537 LEU A N 1
ATOM 4390 C CA . LEU A 1 537 ? 37.210 -19.271 -44.753 1.00 55.06 537 LEU A CA 1
ATOM 4391 C C . LEU A 1 537 ? 36.324 -18.962 -43.542 1.00 55.06 537 LEU A C 1
ATOM 4393 O O . LEU A 1 537 ? 36.841 -18.547 -42.505 1.00 55.06 537 LEU A O 1
ATOM 4397 N N . GLY A 1 538 ? 35.008 -19.172 -43.656 1.00 48.66 538 GLY A N 1
ATOM 4398 C CA . GLY A 1 538 ? 34.092 -19.071 -42.532 1.00 48.66 538 GLY A CA 1
ATOM 4399 C C . GLY A 1 538 ? 34.586 -19.948 -41.387 1.00 48.66 538 GLY A C 1
ATOM 4400 O O . GLY A 1 538 ? 34.779 -21.154 -41.558 1.00 48.66 538 GLY A O 1
ATOM 4401 N N . LEU A 1 539 ? 34.809 -19.332 -40.222 1.00 41.97 539 LEU A N 1
ATOM 4402 C CA . LEU A 1 539 ? 35.092 -20.044 -38.982 1.00 41.97 539 LEU A CA 1
ATOM 4403 C C . LEU A 1 539 ? 33.979 -21.066 -38.777 1.00 41.97 539 LEU A C 1
ATOM 4405 O O . LEU A 1 539 ? 32.872 -20.687 -38.397 1.00 41.97 539 LEU A O 1
ATOM 4409 N N . ARG A 1 540 ? 34.288 -22.344 -39.054 1.00 38.34 540 ARG A N 1
ATOM 4410 C CA . ARG A 1 540 ? 33.396 -23.492 -38.861 1.00 38.34 540 ARG A CA 1
ATOM 4411 C C . ARG A 1 540 ? 32.688 -23.280 -37.540 1.00 38.34 540 ARG A C 1
ATOM 4413 O O . ARG A 1 540 ? 33.377 -23.234 -36.518 1.00 38.34 540 ARG A O 1
ATOM 4420 N N . GLU A 1 541 ? 31.367 -23.099 -37.580 1.00 40.25 541 GLU A N 1
ATOM 4421 C CA . GLU A 1 541 ? 30.604 -22.760 -36.387 1.00 40.25 541 GLU A CA 1
ATOM 4422 C C . GLU A 1 541 ? 30.970 -23.770 -35.303 1.00 40.25 541 GLU A C 1
ATOM 4424 O O . GLU A 1 541 ? 30.621 -24.952 -35.365 1.00 40.25 541 GLU A O 1
ATOM 4429 N N . LYS A 1 542 ? 31.719 -23.314 -34.287 1.00 33.31 542 LYS A N 1
ATOM 4430 C CA . LYS A 1 542 ? 31.675 -23.998 -33.004 1.00 33.31 542 LYS A CA 1
ATOM 4431 C C . LYS A 1 542 ? 30.201 -23.973 -32.675 1.00 33.31 542 LYS A C 1
ATOM 4433 O O . LYS A 1 542 ? 29.670 -22.872 -32.549 1.00 33.31 542 LYS A O 1
ATOM 4438 N N . ASN A 1 543 ? 29.591 -25.153 -32.563 1.00 32.34 543 ASN A N 1
ATOM 4439 C CA . ASN A 1 543 ? 28.209 -25.350 -32.144 1.00 32.34 543 ASN A CA 1
ATOM 4440 C C . ASN A 1 543 ? 28.004 -24.744 -30.746 1.00 32.34 543 ASN A C 1
ATOM 4442 O O . ASN A 1 543 ? 27.862 -25.444 -29.740 1.00 32.34 543 ASN A O 1
ATOM 4446 N N . LYS A 1 544 ? 27.961 -23.411 -30.681 1.00 32.12 544 LYS A N 1
ATOM 4447 C CA . LYS A 1 544 ? 27.152 -22.682 -29.735 1.00 32.12 544 LYS A CA 1
ATOM 4448 C C . LYS A 1 544 ? 25.751 -23.155 -30.068 1.00 32.12 544 LYS A C 1
ATOM 4450 O O . LYS A 1 544 ? 25.147 -22.701 -31.034 1.00 32.12 544 LYS A O 1
ATOM 4455 N N . LYS A 1 545 ? 25.278 -24.111 -29.264 1.00 29.06 545 LYS A N 1
ATOM 4456 C CA . LYS A 1 545 ? 23.849 -24.363 -29.062 1.00 29.06 545 LYS A CA 1
ATOM 4457 C C . LYS A 1 545 ? 23.132 -23.006 -29.121 1.00 29.06 545 LYS A C 1
ATOM 4459 O O . LYS A 1 545 ? 23.705 -22.068 -28.545 1.00 29.06 545 LYS A O 1
ATOM 4464 N N . PRO A 1 546 ? 21.954 -22.896 -29.773 1.00 30.03 546 PRO A N 1
ATOM 4465 C CA . PRO A 1 546 ? 21.213 -21.636 -29.869 1.00 30.03 546 PRO A CA 1
ATOM 4466 C C . PRO A 1 546 ? 21.255 -20.971 -28.505 1.00 30.03 546 PRO A C 1
ATOM 4468 O O . PRO A 1 546 ? 21.004 -21.637 -27.495 1.00 30.03 546 PRO A O 1
ATOM 4471 N N . SER A 1 547 ? 21.789 -19.750 -28.461 1.00 28.45 547 SER A N 1
ATOM 4472 C CA . SER A 1 547 ? 22.439 -19.276 -27.248 1.00 28.45 547 SER A CA 1
ATOM 4473 C C . SER A 1 547 ? 21.414 -19.056 -26.147 1.00 28.45 547 SER A C 1
ATOM 4475 O O . SER A 1 547 ? 20.881 -17.960 -25.994 1.00 28.45 547 SER A O 1
ATOM 4477 N N . ASN A 1 548 ? 21.274 -20.070 -25.289 1.00 26.75 548 ASN A N 1
ATOM 4478 C CA . ASN A 1 548 ? 20.781 -19.972 -23.919 1.00 26.75 548 ASN A CA 1
ATOM 4479 C C . ASN A 1 548 ? 21.796 -19.176 -23.069 1.00 26.75 548 ASN A C 1
ATOM 4481 O O . ASN A 1 548 ? 22.241 -19.606 -22.009 1.00 26.75 548 ASN A O 1
ATOM 4485 N N . TRP A 1 549 ? 22.151 -17.989 -23.565 1.00 29.47 549 TRP A N 1
ATOM 4486 C CA . TRP A 1 549 ? 22.621 -16.831 -22.815 1.00 29.47 549 TRP A CA 1
ATOM 4487 C C . TRP A 1 549 ? 21.451 -16.110 -22.120 1.00 29.47 549 TRP A C 1
ATOM 4489 O O . TRP A 1 549 ? 21.654 -15.110 -21.453 1.00 29.47 549 TRP A O 1
ATOM 4499 N N . VAL A 1 550 ? 20.274 -16.750 -22.086 1.00 30.67 550 VAL A N 1
ATOM 4500 C CA . VAL A 1 550 ? 19.411 -16.783 -20.889 1.00 30.67 550 VAL A CA 1
ATOM 4501 C C . VAL A 1 550 ? 19.979 -17.733 -19.808 1.00 30.67 550 VAL A C 1
ATOM 4503 O O . VAL A 1 550 ? 19.260 -18.248 -18.953 1.00 30.67 550 VAL A O 1
ATOM 4506 N N . LYS A 1 551 ? 21.304 -17.938 -19.759 1.00 29.50 551 LYS A N 1
ATOM 4507 C CA . LYS A 1 551 ? 21.960 -18.057 -18.459 1.00 29.50 551 LYS A CA 1
ATOM 4508 C C . LYS A 1 551 ? 21.840 -16.685 -17.829 1.00 29.50 551 LYS A C 1
ATOM 4510 O O . LYS A 1 551 ? 22.615 -15.803 -18.168 1.00 29.50 551 LYS A O 1
ATOM 4515 N N . LYS A 1 552 ? 20.842 -16.559 -16.950 1.00 30.70 552 LYS A N 1
ATOM 4516 C CA . LYS A 1 552 ? 20.662 -15.503 -15.954 1.00 30.70 552 LYS A CA 1
ATOM 4517 C C . LYS A 1 552 ? 22.000 -14.849 -15.577 1.00 30.70 552 LYS A C 1
ATOM 4519 O O . LYS A 1 552 ? 22.603 -15.214 -14.572 1.00 30.70 552 LYS A O 1
ATOM 4524 N N . SER A 1 553 ? 22.404 -13.818 -16.316 1.00 26.89 553 SER A N 1
ATOM 4525 C CA . SER A 1 553 ? 23.188 -12.720 -15.769 1.00 26.89 553 SER A CA 1
ATOM 4526 C C . SER A 1 553 ? 22.218 -11.889 -14.939 1.00 26.89 553 SER A C 1
ATOM 4528 O O . SER A 1 553 ? 21.884 -10.749 -15.265 1.00 26.89 553 SER A O 1
ATOM 4530 N N . ILE A 1 554 ? 21.740 -12.513 -13.855 1.00 28.66 554 ILE A N 1
ATOM 4531 C CA . ILE A 1 554 ? 21.415 -11.781 -12.645 1.00 28.66 554 ILE A CA 1
ATOM 4532 C C . ILE A 1 554 ? 22.746 -11.131 -12.293 1.00 28.66 554 ILE A C 1
ATOM 4534 O O . ILE A 1 554 ? 23.655 -11.772 -11.769 1.00 28.66 554 ILE A O 1
ATOM 4538 N N . SER A 1 555 ? 22.878 -9.879 -12.732 1.00 27.12 555 SER A N 1
ATOM 4539 C CA . SER A 1 555 ? 23.792 -8.921 -12.136 1.00 27.12 555 SER A CA 1
ATOM 4540 C C . SER A 1 555 ? 23.703 -9.132 -10.633 1.00 27.12 555 SER A C 1
ATOM 4542 O O . SER A 1 555 ? 22.594 -9.174 -10.101 1.00 27.12 555 SER A O 1
ATOM 4544 N N . THR A 1 556 ? 24.846 -9.325 -9.978 1.00 27.84 556 THR A N 1
ATOM 4545 C CA . THR A 1 556 ? 24.968 -9.456 -8.523 1.00 27.84 556 THR A CA 1
ATOM 4546 C C . THR A 1 556 ? 24.698 -8.113 -7.851 1.00 27.84 556 THR A C 1
ATOM 4548 O O . THR A 1 556 ? 25.563 -7.513 -7.223 1.00 27.84 556 THR A O 1
ATOM 4551 N N . ARG A 1 557 ? 23.469 -7.640 -8.032 1.00 35.06 557 ARG A N 1
ATOM 4552 C CA . ARG A 1 557 ? 22.727 -6.841 -7.081 1.00 35.06 557 ARG A CA 1
ATOM 4553 C C . ARG A 1 557 ? 21.747 -7.776 -6.409 1.00 35.06 557 ARG A C 1
ATOM 4555 O O . ARG A 1 557 ? 21.155 -8.632 -7.069 1.00 35.06 557 ARG A O 1
ATOM 4562 N N . GLU A 1 558 ? 21.616 -7.600 -5.107 1.00 35.34 558 GLU A N 1
ATOM 4563 C CA . GLU A 1 558 ? 20.610 -8.255 -4.290 1.00 35.34 558 GLU A CA 1
ATOM 4564 C C . GLU A 1 558 ? 19.254 -8.150 -4.995 1.00 35.34 558 GLU A C 1
ATOM 4566 O O . GLU A 1 558 ? 18.686 -7.071 -5.156 1.00 35.34 558 GLU A O 1
ATOM 4571 N N . THR A 1 559 ? 18.738 -9.282 -5.475 1.00 43.84 559 THR A N 1
ATOM 4572 C CA . THR A 1 559 ? 17.302 -9.385 -5.701 1.00 43.84 559 THR A CA 1
ATOM 4573 C C . THR A 1 559 ? 16.671 -9.170 -4.340 1.00 43.84 559 THR A C 1
ATOM 4575 O O . THR A 1 559 ? 16.961 -9.973 -3.452 1.00 43.84 559 THR A O 1
ATOM 4578 N N . GLU A 1 560 ? 15.848 -8.133 -4.175 1.00 53.88 560 GLU A N 1
ATOM 4579 C CA . GLU A 1 560 ? 14.982 -7.999 -3.002 1.00 53.88 560 GLU A CA 1
ATOM 4580 C C . GLU A 1 560 ? 14.257 -9.335 -2.819 1.00 53.88 560 GLU A C 1
ATOM 4582 O O . GLU A 1 560 ? 13.444 -9.742 -3.655 1.00 53.88 560 GLU A O 1
ATOM 4587 N N . LYS A 1 561 ? 14.674 -10.088 -1.799 1.00 65.44 561 LYS A N 1
ATOM 4588 C CA . LYS A 1 561 ? 14.130 -11.410 -1.512 1.00 65.44 561 LYS A CA 1
ATOM 4589 C C . LYS A 1 561 ? 12.792 -11.167 -0.834 1.00 65.44 561 LYS A C 1
ATOM 4591 O O . LYS A 1 561 ? 12.727 -10.393 0.120 1.00 65.44 561 LYS A O 1
ATOM 4596 N N . ASP A 1 562 ? 11.738 -11.809 -1.323 1.00 79.12 562 ASP A N 1
ATOM 4597 C CA . ASP A 1 562 ? 10.423 -11.664 -0.708 1.00 79.12 562 ASP A CA 1
ATOM 4598 C C . ASP A 1 562 ? 10.476 -12.172 0.744 1.00 79.12 562 ASP A C 1
ATOM 4600 O O . ASP A 1 562 ? 11.163 -13.155 1.049 1.00 79.12 562 ASP A O 1
ATOM 4604 N N . LEU A 1 563 ? 9.769 -11.503 1.656 1.00 85.25 563 LEU A N 1
ATOM 4605 C CA . LEU A 1 563 ? 9.813 -11.825 3.086 1.00 85.25 563 LEU A CA 1
ATOM 4606 C C . LEU A 1 563 ? 9.441 -13.300 3.374 1.00 85.25 563 LEU A C 1
ATOM 4608 O O . LEU A 1 563 ? 10.123 -13.925 4.192 1.00 85.25 563 LEU A O 1
ATOM 4612 N N . PRO A 1 564 ? 8.433 -13.913 2.714 1.00 85.69 564 PRO A N 1
ATOM 4613 C CA . PRO A 1 564 ? 8.147 -15.336 2.873 1.00 85.69 564 PRO A CA 1
ATOM 4614 C C . PRO A 1 564 ? 9.304 -16.238 2.423 1.00 85.69 564 PRO A C 1
ATOM 4616 O O . PRO A 1 564 ? 9.573 -17.238 3.088 1.00 85.69 564 PRO A O 1
ATOM 4619 N N . ASP A 1 565 ? 10.004 -15.894 1.338 1.00 84.88 565 ASP A N 1
ATOM 4620 C CA . ASP A 1 565 ? 11.137 -16.675 0.824 1.00 84.88 565 ASP A CA 1
ATOM 4621 C C . ASP A 1 565 ? 12.330 -16.612 1.783 1.00 84.88 565 ASP A C 1
ATOM 4623 O O . ASP A 1 565 ? 12.925 -17.649 2.084 1.00 84.88 565 ASP A O 1
ATOM 4627 N N . LEU A 1 566 ? 12.626 -15.427 2.332 1.00 85.44 566 LEU A N 1
ATOM 4628 C CA . LEU A 1 566 ? 13.601 -15.259 3.414 1.00 85.44 566 LEU A CA 1
ATOM 4629 C C . LEU A 1 566 ? 13.253 -16.147 4.608 1.00 85.44 566 LEU A C 1
ATOM 4631 O O . LEU A 1 566 ? 14.051 -17.000 4.984 1.00 85.44 566 LEU A O 1
ATOM 4635 N N . LEU A 1 567 ? 12.045 -16.007 5.164 1.00 87.12 567 LEU A N 1
ATOM 4636 C CA . LEU A 1 567 ? 11.613 -16.745 6.357 1.00 87.12 567 LEU A CA 1
ATOM 4637 C C . LEU A 1 567 ? 11.558 -18.268 6.155 1.00 87.12 567 LEU A C 1
ATOM 4639 O O . LEU A 1 567 ? 11.701 -19.010 7.123 1.00 87.12 567 LEU A O 1
ATOM 4643 N N . ASN A 1 568 ? 11.364 -18.746 4.923 1.00 85.69 568 ASN A N 1
ATOM 4644 C CA . ASN A 1 568 ? 11.440 -20.171 4.589 1.00 85.69 568 ASN A CA 1
ATOM 4645 C C . ASN A 1 568 ? 12.887 -20.670 4.397 1.00 85.69 568 ASN A C 1
ATOM 4647 O O . ASN A 1 568 ? 13.129 -21.869 4.527 1.00 85.69 568 ASN A O 1
ATOM 4651 N N . ALA A 1 569 ? 13.831 -19.783 4.067 1.00 83.94 569 ALA A N 1
ATOM 4652 C CA . ALA A 1 569 ? 15.240 -20.103 3.830 1.00 83.94 569 ALA A CA 1
ATOM 4653 C C . ALA A 1 569 ? 16.143 -19.927 5.069 1.00 83.94 569 ALA A C 1
ATOM 4655 O O . ALA A 1 569 ? 17.283 -20.399 5.056 1.00 83.94 569 ALA A O 1
ATOM 4656 N N . VAL A 1 570 ? 15.662 -19.267 6.132 1.00 84.19 570 VAL A N 1
ATOM 4657 C CA . VAL A 1 570 ? 16.397 -19.131 7.400 1.00 84.19 570 VAL A CA 1
ATOM 4658 C C . VAL A 1 570 ? 16.723 -20.514 7.972 1.00 84.19 570 VAL A C 1
ATOM 4660 O O . VAL A 1 570 ? 15.842 -21.328 8.245 1.00 84.19 570 VAL A O 1
ATOM 4663 N N . SER A 1 571 ? 18.013 -20.758 8.190 1.00 81.12 571 SER A N 1
ATOM 4664 C CA . SER A 1 571 ? 18.550 -21.961 8.827 1.00 81.12 571 SER A CA 1
ATOM 4665 C C . SER A 1 571 ? 19.519 -21.568 9.940 1.00 81.12 571 SER A C 1
ATOM 4667 O O . SER A 1 571 ? 20.116 -20.493 9.899 1.00 81.12 571 SER A O 1
ATOM 4669 N N . LEU A 1 572 ? 19.649 -22.428 10.953 1.00 78.81 572 LEU A N 1
ATOM 4670 C CA . LEU A 1 572 ? 20.592 -22.216 12.052 1.00 78.81 572 LEU A CA 1
ATOM 4671 C C . LEU A 1 572 ? 22.046 -22.384 11.558 1.00 78.81 572 LEU A C 1
ATOM 4673 O O . LEU A 1 572 ? 22.296 -23.283 10.751 1.00 78.81 572 LEU A O 1
ATOM 4677 N N . PRO A 1 573 ? 23.017 -21.605 12.076 1.00 80.94 573 PRO A N 1
ATOM 4678 C CA . PRO A 1 573 ? 22.875 -20.573 13.108 1.00 80.94 573 PRO A CA 1
ATOM 4679 C C . PRO A 1 573 ? 22.291 -19.256 12.571 1.00 80.94 573 PRO A C 1
ATOM 4681 O O . PRO A 1 573 ? 22.550 -18.864 11.436 1.00 80.94 573 PRO A O 1
ATOM 4684 N N . LEU A 1 574 ? 21.535 -18.555 13.422 1.00 85.81 574 LEU A N 1
ATOM 4685 C CA . LEU A 1 574 ? 20.966 -17.245 13.094 1.00 85.81 574 LEU A CA 1
ATOM 4686 C C . LEU A 1 574 ? 22.035 -16.148 13.155 1.00 85.81 574 LEU A C 1
ATOM 4688 O O . LEU A 1 574 ? 22.808 -16.091 14.116 1.00 85.81 574 LEU A O 1
ATOM 4692 N N . THR A 1 575 ? 22.055 -15.261 12.159 1.00 86.00 575 THR A N 1
ATOM 4693 C CA . THR A 1 575 ? 23.025 -14.155 12.055 1.00 86.00 575 THR A CA 1
ATOM 4694 C C . THR A 1 575 ? 22.343 -12.788 11.992 1.00 86.00 575 THR A C 1
ATOM 4696 O O . THR A 1 575 ? 21.185 -12.674 11.598 1.00 86.00 575 THR A O 1
ATOM 4699 N N . GLN A 1 576 ? 23.074 -11.729 12.354 1.00 87.69 576 GLN A N 1
ATOM 4700 C CA . GLN A 1 576 ? 22.596 -10.342 12.255 1.00 87.69 576 GLN A CA 1
ATOM 4701 C C . GLN A 1 576 ? 22.187 -9.979 10.816 1.00 87.69 576 GLN A C 1
ATOM 4703 O O . GLN A 1 576 ? 21.108 -9.438 10.605 1.00 87.69 576 GLN A O 1
ATOM 4708 N N . GLU A 1 577 ? 23.000 -10.359 9.827 1.00 87.06 577 GLU A N 1
ATOM 4709 C CA . GLU A 1 577 ? 22.755 -10.125 8.395 1.00 87.06 577 GLU A CA 1
ATOM 4710 C C . GLU A 1 577 ? 21.400 -10.691 7.926 1.00 87.06 577 GLU A C 1
ATOM 4712 O O . GLU A 1 577 ? 20.669 -10.025 7.196 1.00 87.06 577 GLU A O 1
ATOM 4717 N N . GLN A 1 578 ? 21.003 -11.879 8.407 1.00 87.06 578 GLN A N 1
ATOM 4718 C CA . GLN A 1 578 ? 19.681 -12.449 8.113 1.00 87.06 578 GLN A CA 1
ATOM 4719 C C . GLN A 1 578 ? 18.542 -11.579 8.663 1.00 87.06 578 GLN A C 1
ATOM 4721 O O . GLN A 1 578 ? 17.515 -11.429 8.002 1.00 87.06 578 GLN A O 1
ATOM 4726 N N . PHE A 1 579 ? 18.705 -11.003 9.858 1.00 88.44 579 PHE A N 1
ATOM 4727 C CA . PHE A 1 579 ? 17.702 -10.115 10.446 1.00 88.44 579 PHE A CA 1
ATOM 4728 C C . PHE A 1 579 ? 17.680 -8.730 9.781 1.00 88.44 579 PHE A C 1
ATOM 4730 O O . PHE A 1 579 ? 16.599 -8.170 9.619 1.00 88.44 579 PHE A O 1
ATOM 4737 N N . GLU A 1 580 ? 18.818 -8.204 9.325 1.00 89.38 580 GLU A N 1
ATOM 4738 C CA . GLU A 1 580 ? 18.872 -6.980 8.511 1.00 89.38 580 GLU A CA 1
ATOM 4739 C C . GLU A 1 580 ? 18.162 -7.158 7.158 1.00 89.38 580 GLU A C 1
ATOM 4741 O O . GLU A 1 580 ? 17.365 -6.303 6.768 1.00 89.38 580 GLU A O 1
ATOM 4746 N N . ASP A 1 581 ? 18.379 -8.287 6.471 1.00 87.50 581 ASP A N 1
ATOM 4747 C CA . ASP A 1 581 ? 17.634 -8.663 5.258 1.00 87.50 581 ASP A CA 1
ATOM 4748 C C . ASP A 1 581 ? 16.122 -8.776 5.532 1.00 87.50 581 ASP A C 1
ATOM 4750 O O . ASP A 1 581 ? 15.308 -8.276 4.751 1.00 87.50 581 ASP A O 1
ATOM 4754 N N . ILE A 1 582 ? 15.732 -9.386 6.658 1.00 90.62 582 ILE A N 1
ATOM 4755 C CA . ILE A 1 582 ? 14.327 -9.507 7.082 1.00 90.62 582 ILE A CA 1
ATOM 4756 C C . ILE A 1 582 ? 13.692 -8.138 7.356 1.00 90.62 582 ILE A C 1
ATOM 4758 O O . ILE A 1 582 ? 12.549 -7.935 6.954 1.00 90.62 582 ILE A O 1
ATOM 4762 N N . ILE A 1 583 ? 14.396 -7.199 7.998 1.00 89.81 583 ILE A N 1
ATOM 4763 C CA . ILE A 1 583 ? 13.875 -5.846 8.263 1.00 89.81 583 ILE A CA 1
ATOM 4764 C C . ILE A 1 583 ? 13.629 -5.103 6.943 1.00 89.81 583 ILE A C 1
ATOM 4766 O O . ILE A 1 583 ? 12.518 -4.626 6.719 1.00 89.81 583 ILE A O 1
ATOM 4770 N N . LYS A 1 584 ? 14.608 -5.092 6.024 1.00 87.12 584 LYS A N 1
ATOM 4771 C CA . LYS A 1 584 ? 14.453 -4.476 4.690 1.00 87.12 584 LYS A CA 1
ATOM 4772 C C . LYS A 1 584 ? 13.265 -5.072 3.922 1.00 87.12 584 LYS A C 1
ATOM 4774 O O . LYS A 1 584 ? 12.484 -4.345 3.312 1.00 87.12 584 LYS A O 1
ATOM 4779 N N . ALA A 1 585 ? 13.108 -6.397 3.964 1.00 86.94 585 ALA A N 1
ATOM 4780 C CA . ALA A 1 585 ? 11.993 -7.078 3.313 1.00 86.94 585 ALA A CA 1
ATOM 4781 C C . ALA A 1 585 ? 10.643 -6.786 3.995 1.00 86.94 585 ALA A C 1
ATOM 4783 O O . ALA A 1 585 ? 9.629 -6.669 3.309 1.00 86.94 585 ALA A O 1
ATOM 4784 N N . LEU A 1 586 ? 10.614 -6.637 5.325 1.00 88.44 586 LEU A N 1
ATOM 4785 C CA . LEU A 1 586 ? 9.413 -6.316 6.102 1.00 88.44 586 LEU A CA 1
ATOM 4786 C C . LEU A 1 586 ? 8.882 -4.906 5.824 1.00 88.44 586 LEU A C 1
ATOM 4788 O O . LEU A 1 586 ? 7.660 -4.737 5.758 1.00 88.44 586 LEU A O 1
ATOM 4792 N N . ASP A 1 587 ? 9.765 -3.926 5.626 1.00 85.69 587 ASP A N 1
ATOM 4793 C CA . ASP A 1 587 ? 9.385 -2.562 5.241 1.00 85.69 587 ASP A CA 1
ATOM 4794 C C . ASP A 1 587 ? 8.649 -2.571 3.891 1.00 85.69 587 ASP A C 1
ATOM 4796 O O . ASP A 1 587 ? 7.526 -2.074 3.779 1.00 85.69 587 ASP A O 1
ATOM 4800 N N . SER A 1 588 ? 9.227 -3.229 2.879 1.00 84.94 588 SER A N 1
ATOM 4801 C CA . SER A 1 588 ? 8.609 -3.389 1.554 1.00 84.94 588 SER A CA 1
ATOM 4802 C C . SER A 1 588 ? 7.324 -4.224 1.595 1.00 84.94 588 SER A C 1
ATOM 4804 O O . SER A 1 588 ? 6.351 -3.909 0.908 1.00 84.94 588 SER A O 1
ATOM 4806 N N . TYR A 1 589 ? 7.283 -5.273 2.419 1.00 86.62 589 TYR A N 1
ATOM 4807 C CA . TYR A 1 589 ? 6.111 -6.135 2.599 1.00 86.62 589 TYR A CA 1
ATOM 4808 C C . TYR A 1 589 ? 4.939 -5.399 3.263 1.00 86.62 589 TYR A C 1
ATOM 4810 O O . TYR A 1 589 ? 3.786 -5.592 2.880 1.00 86.62 589 TYR A O 1
ATOM 4818 N N . SER A 1 590 ? 5.217 -4.517 4.227 1.00 85.56 590 SER A N 1
ATOM 4819 C CA . SER A 1 590 ? 4.184 -3.785 4.976 1.00 85.56 590 SER A CA 1
ATOM 4820 C C . SER A 1 590 ? 3.517 -2.665 4.168 1.00 85.56 590 SER A C 1
ATOM 4822 O O . SER A 1 590 ? 2.443 -2.206 4.547 1.00 85.56 590 SER A O 1
ATOM 4824 N N . LEU A 1 591 ? 4.100 -2.267 3.032 1.00 84.88 591 LEU A N 1
ATOM 4825 C CA . LEU A 1 591 ? 3.506 -1.321 2.079 1.00 84.88 591 LEU A CA 1
ATOM 4826 C C . LEU A 1 591 ? 2.528 -1.977 1.081 1.00 84.88 591 LEU A C 1
ATOM 4828 O O . LEU A 1 591 ? 1.913 -1.264 0.286 1.00 84.88 591 LEU A O 1
ATOM 4832 N N . GLN A 1 592 ? 2.406 -3.310 1.063 1.00 84.50 592 GLN A N 1
ATOM 4833 C CA . GLN A 1 592 ? 1.559 -4.029 0.105 1.00 84.50 592 GLN A CA 1
ATOM 4834 C C . GLN A 1 592 ? 0.079 -4.011 0.515 1.00 84.50 592 GLN A C 1
ATOM 4836 O O . GLN A 1 592 ? -0.275 -4.386 1.630 1.00 84.50 592 GLN A O 1
ATOM 4841 N N . ALA A 1 593 ? -0.809 -3.692 -0.433 1.00 78.12 593 ALA A N 1
ATOM 4842 C CA . ALA A 1 593 ? -2.241 -3.520 -0.154 1.00 78.12 593 ALA A CA 1
ATOM 4843 C C . ALA A 1 593 ? -2.974 -4.771 0.360 1.00 78.12 593 ALA A C 1
ATOM 4845 O O . ALA A 1 593 ? -3.882 -4.646 1.181 1.00 78.12 593 ALA A O 1
ATOM 4846 N N . MET A 1 594 ? -2.614 -5.961 -0.134 1.00 76.06 594 MET A N 1
ATOM 4847 C CA . MET A 1 594 ? -3.102 -7.254 0.365 1.00 76.06 594 MET A CA 1
ATOM 4848 C C . MET A 1 594 ? -2.017 -8.324 0.168 1.00 76.06 594 MET A C 1
ATOM 4850 O O . MET A 1 594 ? -1.983 -8.967 -0.888 1.00 76.06 594 MET A O 1
ATOM 4854 N N . PRO A 1 595 ? -1.118 -8.515 1.152 1.00 79.38 595 PRO A N 1
ATOM 4855 C CA . PRO A 1 595 ? -0.114 -9.569 1.104 1.00 79.38 595 PRO A CA 1
ATOM 4856 C C . PRO A 1 595 ? -0.783 -10.946 1.101 1.00 79.38 595 PRO A C 1
ATOM 4858 O O . PRO A 1 595 ? -1.764 -11.181 1.813 1.00 79.38 595 PRO A O 1
ATOM 4861 N N . LYS A 1 596 ? -0.243 -11.888 0.324 1.00 76.12 596 LYS A N 1
ATOM 4862 C CA . LYS A 1 596 ? -0.699 -13.283 0.386 1.00 76.12 596 LYS A CA 1
ATOM 4863 C C . LYS A 1 596 ? -0.240 -13.912 1.698 1.00 76.12 596 LYS A C 1
ATOM 4865 O O . LYS A 1 596 ? 0.887 -13.695 2.131 1.00 76.12 596 LYS A O 1
ATOM 4870 N N . ASP A 1 597 ? -1.130 -14.684 2.313 1.00 83.81 597 ASP A N 1
ATOM 4871 C CA . ASP A 1 597 ? -0.879 -15.426 3.551 1.00 83.81 597 ASP A CA 1
ATOM 4872 C C . ASP A 1 597 ? -0.364 -14.559 4.728 1.00 83.81 597 ASP A C 1
ATOM 4874 O O . ASP A 1 597 ? 0.394 -15.060 5.566 1.00 83.81 597 ASP A O 1
ATOM 4878 N N . GLU A 1 598 ? -0.801 -13.282 4.814 1.00 89.31 598 GLU A N 1
ATOM 4879 C CA . GLU A 1 598 ? -0.278 -12.253 5.742 1.00 89.31 598 GLU A CA 1
ATOM 4880 C C . GLU A 1 598 ? -0.112 -12.769 7.177 1.00 89.31 598 GLU A C 1
ATOM 4882 O O . GLU A 1 598 ? 0.986 -12.697 7.735 1.00 89.31 598 GLU A O 1
ATOM 4887 N N . LEU A 1 599 ? -1.174 -13.356 7.740 1.00 89.44 599 LEU A N 1
ATOM 4888 C CA . LEU A 1 599 ? -1.180 -13.927 9.088 1.00 89.44 599 LEU A CA 1
ATOM 4889 C C . LEU A 1 599 ? -0.046 -14.948 9.293 1.00 89.44 599 LEU A C 1
ATOM 4891 O O . LEU A 1 599 ? 0.635 -14.921 10.316 1.00 89.44 599 LEU A O 1
ATOM 4895 N N . SER A 1 600 ? 0.184 -15.838 8.322 1.00 90.50 600 SER A N 1
ATOM 4896 C CA . SER A 1 600 ? 1.174 -16.914 8.451 1.00 90.50 600 SER A CA 1
ATOM 4897 C C . SER A 1 600 ? 2.610 -16.389 8.380 1.00 90.50 600 SER A C 1
ATOM 4899 O O . SER A 1 600 ? 3.460 -16.819 9.162 1.00 90.50 600 SER A O 1
ATOM 4901 N N . THR A 1 601 ? 2.872 -15.417 7.500 1.00 90.88 601 THR A N 1
ATOM 4902 C CA . THR A 1 601 ? 4.181 -14.768 7.349 1.00 90.88 601 THR A CA 1
ATOM 4903 C C . THR A 1 601 ? 4.532 -13.992 8.617 1.00 90.88 601 THR A C 1
ATOM 4905 O O . THR A 1 601 ? 5.613 -14.180 9.179 1.00 90.88 601 THR A O 1
ATOM 4908 N N . ARG A 1 602 ? 3.588 -13.197 9.142 1.00 92.81 602 ARG A N 1
ATOM 4909 C CA . ARG A 1 602 ? 3.778 -12.436 10.388 1.00 92.81 602 ARG A CA 1
ATOM 4910 C C . ARG A 1 602 ? 3.936 -13.335 11.613 1.00 92.81 602 ARG A C 1
ATOM 4912 O O . ARG A 1 602 ? 4.761 -13.031 12.476 1.00 92.81 602 ARG A O 1
ATOM 4919 N N . GLN A 1 603 ? 3.222 -14.463 11.671 1.00 92.06 603 GLN A N 1
ATOM 4920 C CA . GLN A 1 603 ? 3.372 -15.447 12.747 1.00 92.06 603 GLN A CA 1
ATOM 4921 C C . GLN A 1 603 ? 4.718 -16.191 12.678 1.00 92.06 603 GLN A C 1
ATOM 4923 O O . GLN A 1 603 ? 5.331 -16.418 13.719 1.00 92.06 603 GLN A O 1
ATOM 4928 N N . LYS A 1 604 ? 5.221 -16.538 11.481 1.00 92.00 604 LYS A N 1
ATOM 4929 C CA . LYS A 1 604 ? 6.583 -17.086 11.308 1.00 92.00 604 LYS A CA 1
ATOM 4930 C C . LYS A 1 604 ? 7.647 -16.104 11.799 1.00 92.00 604 LYS A C 1
ATOM 4932 O O . LYS A 1 604 ? 8.521 -16.500 12.564 1.00 92.00 604 LYS A O 1
ATOM 4937 N N . LEU A 1 605 ? 7.534 -14.833 11.407 1.00 92.94 605 LEU A N 1
ATOM 4938 C CA . LEU A 1 605 ? 8.443 -13.769 11.835 1.00 92.94 605 LEU A CA 1
ATOM 4939 C C . LEU A 1 605 ? 8.436 -13.581 13.362 1.00 92.94 605 LEU A C 1
ATOM 4941 O O . LEU A 1 605 ? 9.499 -13.521 13.973 1.00 92.94 605 LEU A O 1
ATOM 4945 N N . HIS A 1 606 ? 7.256 -13.559 13.993 1.00 93.38 606 HIS A N 1
ATOM 4946 C CA . HIS A 1 606 ? 7.161 -13.474 15.452 1.00 93.38 606 HIS A CA 1
ATOM 4947 C C . HIS A 1 606 ? 7.798 -14.690 16.146 1.00 93.38 606 HIS A C 1
ATOM 4949 O O . HIS A 1 606 ? 8.594 -14.503 17.060 1.00 93.38 606 HIS A O 1
ATOM 4955 N N . ARG A 1 607 ? 7.542 -15.921 15.676 1.00 91.25 607 ARG A N 1
ATOM 4956 C CA . ARG A 1 607 ? 8.179 -17.131 16.233 1.00 91.25 607 ARG A CA 1
ATOM 4957 C C . ARG A 1 607 ? 9.704 -17.106 16.115 1.00 91.25 607 ARG A C 1
ATOM 4959 O O . ARG A 1 607 ? 10.379 -17.570 17.027 1.00 91.25 607 ARG A O 1
ATOM 4966 N N . LEU A 1 608 ? 10.245 -16.571 15.017 1.00 90.31 608 LEU A N 1
ATOM 4967 C CA . LEU A 1 608 ? 11.689 -16.411 14.828 1.00 90.31 608 LEU A CA 1
ATOM 4968 C C . LEU A 1 608 ? 12.283 -15.393 15.817 1.00 90.31 608 LEU A C 1
ATOM 4970 O O . LEU A 1 608 ? 13.332 -15.652 16.401 1.00 90.31 608 LEU A O 1
ATOM 4974 N N . TYR A 1 609 ? 11.599 -14.268 16.039 1.00 90.50 609 TYR A N 1
ATOM 4975 C CA . TYR A 1 609 ? 11.995 -13.259 17.026 1.00 90.50 609 TYR A CA 1
ATOM 4976 C C . TYR A 1 609 ? 11.950 -13.813 18.462 1.00 90.50 609 TYR A C 1
ATOM 4978 O O . TYR A 1 609 ? 12.959 -13.778 19.166 1.00 90.50 609 TYR A O 1
ATOM 4986 N N . HIS A 1 610 ? 10.825 -14.419 18.851 1.00 90.19 610 HIS A N 1
ATOM 4987 C CA . HIS A 1 610 ? 10.614 -15.047 20.160 1.00 90.19 610 HIS A CA 1
ATOM 4988 C C . HIS A 1 610 ? 11.625 -16.176 20.435 1.00 90.19 610 HIS A C 1
ATOM 4990 O O . HIS A 1 610 ? 12.149 -16.297 21.540 1.00 90.19 610 HIS A O 1
ATOM 4996 N N . TYR A 1 611 ? 11.994 -16.966 19.415 1.00 88.62 611 TYR A N 1
ATOM 4997 C CA . TYR A 1 611 ? 13.054 -17.976 19.533 1.00 88.62 611 TYR A CA 1
ATOM 4998 C C . TYR A 1 611 ? 14.390 -17.365 19.985 1.00 88.62 611 TYR A C 1
ATOM 5000 O O . TYR A 1 611 ? 15.035 -17.914 20.877 1.00 88.62 611 TYR A O 1
ATOM 5008 N N . VAL A 1 612 ? 14.804 -16.228 19.411 1.00 86.62 612 VAL A N 1
ATOM 5009 C CA . VAL A 1 612 ? 16.051 -15.554 19.818 1.00 86.62 612 VAL A CA 1
ATOM 5010 C C . VAL A 1 612 ? 15.900 -14.888 21.186 1.00 86.62 612 VAL A C 1
ATOM 5012 O O . VAL A 1 612 ? 16.815 -14.969 22.005 1.00 86.62 612 VAL A O 1
ATOM 5015 N N . MET A 1 613 ? 14.742 -14.285 21.471 1.00 86.75 613 MET A N 1
ATOM 5016 C CA . MET A 1 613 ? 14.464 -13.668 22.773 1.00 86.75 613 MET A CA 1
ATOM 5017 C C . MET A 1 613 ? 14.467 -14.686 23.920 1.00 86.75 613 MET A C 1
ATOM 5019 O O . MET A 1 613 ? 14.971 -14.366 24.992 1.00 86.75 613 MET A O 1
ATOM 5023 N N . ASN A 1 614 ? 14.029 -15.926 23.697 1.00 85.88 614 ASN A N 1
ATOM 5024 C CA . ASN A 1 614 ? 14.100 -16.996 24.698 1.00 85.88 614 ASN A CA 1
ATOM 5025 C C . ASN A 1 614 ? 15.480 -17.662 24.814 1.00 85.88 614 ASN A C 1
ATOM 5027 O O . ASN A 1 614 ? 15.758 -18.313 25.818 1.00 85.88 614 ASN A O 1
ATOM 5031 N N . ARG A 1 615 ? 16.364 -17.506 23.819 1.00 83.56 615 ARG A N 1
ATOM 5032 C CA . ARG A 1 615 ? 17.690 -18.154 23.774 1.00 83.56 615 ARG A CA 1
ATOM 5033 C C . ARG A 1 615 ? 18.849 -17.159 23.811 1.00 83.56 615 ARG A C 1
ATOM 5035 O O . ARG A 1 615 ? 19.837 -17.293 23.092 1.00 83.56 615 ARG A O 1
ATOM 5042 N N . LYS A 1 616 ? 18.736 -16.178 24.711 1.00 81.75 616 LYS A N 1
ATOM 5043 C CA . LYS A 1 616 ? 19.710 -15.090 24.945 1.00 81.75 616 LYS A CA 1
ATOM 5044 C C . LYS A 1 616 ? 21.148 -15.598 25.130 1.00 81.75 616 LYS A C 1
ATOM 5046 O O . LYS A 1 616 ? 22.091 -14.944 24.699 1.00 81.75 616 LYS A O 1
ATOM 5051 N N . GLU A 1 617 ? 21.292 -16.774 25.740 1.00 79.69 617 GLU A N 1
ATOM 5052 C CA . GLU A 1 617 ? 22.568 -17.437 26.038 1.00 79.69 617 GLU A CA 1
ATOM 5053 C C . GLU A 1 617 ? 23.242 -18.074 24.806 1.00 79.69 617 GLU A C 1
ATOM 5055 O O . GLU A 1 617 ? 24.463 -18.201 24.787 1.00 79.69 617 GLU A O 1
ATOM 5060 N N . GLU A 1 618 ? 22.490 -18.449 23.760 1.00 80.75 618 GLU A N 1
ATOM 5061 C CA . GLU A 1 618 ? 23.059 -19.080 22.553 1.00 80.75 618 GLU A CA 1
ATOM 5062 C C . GLU A 1 618 ? 23.760 -18.070 21.631 1.00 80.75 618 GLU A C 1
ATOM 5064 O O . GLU A 1 618 ? 24.700 -18.429 20.920 1.00 80.75 618 GLU A O 1
ATOM 5069 N N . ASN A 1 619 ? 23.306 -16.810 21.615 1.00 79.38 619 ASN A N 1
ATOM 5070 C CA . ASN A 1 619 ? 23.898 -15.745 20.804 1.00 79.38 619 ASN A CA 1
ATOM 5071 C C . ASN A 1 619 ? 23.655 -14.360 21.431 1.00 79.38 619 ASN A C 1
ATOM 5073 O O . ASN A 1 619 ? 22.806 -13.584 20.984 1.00 79.38 619 ASN A O 1
ATOM 5077 N N . GLU A 1 620 ? 24.428 -14.042 22.472 1.00 84.19 620 GLU A N 1
ATOM 5078 C CA . GLU A 1 620 ? 24.289 -12.787 23.222 1.00 84.19 620 GLU A CA 1
ATOM 5079 C C . GLU A 1 620 ? 24.484 -11.538 22.336 1.00 84.19 620 GLU A C 1
ATOM 5081 O O . GLU A 1 620 ? 23.796 -10.531 22.511 1.00 84.19 620 GLU A O 1
ATOM 5086 N N . GLY A 1 621 ? 25.383 -11.606 21.346 1.00 85.75 621 GLY A N 1
ATOM 5087 C CA . GLY A 1 621 ? 25.632 -10.506 20.408 1.00 85.75 621 GLY A CA 1
ATOM 5088 C C . GLY A 1 621 ? 24.400 -10.163 19.569 1.00 85.75 621 GLY A C 1
ATOM 5089 O O . GLY A 1 621 ? 24.010 -8.997 19.494 1.00 85.75 621 GLY A O 1
ATOM 5090 N N . LEU A 1 622 ? 23.741 -11.182 19.006 1.00 86.69 622 LEU A N 1
ATOM 5091 C CA . LEU A 1 622 ? 22.494 -11.012 18.257 1.00 86.69 622 LEU A CA 1
ATOM 5092 C C . LEU A 1 622 ? 21.348 -10.528 19.156 1.00 86.69 622 LEU A C 1
ATOM 5094 O O . LEU A 1 622 ? 20.581 -9.664 18.739 1.00 86.69 622 LEU A O 1
ATOM 5098 N N . TYR A 1 623 ? 21.242 -11.038 20.389 1.00 87.06 623 TYR A N 1
ATOM 5099 C CA . TYR A 1 623 ? 20.227 -10.586 21.346 1.00 87.06 623 TYR A CA 1
ATOM 5100 C C . TYR A 1 623 ? 20.365 -9.091 21.677 1.00 87.06 623 TYR A C 1
ATOM 5102 O O . TYR A 1 623 ? 19.372 -8.363 21.628 1.00 87.06 623 TYR A O 1
ATOM 5110 N N . ARG A 1 624 ? 21.588 -8.617 21.966 1.00 87.44 624 ARG A N 1
ATOM 5111 C CA . ARG A 1 624 ? 21.855 -7.191 22.228 1.00 87.44 624 ARG A CA 1
ATOM 5112 C C . ARG A 1 624 ? 21.462 -6.332 21.021 1.00 87.44 624 ARG A C 1
ATOM 5114 O O . ARG A 1 624 ? 20.666 -5.411 21.171 1.00 87.44 624 ARG A O 1
ATOM 5121 N N . TRP A 1 625 ? 21.918 -6.699 19.821 1.00 91.44 625 TRP A N 1
ATOM 5122 C CA . TRP A 1 625 ? 21.577 -5.978 18.589 1.00 91.44 625 TRP A CA 1
ATOM 5123 C C . TRP A 1 625 ? 20.064 -5.961 18.300 1.00 91.44 625 TRP A C 1
ATOM 5125 O O . TRP A 1 625 ? 19.525 -4.928 17.901 1.00 91.44 625 TRP A O 1
ATOM 5135 N N . LEU A 1 626 ? 19.348 -7.066 18.547 1.00 88.19 626 LEU A N 1
ATOM 5136 C CA . LEU A 1 626 ? 17.891 -7.124 18.383 1.00 88.19 626 LEU A CA 1
ATOM 5137 C C . LEU A 1 626 ? 17.138 -6.264 19.401 1.00 88.19 626 LEU A C 1
ATOM 5139 O O . LEU A 1 626 ? 16.059 -5.779 19.067 1.00 88.19 626 LEU A O 1
ATOM 5143 N N . LYS A 1 627 ? 17.664 -6.055 20.616 1.00 86.56 627 LYS A N 1
ATOM 5144 C CA . LYS A 1 627 ? 17.057 -5.126 21.582 1.00 86.56 627 LYS A CA 1
ATOM 5145 C C . LYS A 1 627 ? 17.216 -3.666 21.152 1.00 86.56 627 LYS A C 1
ATOM 5147 O O . LYS A 1 627 ? 16.261 -2.908 21.306 1.00 86.56 627 LYS A O 1
ATOM 5152 N N . ASP A 1 628 ? 18.334 -3.309 20.523 1.00 88.25 628 ASP A N 1
ATOM 5153 C CA . ASP A 1 628 ? 18.529 -1.974 19.936 1.00 88.25 628 ASP A CA 1
ATOM 5154 C C . ASP A 1 628 ? 17.668 -1.753 18.670 1.00 88.25 628 ASP A C 1
ATOM 5156 O O . ASP A 1 628 ? 17.261 -0.630 18.379 1.00 88.25 628 ASP A O 1
ATOM 5160 N N . ASN A 1 629 ? 17.330 -2.826 17.940 1.00 89.75 629 ASN A N 1
ATOM 5161 C CA . ASN A 1 629 ? 16.607 -2.787 16.658 1.00 89.75 629 ASN A CA 1
ATOM 5162 C C . ASN A 1 629 ? 15.208 -3.442 16.711 1.00 89.75 629 ASN A C 1
ATOM 5164 O O . ASN A 1 629 ? 14.701 -3.933 15.703 1.00 89.75 629 ASN A O 1
ATOM 5168 N N . GLN A 1 630 ? 14.554 -3.461 17.878 1.00 87.75 630 GLN A N 1
ATOM 5169 C CA . GLN A 1 630 ? 13.300 -4.209 18.088 1.00 87.75 630 GLN A CA 1
ATOM 5170 C C . GLN A 1 630 ? 12.053 -3.626 17.388 1.00 87.75 630 GLN A C 1
ATOM 5172 O O . GLN A 1 630 ? 11.074 -4.348 17.196 1.00 87.75 630 GLN A O 1
ATOM 5177 N N . ASN A 1 631 ? 12.066 -2.350 16.982 1.00 89.31 631 ASN A N 1
ATOM 5178 C CA . ASN A 1 631 ? 10.874 -1.637 16.493 1.00 89.31 631 ASN A CA 1
ATOM 5179 C C . ASN A 1 631 ? 10.110 -2.344 15.349 1.00 89.31 631 ASN A C 1
ATOM 5181 O O . ASN A 1 631 ? 8.892 -2.475 15.474 1.00 89.31 631 ASN A O 1
ATOM 5185 N N . PRO A 1 632 ? 10.749 -2.872 14.281 1.00 89.94 632 PRO A N 1
ATOM 5186 C CA . PRO A 1 632 ? 10.025 -3.558 13.206 1.00 89.94 632 PRO A CA 1
ATOM 5187 C C . PRO A 1 632 ? 9.310 -4.834 13.686 1.00 89.94 632 PRO A C 1
ATOM 5189 O O . PRO A 1 632 ? 8.233 -5.175 13.194 1.00 89.94 632 PRO A O 1
ATOM 5192 N N . PHE A 1 633 ? 9.865 -5.519 14.692 1.00 90.38 633 PHE A N 1
ATOM 5193 C CA . PHE A 1 633 ? 9.269 -6.720 15.285 1.00 90.38 633 PHE A CA 1
ATOM 5194 C C . PHE A 1 633 ? 8.088 -6.379 16.197 1.00 90.38 633 PHE A C 1
ATOM 5196 O O . PHE A 1 633 ? 7.091 -7.097 16.161 1.00 90.38 633 PHE A O 1
ATOM 5203 N N . ILE A 1 634 ? 8.147 -5.258 16.925 1.00 88.50 634 ILE A N 1
ATOM 5204 C CA . ILE A 1 634 ? 7.023 -4.732 17.719 1.00 88.50 634 ILE A CA 1
ATOM 5205 C C . ILE A 1 634 ? 5.865 -4.330 16.796 1.00 88.50 634 ILE A C 1
ATOM 5207 O O . ILE A 1 634 ? 4.729 -4.753 17.009 1.00 88.50 634 ILE A O 1
ATOM 5211 N N . THR A 1 635 ? 6.143 -3.602 15.708 1.00 88.94 635 THR A N 1
ATOM 5212 C CA . THR A 1 635 ? 5.136 -3.284 14.678 1.00 88.94 635 THR A CA 1
ATOM 5213 C C . THR A 1 635 ? 4.540 -4.559 14.073 1.00 88.94 635 THR A C 1
ATOM 5215 O O . THR A 1 635 ? 3.329 -4.648 13.864 1.00 88.94 635 THR A O 1
ATOM 5218 N N . ASN A 1 636 ? 5.356 -5.597 13.852 1.00 91.31 636 ASN A N 1
ATOM 5219 C CA . ASN A 1 636 ? 4.859 -6.895 13.403 1.00 91.31 636 ASN A CA 1
ATOM 5220 C C . ASN A 1 636 ? 3.988 -7.613 14.452 1.00 91.31 636 ASN A C 1
ATOM 5222 O O . ASN A 1 636 ? 2.967 -8.178 14.069 1.00 91.31 636 ASN A O 1
ATOM 5226 N N . GLN A 1 637 ? 4.350 -7.597 15.741 1.00 91.19 637 GLN A N 1
ATOM 5227 C CA . GLN A 1 637 ? 3.535 -8.158 16.831 1.00 91.19 637 GLN A CA 1
ATOM 5228 C C . GLN A 1 637 ? 2.180 -7.444 16.923 1.00 91.19 637 GLN A C 1
ATOM 5230 O O . GLN A 1 637 ? 1.143 -8.105 16.974 1.00 91.19 637 GLN A O 1
ATOM 5235 N N . PHE A 1 638 ? 2.172 -6.109 16.856 1.00 89.75 638 PHE A N 1
ATOM 5236 C CA . PHE A 1 638 ? 0.949 -5.306 16.860 1.00 89.75 638 PHE A CA 1
ATOM 5237 C C . PHE A 1 638 ? 0.037 -5.658 15.677 1.00 89.75 638 PHE A C 1
ATOM 5239 O O . PHE A 1 638 ? -1.137 -5.978 15.858 1.00 89.75 638 PHE A O 1
ATOM 5246 N N . ARG A 1 639 ? 0.591 -5.700 14.459 1.00 90.81 639 ARG A N 1
ATOM 5247 C CA . ARG A 1 639 ? -0.164 -6.067 13.254 1.00 90.81 639 ARG A CA 1
ATOM 5248 C C . ARG A 1 639 ? -0.617 -7.535 13.252 1.00 90.81 639 ARG A C 1
ATOM 5250 O O . ARG A 1 639 ? -1.701 -7.841 12.761 1.00 90.81 639 ARG A O 1
ATOM 5257 N N . LEU A 1 640 ? 0.171 -8.450 13.816 1.00 92.19 640 LEU A N 1
ATOM 5258 C CA . LEU A 1 640 ? -0.232 -9.845 14.017 1.00 92.19 640 LEU A CA 1
ATOM 5259 C C . LEU A 1 640 ? -1.429 -9.938 14.977 1.00 92.19 640 LEU A C 1
ATOM 5261 O O . LEU A 1 640 ? -2.376 -10.673 14.698 1.00 92.19 640 LEU A O 1
ATOM 5265 N N . LEU A 1 641 ? -1.421 -9.153 16.056 1.00 91.25 641 LEU A N 1
ATOM 5266 C CA . LEU A 1 641 ? -2.521 -9.065 17.013 1.00 91.25 641 LEU A CA 1
ATOM 5267 C C . LEU A 1 641 ? -3.800 -8.496 16.372 1.00 91.25 641 LEU A C 1
ATOM 5269 O O . LEU A 1 641 ? -4.879 -9.038 16.610 1.00 91.25 641 LEU A O 1
ATOM 5273 N N . GLU A 1 642 ? -3.699 -7.484 15.499 1.00 91.38 642 GLU A N 1
ATOM 5274 C CA . GLU A 1 642 ? -4.849 -6.985 14.723 1.00 91.38 642 GLU A CA 1
ATOM 5275 C C . GLU A 1 642 ? -5.526 -8.084 13.895 1.00 91.38 642 GLU A C 1
ATOM 5277 O O . GLU A 1 642 ? -6.755 -8.203 13.911 1.00 91.38 642 GLU A O 1
ATOM 5282 N N . LEU A 1 643 ? -4.723 -8.882 13.180 1.00 91.25 643 LEU A N 1
ATOM 5283 C CA . LEU A 1 643 ? -5.197 -9.987 12.347 1.00 91.25 643 LEU A CA 1
ATOM 5284 C C . LEU A 1 643 ? -5.794 -11.110 13.203 1.00 91.25 643 LEU A C 1
ATOM 5286 O O . LEU A 1 643 ? -6.863 -11.626 12.882 1.00 91.25 643 LEU A O 1
ATOM 5290 N N . MET A 1 644 ? -5.153 -11.468 14.319 1.00 91.56 644 MET A N 1
ATOM 5291 C CA . MET A 1 644 ? -5.656 -12.521 15.204 1.00 91.56 644 MET A CA 1
ATOM 5292 C C . MET A 1 644 ? -6.970 -12.132 15.889 1.00 91.56 644 MET A C 1
ATOM 5294 O O . MET A 1 644 ? -7.887 -12.948 15.906 1.00 91.56 644 MET A O 1
ATOM 5298 N N . LEU A 1 645 ? -7.130 -10.882 16.337 1.00 89.25 645 LEU A N 1
ATOM 5299 C CA . LEU A 1 645 ? -8.406 -10.370 16.866 1.00 89.25 645 LEU A CA 1
ATOM 5300 C C . LEU A 1 645 ? -9.558 -10.420 15.844 1.00 89.25 645 LEU A C 1
ATOM 5302 O O . LEU A 1 645 ? -10.722 -10.434 16.239 1.00 89.25 645 LEU A O 1
ATOM 5306 N N . LYS A 1 646 ? -9.245 -10.435 14.543 1.00 88.06 646 LYS A N 1
ATOM 5307 C CA . LYS A 1 646 ? -10.215 -10.471 13.441 1.00 88.06 646 LYS A CA 1
ATOM 5308 C C . LYS A 1 646 ? -10.516 -11.887 12.934 1.00 88.06 646 LYS A C 1
ATOM 5310 O O . LYS A 1 646 ? -11.635 -12.154 12.499 1.00 88.06 646 LYS A O 1
ATOM 5315 N N . GLU A 1 647 ? -9.526 -12.779 12.943 1.00 86.62 647 GLU A N 1
ATOM 5316 C CA . GLU A 1 647 ? -9.579 -14.075 12.245 1.00 86.62 647 GLU A CA 1
ATOM 5317 C C . GLU A 1 647 ? -9.532 -15.304 13.168 1.00 86.62 647 GLU A C 1
ATOM 5319 O O . GLU A 1 647 ? -9.784 -16.418 12.701 1.00 86.62 647 GLU A O 1
ATOM 5324 N N . ARG A 1 648 ? -9.192 -15.146 14.455 1.00 85.56 648 ARG A N 1
ATOM 5325 C CA . ARG A 1 648 ? -8.922 -16.262 15.378 1.00 85.56 648 ARG A CA 1
ATOM 5326 C C . ARG A 1 648 ? -9.807 -16.241 16.630 1.00 85.56 648 ARG A C 1
ATOM 5328 O O . ARG A 1 648 ? -10.281 -15.183 17.039 1.00 85.56 648 ARG A O 1
ATOM 5335 N N . PRO A 1 649 ? -10.069 -17.412 17.246 1.00 81.62 649 PRO A N 1
ATOM 5336 C CA . PRO A 1 649 ? -10.749 -17.479 18.534 1.00 81.62 649 PRO A CA 1
ATOM 5337 C C . PRO A 1 649 ? -9.886 -16.855 19.639 1.00 81.62 649 PRO A C 1
ATOM 5339 O O . PRO A 1 649 ? -8.659 -16.868 19.573 1.00 81.62 649 PRO A O 1
ATOM 5342 N N . ARG A 1 650 ? -10.538 -16.361 20.697 1.00 79.94 650 ARG A N 1
ATOM 5343 C CA . ARG A 1 650 ? -9.880 -15.600 21.772 1.00 79.94 650 ARG A CA 1
ATOM 5344 C C . ARG A 1 650 ? -8.722 -16.339 22.456 1.00 79.94 650 ARG A C 1
ATOM 5346 O O . ARG A 1 650 ? -7.697 -15.722 22.683 1.00 79.94 650 ARG A O 1
ATOM 5353 N N . GLY A 1 651 ? -8.822 -17.655 22.662 1.00 81.62 651 GLY A N 1
ATOM 5354 C CA . GLY A 1 651 ? -7.731 -18.436 23.266 1.00 81.62 651 GLY A CA 1
ATOM 5355 C C . GLY A 1 651 ? -6.412 -18.403 22.475 1.00 81.62 651 GLY A C 1
ATOM 5356 O O . GLY A 1 651 ? -5.343 -18.425 23.080 1.00 81.62 651 GLY A O 1
ATOM 5357 N N . ASP A 1 652 ? -6.465 -18.274 21.143 1.00 85.44 652 ASP A N 1
ATOM 5358 C CA . ASP A 1 652 ? -5.258 -18.094 20.322 1.00 85.44 652 ASP A CA 1
ATOM 5359 C C . ASP A 1 652 ? -4.648 -16.696 20.555 1.00 85.44 652 ASP A C 1
ATOM 5361 O O . ASP A 1 652 ? -3.427 -16.541 20.565 1.00 85.44 652 ASP A O 1
ATOM 5365 N N . VAL A 1 653 ? -5.496 -15.675 20.746 1.00 85.75 653 VAL A N 1
ATOM 5366 C CA . VAL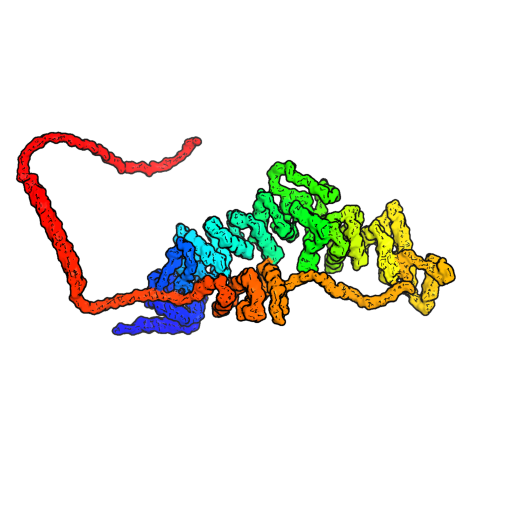 A 1 653 ? -5.096 -14.284 21.030 1.00 85.75 653 VAL A CA 1
ATOM 5367 C C . VAL A 1 653 ? -4.451 -14.179 22.410 1.00 85.75 653 VAL A C 1
ATOM 5369 O O . VAL A 1 653 ? -3.369 -13.608 22.535 1.00 85.75 653 VAL A O 1
ATOM 5372 N N . ASP A 1 654 ? -5.072 -14.780 23.425 1.00 85.38 654 ASP A N 1
ATOM 5373 C CA . ASP A 1 654 ? -4.562 -14.798 24.797 1.00 85.38 654 ASP A CA 1
ATOM 5374 C C . ASP A 1 654 ? -3.185 -15.501 24.848 1.00 85.38 654 ASP A C 1
ATOM 5376 O O . ASP A 1 654 ? -2.252 -15.009 25.484 1.00 85.38 654 ASP A O 1
ATOM 5380 N N . SER A 1 655 ? -3.009 -16.592 24.085 1.00 86.00 655 SER A N 1
ATOM 5381 C CA . SER A 1 655 ? -1.716 -17.281 23.939 1.00 86.00 655 SER A CA 1
ATOM 5382 C C . SER A 1 655 ? -0.643 -16.447 23.230 1.00 86.00 655 SER A C 1
ATOM 5384 O O . SER A 1 655 ? 0.534 -16.607 23.556 1.00 86.00 655 SER A O 1
ATOM 5386 N N . LEU A 1 656 ? -1.004 -15.598 22.258 1.00 87.12 656 LEU A N 1
ATOM 5387 C CA . LEU A 1 656 ? -0.051 -14.679 21.625 1.00 87.12 656 LEU A CA 1
ATOM 5388 C C . LEU A 1 656 ? 0.393 -13.604 22.621 1.00 87.12 656 LEU A C 1
ATOM 5390 O O . LEU A 1 656 ? 1.580 -13.311 22.718 1.00 87.12 656 LEU A O 1
ATOM 5394 N N . LEU A 1 657 ? -0.549 -13.014 23.358 1.00 86.19 657 LEU A N 1
ATOM 5395 C CA . LEU A 1 657 ? -0.249 -11.940 24.305 1.00 86.19 657 LEU A CA 1
ATOM 5396 C C . LEU A 1 657 ? 0.665 -12.412 25.439 1.00 86.19 657 LEU A C 1
ATOM 5398 O O . LEU A 1 657 ? 1.558 -11.667 25.830 1.00 86.19 657 LEU A O 1
ATOM 5402 N N . ALA A 1 658 ? 0.507 -13.657 25.902 1.00 86.00 658 ALA A N 1
ATOM 5403 C CA . ALA A 1 658 ? 1.444 -14.272 26.841 1.00 86.00 658 ALA A CA 1
ATOM 5404 C C . ALA A 1 658 ? 2.884 -14.286 26.278 1.00 86.00 658 ALA A C 1
ATOM 5406 O O . ALA A 1 658 ? 3.793 -13.772 26.922 1.00 86.00 658 ALA A O 1
ATOM 5407 N N . GLN A 1 659 ? 3.073 -14.773 25.043 1.00 86.06 659 GLN A N 1
ATOM 5408 C CA . GLN A 1 659 ? 4.386 -14.815 24.374 1.00 86.06 659 GLN A CA 1
ATOM 5409 C C . GLN A 1 659 ? 4.976 -13.416 24.137 1.00 86.06 659 GLN A C 1
ATOM 5411 O O . GLN A 1 659 ? 6.172 -13.205 24.322 1.00 86.06 659 GLN A O 1
ATOM 5416 N N . VAL A 1 660 ? 4.152 -12.434 23.757 1.00 84.88 660 VAL A N 1
ATOM 5417 C CA . VAL A 1 660 ? 4.629 -11.058 23.542 1.00 84.88 660 VAL A CA 1
ATOM 5418 C C . VAL A 1 660 ? 5.031 -10.383 24.856 1.00 84.88 660 VAL A C 1
ATOM 5420 O O . VAL A 1 660 ? 6.039 -9.681 24.870 1.00 84.88 660 VAL A O 1
ATOM 5423 N N . ASN A 1 661 ? 4.305 -10.621 25.952 1.00 83.06 661 ASN A N 1
ATOM 5424 C CA . ASN A 1 661 ? 4.656 -10.089 27.272 1.00 83.06 661 ASN A CA 1
ATOM 5425 C C . ASN A 1 661 ? 5.940 -10.730 27.844 1.00 83.06 661 ASN A C 1
ATOM 5427 O O . ASN A 1 661 ? 6.645 -10.082 28.611 1.00 83.06 661 ASN A O 1
ATOM 5431 N N . GLU A 1 662 ? 6.283 -11.965 27.455 1.00 82.12 662 GLU A N 1
ATOM 5432 C CA . GLU A 1 662 ? 7.595 -12.574 27.747 1.00 82.12 662 GLU A CA 1
ATOM 5433 C C . GLU A 1 662 ? 8.740 -11.894 26.960 1.00 82.12 662 GLU A C 1
ATOM 5435 O O . GLU A 1 662 ? 9.845 -11.719 27.484 1.00 82.12 662 GLU A O 1
ATOM 5440 N N . ASP A 1 663 ? 8.481 -11.467 25.716 1.00 77.94 663 ASP A N 1
ATOM 5441 C CA . ASP A 1 663 ? 9.455 -10.775 24.856 1.00 77.94 663 ASP A CA 1
ATOM 5442 C C . ASP A 1 663 ? 9.679 -9.295 25.258 1.00 77.94 663 ASP A C 1
ATOM 5444 O O . ASP A 1 663 ? 10.815 -8.786 25.204 1.00 77.94 663 ASP A O 1
ATOM 5448 N N . SER A 1 664 ? 8.594 -8.572 25.583 1.00 76.25 664 SER A N 1
ATOM 5449 C CA . SER A 1 664 ? 8.584 -7.125 25.853 1.00 76.25 664 SER A CA 1
ATOM 5450 C C . SER A 1 664 ? 7.302 -6.607 26.528 1.00 76.25 664 SER A C 1
ATOM 5452 O O . SER A 1 664 ? 6.199 -7.019 26.181 1.00 76.25 664 SER A O 1
ATOM 5454 N N . ASP A 1 665 ? 7.424 -5.560 27.348 1.00 79.31 665 ASP A N 1
ATOM 5455 C CA . ASP A 1 665 ? 6.281 -4.901 28.009 1.00 79.31 665 ASP A CA 1
ATOM 5456 C C . ASP A 1 665 ? 5.373 -4.080 27.062 1.00 79.31 665 ASP A C 1
ATOM 5458 O O . ASP A 1 665 ? 4.340 -3.551 27.480 1.00 79.31 665 ASP A O 1
ATOM 5462 N N . HIS A 1 666 ? 5.733 -3.947 25.778 1.00 76.62 666 HIS A N 1
ATOM 5463 C CA . HIS A 1 666 ? 5.122 -2.980 24.853 1.00 76.62 666 HIS A CA 1
ATOM 5464 C C . HIS A 1 666 ? 3.634 -3.205 24.571 1.00 76.62 666 HIS A C 1
ATOM 5466 O O . HIS A 1 666 ? 2.960 -2.244 24.215 1.00 76.62 666 HIS A O 1
ATOM 5472 N N . LEU A 1 667 ? 3.104 -4.424 24.733 1.00 81.06 667 LEU A N 1
ATOM 5473 C CA . LEU A 1 667 ? 1.667 -4.720 24.581 1.00 81.06 667 LEU A CA 1
ATOM 5474 C C . LEU A 1 667 ? 0.968 -5.078 25.907 1.00 81.06 667 LEU A C 1
ATOM 5476 O O . LEU A 1 667 ? -0.210 -5.441 25.895 1.00 81.06 667 LEU A O 1
ATOM 5480 N N . HIS A 1 668 ? 1.630 -4.907 27.059 1.00 82.00 668 HIS A N 1
ATOM 5481 C CA . HIS A 1 668 ? 1.062 -5.258 28.367 1.00 82.00 668 HIS A CA 1
ATOM 5482 C C . HIS A 1 668 ? -0.235 -4.479 28.671 1.00 82.00 668 HIS A C 1
ATOM 5484 O O . HIS A 1 668 ? -1.156 -5.005 29.300 1.00 82.00 668 HIS A O 1
ATOM 5490 N N . TYR A 1 669 ? -0.369 -3.243 28.178 1.00 82.31 669 TYR A N 1
ATOM 5491 C CA . TYR A 1 669 ? -1.609 -2.471 28.317 1.00 82.31 669 TYR A CA 1
ATOM 5492 C C . TYR A 1 669 ? -2.780 -3.075 27.520 1.00 82.31 669 TYR A C 1
ATOM 5494 O O . TYR A 1 669 ? -3.921 -3.005 27.972 1.00 82.31 669 TYR A O 1
ATOM 5502 N N . VAL A 1 670 ? -2.509 -3.719 26.376 1.00 83.62 670 VAL A N 1
ATOM 5503 C CA . VAL A 1 670 ? -3.523 -4.434 25.583 1.00 83.62 670 VAL A CA 1
ATOM 5504 C C . VAL A 1 670 ? -3.909 -5.742 26.270 1.00 83.62 670 VAL A C 1
ATOM 5506 O O . VAL A 1 670 ? -5.088 -6.085 26.307 1.00 83.62 670 VAL A O 1
ATOM 5509 N N . PHE A 1 671 ? -2.939 -6.443 26.870 1.00 84.19 671 PHE A N 1
ATOM 5510 C CA . PHE A 1 671 ? -3.219 -7.612 27.705 1.00 84.19 671 PHE A CA 1
ATOM 5511 C C . PHE A 1 671 ? -4.152 -7.251 28.870 1.00 84.19 671 PHE A C 1
ATOM 5513 O O . PHE A 1 671 ? -5.184 -7.892 29.020 1.00 84.19 671 PHE A O 1
ATOM 5520 N N . ASN A 1 672 ? -3.876 -6.171 29.610 1.00 84.38 672 ASN A N 1
ATOM 5521 C CA . ASN A 1 672 ? -4.730 -5.713 30.718 1.00 84.38 672 ASN A CA 1
ATOM 5522 C C . ASN A 1 672 ? -6.157 -5.336 30.276 1.00 84.38 672 ASN A C 1
ATOM 5524 O O . ASN A 1 672 ? -7.110 -5.536 31.024 1.00 84.38 672 ASN A O 1
ATOM 5528 N N . GLU A 1 673 ? -6.325 -4.779 29.074 1.00 86.25 673 GLU A N 1
ATOM 5529 C CA . GLU A 1 673 ? -7.649 -4.450 28.528 1.00 86.25 673 GLU A CA 1
ATOM 5530 C C . GLU A 1 673 ? -8.447 -5.715 28.152 1.00 86.25 673 GLU A C 1
ATOM 5532 O O . GLU A 1 673 ? -9.679 -5.705 28.187 1.00 86.25 673 GLU A O 1
ATOM 5537 N N . LEU A 1 674 ? -7.760 -6.813 27.814 1.00 84.81 674 LEU A N 1
ATOM 5538 C CA . LEU A 1 674 ? -8.356 -8.078 27.382 1.00 84.81 674 LEU A CA 1
ATOM 5539 C C . LEU A 1 674 ? -8.522 -9.101 28.517 1.00 84.81 674 LEU A C 1
ATOM 5541 O O . LEU A 1 674 ? -9.522 -9.824 28.510 1.00 84.81 674 LEU A O 1
ATOM 5545 N N . ASP A 1 675 ? -7.616 -9.155 29.492 1.00 83.06 675 ASP A N 1
ATOM 5546 C CA . ASP A 1 675 ? -7.699 -10.025 30.669 1.00 83.06 675 ASP A CA 1
ATOM 5547 C C . ASP A 1 675 ? -8.547 -9.364 31.766 1.00 83.06 675 ASP A C 1
ATOM 5549 O O . ASP A 1 675 ? -8.078 -8.615 32.621 1.00 83.06 675 ASP A O 1
ATOM 5553 N N . CYS A 1 676 ? -9.859 -9.585 31.685 1.00 80.31 676 CYS A N 1
ATOM 5554 C CA . CYS A 1 676 ? -10.846 -8.970 32.566 1.00 80.31 676 CYS A CA 1
ATOM 5555 C C . CYS A 1 676 ? -11.568 -10.024 33.404 1.00 80.31 676 CYS A C 1
ATOM 5557 O O . CYS A 1 676 ? -12.056 -11.021 32.874 1.00 80.31 676 CYS A O 1
ATOM 5559 N N . LEU A 1 677 ? -11.728 -9.756 34.700 1.00 79.38 677 LEU A N 1
ATOM 5560 C CA . LEU A 1 677 ? -12.494 -10.603 35.617 1.00 79.38 677 LEU A CA 1
ATOM 5561 C C . LEU A 1 677 ? -14.009 -10.354 35.509 1.00 79.38 677 LEU A C 1
ATOM 5563 O O . LEU A 1 677 ? -14.460 -9.288 35.083 1.00 79.38 677 LEU A O 1
ATOM 5567 N N . LEU A 1 678 ? -14.805 -11.343 35.931 1.00 80.56 678 LEU A N 1
ATOM 5568 C CA . LEU A 1 678 ? -16.262 -11.216 36.056 1.00 80.56 678 LEU A CA 1
ATOM 5569 C C . LEU A 1 678 ? -16.614 -10.032 36.986 1.00 80.56 678 LEU A C 1
ATOM 5571 O O . LEU A 1 678 ? -16.024 -9.935 38.063 1.00 80.56 678 LEU A O 1
ATOM 5575 N N . PRO A 1 679 ? -17.589 -9.167 36.640 1.00 79.12 679 PRO A N 1
ATOM 5576 C CA . PRO A 1 679 ? -17.916 -8.012 37.471 1.00 79.12 679 PRO A CA 1
ATOM 5577 C C . PRO A 1 679 ? -18.469 -8.431 38.840 1.00 79.12 679 PRO A C 1
ATOM 5579 O O . PRO A 1 679 ? -19.488 -9.119 38.929 1.00 79.12 679 PRO A O 1
ATOM 5582 N N . GLU A 1 680 ? -17.818 -7.990 39.917 1.00 79.38 680 GLU A N 1
ATOM 5583 C CA . GLU A 1 680 ? -18.298 -8.223 41.279 1.00 79.38 680 GLU A CA 1
ATOM 5584 C C . GLU A 1 680 ? -19.481 -7.304 41.609 1.00 79.38 680 GLU A C 1
ATOM 5586 O O . GLU A 1 680 ? -19.389 -6.074 41.528 1.00 79.38 680 GLU A O 1
ATOM 5591 N N . LEU A 1 681 ? -20.586 -7.905 42.051 1.00 78.06 681 LEU A N 1
ATOM 5592 C CA . LEU A 1 681 ? -21.702 -7.180 42.646 1.00 78.06 681 LEU A CA 1
ATOM 5593 C C . LEU A 1 681 ? -21.367 -6.823 44.096 1.00 78.06 681 LEU A C 1
ATOM 5595 O O . LEU A 1 681 ? -21.066 -7.696 44.912 1.00 78.06 681 LEU A O 1
ATOM 5599 N N . VAL A 1 682 ? -21.498 -5.544 44.441 1.00 77.25 682 VAL A N 1
ATOM 5600 C CA . VAL A 1 682 ? -21.542 -5.077 45.825 1.00 77.25 682 VAL A CA 1
ATOM 5601 C C . VAL A 1 682 ? -22.828 -5.612 46.441 1.00 77.25 682 VAL A C 1
ATOM 5603 O O . VAL A 1 682 ? -23.891 -4.989 46.374 1.00 77.25 682 VAL A O 1
ATOM 5606 N N . ILE A 1 683 ? -22.723 -6.782 47.071 1.00 58.84 683 ILE A N 1
ATOM 5607 C CA . ILE A 1 683 ? -23.751 -7.295 47.967 1.00 58.84 683 ILE A CA 1
ATOM 5608 C C . ILE A 1 683 ? -23.810 -6.326 49.148 1.00 58.84 683 ILE A C 1
ATOM 5610 O O . ILE A 1 683 ? -23.153 -6.527 50.169 1.00 58.84 683 ILE A O 1
ATOM 5614 N N . LYS A 1 684 ? -24.631 -5.273 49.031 1.00 49.75 684 LYS A N 1
ATOM 5615 C CA . LYS A 1 684 ? -25.229 -4.651 50.211 1.00 49.75 684 LYS A CA 1
ATOM 5616 C C . LYS A 1 684 ? -25.875 -5.814 50.958 1.00 49.75 684 LYS A C 1
ATOM 5618 O O . LYS A 1 684 ? -26.772 -6.437 50.379 1.00 49.75 684 LYS A O 1
ATOM 5623 N N . PRO A 1 685 ? -25.414 -6.171 52.174 1.00 36.59 685 PRO A N 1
ATOM 5624 C CA . PRO A 1 685 ? -26.077 -7.210 52.936 1.00 36.59 685 PRO A CA 1
ATOM 5625 C C . PRO A 1 685 ? -27.531 -6.788 53.000 1.00 36.59 685 PRO A C 1
ATOM 5627 O O . PRO A 1 685 ? -27.800 -5.647 53.385 1.00 36.59 685 PRO A O 1
ATOM 5630 N N . SER A 1 686 ? -28.462 -7.649 52.574 1.00 33.12 686 SER A N 1
ATOM 5631 C CA . SER A 1 686 ? -29.865 -7.321 52.784 1.00 33.12 686 SER A CA 1
ATOM 5632 C C . SER A 1 686 ? -29.975 -7.047 54.274 1.00 33.12 686 SER A C 1
ATOM 5634 O O . SER A 1 686 ? -29.663 -7.942 55.072 1.00 33.12 686 SER A O 1
ATOM 5636 N N . THR A 1 687 ? -30.384 -5.838 54.651 1.00 33.56 687 THR A N 1
ATOM 5637 C CA . THR A 1 687 ? -30.923 -5.599 55.976 1.00 33.56 687 THR A CA 1
ATOM 5638 C C . THR A 1 687 ? -32.135 -6.508 56.051 1.00 33.56 687 THR A C 1
ATOM 5640 O O . THR A 1 687 ? -33.247 -6.146 55.673 1.00 33.56 687 THR A O 1
ATOM 5643 N N . LYS A 1 688 ? -31.895 -7.746 56.509 1.00 30.91 688 LYS A N 1
ATOM 5644 C CA . LYS A 1 688 ? -32.930 -8.576 57.097 1.00 30.91 688 LYS A CA 1
ATOM 5645 C C . LYS A 1 688 ? -33.650 -7.609 58.027 1.00 30.91 688 LYS A C 1
ATOM 5647 O O . LYS A 1 688 ? -32.948 -6.969 58.818 1.00 30.91 688 LYS A O 1
ATOM 5652 N N . PRO A 1 689 ? -34.981 -7.459 57.947 1.00 36.22 689 PRO A N 1
ATOM 5653 C CA . PRO A 1 689 ? -35.686 -6.844 59.048 1.00 36.22 689 PRO A CA 1
ATOM 5654 C C . PRO A 1 689 ? -35.320 -7.705 60.251 1.00 36.22 689 PRO A C 1
ATOM 5656 O O . PRO A 1 689 ? -35.735 -8.865 60.349 1.00 36.22 689 PRO A O 1
ATOM 5659 N N . LEU A 1 690 ? -34.421 -7.184 61.090 1.00 30.98 690 LEU A N 1
ATOM 5660 C CA . LEU A 1 690 ? -34.065 -7.842 62.323 1.00 30.98 690 LEU A CA 1
ATOM 5661 C C . LEU A 1 690 ? -35.401 -7.934 63.045 1.00 30.98 690 LEU A C 1
ATOM 5663 O O . LEU A 1 690 ? -36.058 -6.915 63.269 1.00 30.98 690 LEU A O 1
ATOM 5667 N N . LYS A 1 691 ? -35.854 -9.152 63.343 1.00 37.00 691 LYS A N 1
ATOM 5668 C CA . LYS A 1 691 ? -36.904 -9.295 64.340 1.00 37.00 691 LYS A CA 1
ATOM 5669 C C . LYS A 1 691 ? -36.313 -8.695 65.603 1.00 37.00 691 LYS A C 1
ATOM 5671 O O . LYS A 1 691 ? -35.431 -9.313 66.185 1.00 37.00 691 LYS A O 1
ATOM 5676 N N . ASN A 1 692 ? -36.752 -7.488 65.939 1.00 31.02 692 ASN A N 1
ATOM 5677 C CA . ASN A 1 692 ? -36.411 -6.779 67.160 1.00 31.02 692 ASN A CA 1
ATOM 5678 C C . ASN A 1 692 ? -36.451 -7.748 68.359 1.00 31.02 692 ASN A C 1
ATOM 5680 O O . ASN A 1 692 ? -37.538 -8.221 68.695 1.00 31.02 692 ASN A O 1
ATOM 5684 N N . PRO A 1 693 ? -35.337 -7.968 69.075 1.00 37.91 693 PRO A N 1
ATOM 5685 C CA . PRO A 1 693 ? -35.239 -7.427 70.418 1.00 37.91 693 PRO A CA 1
ATOM 5686 C C . PRO A 1 693 ? -35.106 -5.901 70.260 1.00 37.91 693 PRO A C 1
ATOM 5688 O O . PRO A 1 693 ? -34.148 -5.399 69.684 1.00 37.91 693 PRO A O 1
ATOM 5691 N N . GLN A 1 694 ? -36.143 -5.114 70.534 1.00 39.56 694 GLN A N 1
ATOM 5692 C CA . GLN A 1 694 ? -36.313 -4.514 71.859 1.00 39.56 694 GLN A CA 1
ATOM 5693 C C . GLN A 1 694 ? -34.945 -4.102 72.432 1.00 39.56 694 GLN A C 1
ATOM 5695 O O . GLN A 1 694 ? -34.244 -4.909 73.024 1.00 39.56 694 GLN A O 1
ATOM 5700 N N . SER A 1 695 ? -34.422 -2.951 72.009 1.00 51.44 695 SER A N 1
ATOM 5701 C CA . SER A 1 695 ? -34.730 -1.622 72.568 1.00 51.44 695 SER A CA 1
ATOM 5702 C C . SER A 1 695 ? -34.076 -1.378 73.932 1.00 51.44 695 SER A C 1
ATOM 5704 O O . SER A 1 695 ? -34.664 -1.659 74.973 1.00 51.44 695 SER A O 1
ATOM 5706 N N . SER A 1 696 ? -32.902 -0.750 73.904 1.00 50.09 696 SER A N 1
ATOM 5707 C CA . SER A 1 696 ? -32.305 -0.049 75.049 1.00 50.09 696 SER A CA 1
ATOM 5708 C C . SER A 1 696 ? -31.598 1.228 74.578 1.00 50.09 696 SER A C 1
ATOM 5710 O O . SER A 1 696 ? -31.934 2.328 75.012 1.00 50.09 696 SER A O 1
ATOM 5712 N N . ASP A 1 697 ? -30.702 1.103 73.599 1.00 50.41 697 ASP A N 1
ATOM 5713 C CA . ASP A 1 697 ? -29.667 2.125 73.398 1.00 50.41 697 ASP A CA 1
ATOM 5714 C C . ASP A 1 697 ? -30.134 3.318 72.553 1.00 50.41 697 ASP A C 1
ATOM 5716 O O . ASP A 1 697 ? -29.814 4.457 72.881 1.00 50.41 697 ASP A O 1
ATOM 5720 N N . PHE A 1 698 ? -30.980 3.110 71.534 1.00 46.38 698 PHE A N 1
ATOM 5721 C CA . PHE A 1 698 ? -31.560 4.240 70.792 1.00 46.38 698 PHE A CA 1
ATOM 5722 C C . PHE A 1 698 ? -32.515 5.068 71.663 1.00 46.38 698 PHE A C 1
ATOM 5724 O O . PHE A 1 698 ? -32.574 6.282 71.509 1.00 46.38 698 PHE A O 1
ATOM 5731 N N . VAL A 1 699 ? -33.222 4.443 72.615 1.00 51.19 699 VAL A N 1
ATOM 5732 C CA . VAL A 1 699 ? -34.060 5.180 73.575 1.00 51.19 699 VAL A CA 1
ATOM 5733 C C . VAL A 1 699 ? -33.178 5.958 74.550 1.00 51.19 699 VAL A C 1
ATOM 5735 O O . VAL A 1 699 ? -33.467 7.119 74.809 1.00 51.19 699 VAL A O 1
ATOM 5738 N N . ALA A 1 700 ? -32.075 5.386 75.040 1.00 50.81 700 ALA A N 1
ATOM 5739 C CA . ALA A 1 700 ? -31.131 6.116 75.888 1.00 50.81 700 ALA A CA 1
ATOM 5740 C C . ALA A 1 700 ? -30.504 7.325 75.162 1.00 50.81 700 ALA A C 1
ATOM 5742 O O . ALA A 1 700 ? -30.510 8.431 75.701 1.00 50.81 700 ALA A O 1
ATOM 5743 N N . SER A 1 701 ? -30.024 7.155 73.925 1.00 50.81 701 SER A N 1
ATOM 5744 C CA . SER A 1 701 ? -29.434 8.249 73.140 1.00 50.81 701 SER A CA 1
ATOM 5745 C C . SER A 1 701 ? -30.461 9.291 72.691 1.00 50.81 701 SER A C 1
ATOM 5747 O O . SER A 1 701 ? -30.185 10.483 72.806 1.00 50.81 701 SER A O 1
ATOM 5749 N N . ALA A 1 702 ? -31.651 8.883 72.238 1.00 48.38 702 ALA A N 1
ATOM 5750 C CA . ALA A 1 702 ? -32.710 9.818 71.860 1.00 48.38 702 ALA A CA 1
ATOM 5751 C C . ALA A 1 702 ? -33.249 10.580 73.077 1.00 48.38 702 ALA A C 1
ATOM 5753 O O . ALA A 1 702 ? -33.425 11.789 72.987 1.00 48.38 702 ALA A O 1
ATOM 5754 N N . THR A 1 703 ? -33.438 9.924 74.229 1.00 51.47 703 THR A N 1
ATOM 5755 C CA . THR A 1 703 ? -33.825 10.603 75.476 1.00 51.47 703 THR A CA 1
ATOM 5756 C C . THR A 1 703 ? -32.726 11.546 75.955 1.00 51.47 703 THR A C 1
ATOM 5758 O O . THR A 1 703 ? -33.052 12.618 76.445 1.00 51.47 703 THR A O 1
ATOM 5761 N N . LYS A 1 704 ? -31.436 11.219 75.774 1.00 54.75 704 LYS A N 1
ATOM 5762 C CA . LYS A 1 704 ? -30.345 12.133 76.140 1.00 54.75 704 LYS A CA 1
ATOM 5763 C C . LYS A 1 704 ? -30.315 13.379 75.247 1.00 54.75 704 LYS A C 1
ATOM 5765 O O . LYS A 1 704 ? -30.357 14.483 75.779 1.00 54.75 704 LYS A O 1
ATOM 5770 N N . VAL A 1 705 ? -30.349 13.215 73.923 1.00 54.91 705 VAL A N 1
ATOM 5771 C CA . VAL A 1 705 ? -30.366 14.346 72.974 1.00 54.91 705 VAL A CA 1
ATOM 5772 C C . VAL A 1 705 ? -31.649 15.171 73.109 1.00 54.91 705 VAL A C 1
ATOM 5774 O O . VAL A 1 705 ? -31.583 16.396 73.116 1.00 54.91 705 VAL A O 1
ATOM 5777 N N . LEU A 1 706 ? -32.812 14.536 73.301 1.00 49.22 706 LEU A N 1
ATOM 5778 C CA . LEU A 1 706 ? -34.049 15.255 73.622 1.00 49.22 706 LEU A CA 1
ATOM 5779 C C . LEU A 1 706 ? -33.959 15.949 74.985 1.00 49.22 706 LEU A C 1
ATOM 5781 O O . LEU A 1 706 ? -34.448 17.063 75.090 1.00 49.22 706 LEU A O 1
ATOM 5785 N N . SER A 1 707 ? -33.310 15.364 76.000 1.00 54.19 707 SER A N 1
ATOM 5786 C CA . SER A 1 707 ? -33.130 16.023 77.301 1.00 54.19 707 SER A CA 1
ATOM 5787 C C . SER A 1 707 ? -32.237 17.263 77.203 1.00 54.19 707 SER A C 1
ATOM 5789 O O . SER A 1 707 ? -32.594 18.305 77.748 1.00 54.19 707 SER A O 1
ATOM 5791 N N . GLU A 1 708 ? -31.145 17.187 76.436 1.00 51.38 708 GLU A N 1
ATOM 5792 C CA . GLU A 1 708 ? -30.234 18.304 76.162 1.00 51.38 708 GLU A CA 1
ATOM 5793 C C . GLU A 1 708 ? -30.973 19.416 75.391 1.00 51.38 708 GLU A C 1
ATOM 5795 O O . GLU A 1 708 ? -31.000 20.556 75.855 1.00 51.38 708 GLU A O 1
ATOM 5800 N N . TYR A 1 709 ? -31.724 19.076 74.334 1.00 49.75 709 TYR A N 1
ATOM 5801 C CA . TYR A 1 709 ? -32.583 20.035 73.625 1.00 49.75 709 TYR A CA 1
ATOM 5802 C C . TYR A 1 709 ? -33.742 20.579 74.475 1.00 49.75 709 TYR A C 1
ATOM 5804 O O . TYR A 1 709 ? -34.108 21.737 74.304 1.00 49.75 709 TYR A O 1
ATOM 5812 N N . THR A 1 710 ? -34.325 19.816 75.409 1.00 49.88 710 THR A N 1
ATOM 5813 C CA . THR A 1 710 ? -35.353 20.352 76.325 1.00 49.88 710 THR A CA 1
ATOM 5814 C C . THR A 1 710 ? -34.767 21.242 77.414 1.00 49.88 710 THR A C 1
ATOM 5816 O O . THR A 1 710 ? -35.445 22.172 77.836 1.00 49.88 710 THR A O 1
ATOM 5819 N N . CYS A 1 711 ? -33.518 21.026 77.838 1.00 49.50 711 CYS A N 1
ATOM 5820 C CA . CYS A 1 711 ? -32.812 21.947 78.727 1.00 49.50 711 CYS A CA 1
ATOM 5821 C C . CYS A 1 711 ? -32.467 23.254 78.003 1.00 49.50 711 CYS A C 1
ATOM 5823 O O . CYS A 1 711 ? -32.764 24.327 78.524 1.00 49.50 711 CYS A O 1
ATOM 5825 N N . GLU A 1 712 ? -31.925 23.192 76.784 1.00 50.19 712 GLU A N 1
ATOM 5826 C CA . GLU A 1 712 ? -31.655 24.396 75.987 1.00 50.19 712 GLU A CA 1
ATOM 5827 C C . GLU A 1 712 ? -32.94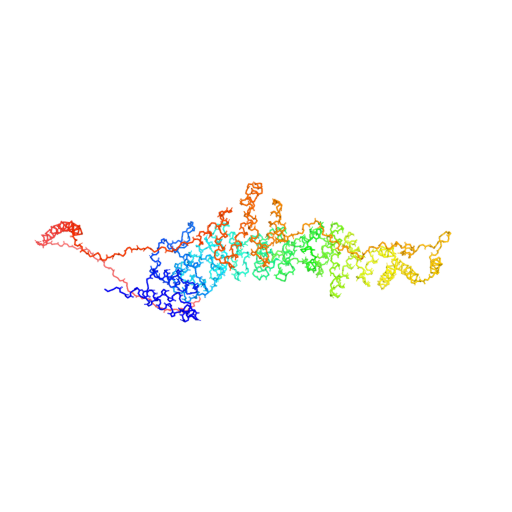7 25.132 75.604 1.00 50.19 712 GLU A C 1
ATOM 5829 O O . GLU A 1 712 ? -33.016 26.353 75.744 1.00 50.19 712 GLU A O 1
ATOM 5834 N N . ALA A 1 713 ? -34.010 24.412 75.230 1.00 49.38 713 ALA A N 1
ATOM 5835 C CA . ALA A 1 713 ? -35.324 25.001 74.977 1.00 49.38 713 ALA A CA 1
ATOM 5836 C C . ALA A 1 713 ? -35.982 25.559 76.250 1.00 49.38 713 ALA A C 1
ATOM 5838 O O . ALA A 1 713 ? -36.687 26.558 76.155 1.00 49.38 713 ALA A O 1
ATOM 5839 N N . ALA A 1 714 ? -35.746 24.987 77.436 1.00 48.72 714 ALA A N 1
ATOM 5840 C CA . ALA A 1 714 ? -36.223 25.550 78.702 1.00 48.72 714 ALA A CA 1
ATOM 5841 C C . ALA A 1 714 ? -35.468 26.833 79.080 1.00 48.72 714 ALA A C 1
ATOM 5843 O O . ALA A 1 714 ? -36.094 27.790 79.529 1.00 48.72 714 ALA A O 1
ATOM 5844 N N . VAL A 1 715 ? -34.154 26.897 78.836 1.00 54.25 715 VAL A N 1
ATOM 5845 C CA . VAL A 1 715 ? -33.347 28.113 79.037 1.00 54.25 715 VAL A CA 1
ATOM 5846 C C . VAL A 1 715 ? -33.734 29.199 78.023 1.00 54.25 715 VAL A C 1
ATOM 5848 O O . VAL A 1 715 ? -33.919 30.356 78.410 1.00 54.25 715 VAL A O 1
ATOM 5851 N N . TYR A 1 716 ? -33.958 28.847 76.752 1.00 50.44 716 TYR A N 1
ATOM 5852 C CA . TYR A 1 716 ? -34.500 29.772 75.748 1.00 50.44 716 TYR A CA 1
ATOM 5853 C C . TYR A 1 716 ? -35.943 30.198 76.055 1.00 50.44 716 TYR A C 1
ATOM 5855 O O . TYR A 1 716 ? -36.278 31.366 75.887 1.00 50.44 716 TYR A O 1
ATOM 5863 N N . ALA A 1 717 ? -36.793 29.305 76.568 1.00 50.62 717 ALA A N 1
ATOM 5864 C CA . ALA A 1 717 ? -38.154 29.647 76.974 1.00 50.62 717 ALA A CA 1
ATOM 5865 C C . ALA A 1 717 ? -38.183 30.547 78.218 1.00 50.62 717 ALA A C 1
ATOM 5867 O O . ALA A 1 717 ? -38.971 31.484 78.242 1.00 50.62 717 ALA A O 1
ATOM 5868 N N . GLN A 1 718 ? -37.319 30.329 79.218 1.00 51.34 718 GLN A N 1
ATOM 5869 C CA . GLN A 1 718 ? -37.209 31.193 80.404 1.00 51.34 718 GLN A CA 1
ATOM 5870 C C . GLN A 1 718 ? -36.637 32.576 80.069 1.00 51.34 718 GLN A C 1
ATOM 5872 O O . GLN A 1 718 ? -37.142 33.585 80.557 1.00 51.34 718 GLN A O 1
ATOM 5877 N N . SER A 1 719 ? -35.628 32.650 79.197 1.00 52.84 719 SER A N 1
ATOM 5878 C CA . SER A 1 719 ? -35.090 33.932 78.718 1.00 52.84 719 SER A CA 1
ATOM 5879 C C . SER A 1 719 ? -36.068 34.672 77.795 1.00 52.84 719 SER A C 1
ATOM 5881 O O . SER A 1 719 ? -36.196 35.891 77.914 1.00 52.84 719 SER A O 1
ATOM 5883 N N . ALA A 1 720 ? -36.837 33.959 76.964 1.00 48.94 720 ALA A N 1
ATOM 5884 C CA . ALA A 1 720 ? -37.952 34.527 76.207 1.00 48.94 720 ALA A CA 1
ATOM 5885 C C . ALA A 1 720 ? -39.116 34.972 77.114 1.00 48.94 720 ALA A C 1
ATOM 5887 O O . ALA A 1 720 ? -39.711 36.014 76.849 1.00 48.94 720 ALA A O 1
ATOM 5888 N N . PHE A 1 721 ? -39.411 34.253 78.205 1.00 46.06 721 PHE A N 1
ATOM 5889 C CA . PHE A 1 721 ? -40.402 34.673 79.204 1.00 46.06 721 PHE A CA 1
ATOM 5890 C C . PHE A 1 721 ? -39.962 35.951 79.923 1.00 46.06 721 PHE A C 1
ATOM 5892 O O . PHE A 1 721 ? -40.750 36.884 80.015 1.00 46.06 721 PHE A O 1
ATOM 5899 N N . HIS A 1 722 ? -38.696 36.056 80.341 1.00 50.03 722 HIS A N 1
ATOM 5900 C CA . HIS A 1 722 ? -38.168 37.293 80.924 1.00 50.03 722 HIS A CA 1
ATOM 5901 C C . HIS A 1 722 ? -38.148 38.466 79.929 1.00 50.03 722 HIS A C 1
ATOM 5903 O O . HIS A 1 722 ? -38.432 39.601 80.316 1.00 50.03 722 HIS A O 1
ATOM 5909 N N . TRP A 1 723 ? -37.878 38.215 78.642 1.00 47.66 723 TRP A N 1
ATOM 5910 C CA . TRP A 1 723 ? -38.040 39.231 77.596 1.00 47.66 723 TRP A CA 1
ATOM 5911 C C . TRP A 1 723 ? -39.505 39.650 77.421 1.00 47.66 723 TRP A C 1
ATOM 5913 O O . TRP A 1 723 ? -39.785 40.844 77.324 1.00 47.66 723 TRP A O 1
ATOM 5923 N N . ALA A 1 724 ? -40.446 38.703 77.434 1.00 45.81 724 ALA A N 1
ATOM 5924 C CA . ALA A 1 724 ? -41.875 38.985 77.334 1.00 45.81 724 ALA A CA 1
ATOM 5925 C C . ALA A 1 724 ? -42.400 39.763 78.554 1.00 45.81 724 ALA A C 1
ATOM 5927 O O . ALA A 1 724 ? -43.099 40.759 78.380 1.00 45.81 724 ALA A O 1
ATOM 5928 N N . GLU A 1 725 ? -42.020 39.387 79.778 1.00 44.62 725 GLU A N 1
ATOM 5929 C CA . GLU A 1 725 ? -42.364 40.125 81.001 1.00 44.62 725 GLU A CA 1
ATOM 5930 C C . GLU A 1 725 ? -41.812 41.559 80.967 1.00 44.62 725 GLU A C 1
ATOM 5932 O O . GLU A 1 725 ? -42.546 42.507 81.249 1.00 44.62 725 GLU A O 1
ATOM 5937 N N . GLY A 1 726 ? -40.560 41.746 80.529 1.00 47.97 726 GLY A N 1
ATOM 5938 C CA . GLY A 1 726 ? -39.965 43.073 80.339 1.00 47.97 726 GLY A CA 1
ATOM 5939 C C . GLY A 1 726 ? -40.630 43.907 79.233 1.00 47.97 726 GLY A C 1
ATOM 5940 O O . GLY A 1 726 ? -40.702 45.134 79.343 1.00 47.97 726 GLY A O 1
ATOM 5941 N N . PHE A 1 727 ? -41.151 43.261 78.186 1.00 45.81 727 PHE A N 1
ATOM 5942 C CA . PHE A 1 727 ? -41.867 43.913 77.087 1.00 45.81 727 PHE A CA 1
ATOM 5943 C C . PHE A 1 727 ? -43.285 44.334 77.507 1.00 45.81 727 PHE A C 1
ATOM 5945 O O . PHE A 1 727 ? -43.676 45.483 77.300 1.00 45.81 727 PHE A O 1
ATOM 5952 N N . PHE A 1 728 ? -44.037 43.460 78.184 1.00 44.56 728 PHE A N 1
ATOM 5953 C CA . PHE A 1 728 ? -45.387 43.771 78.665 1.00 44.56 728 PHE A CA 1
ATOM 5954 C C . PHE A 1 728 ? -45.405 44.732 79.865 1.00 44.56 728 PHE A C 1
ATOM 5956 O O . PHE A 1 728 ? -46.333 45.537 79.972 1.00 44.56 728 PHE A O 1
ATOM 5963 N N . ALA A 1 729 ? -44.365 44.749 80.708 1.00 46.19 729 ALA A N 1
ATOM 5964 C CA . ALA A 1 729 ? -44.211 45.753 81.766 1.00 46.19 729 ALA A CA 1
ATOM 5965 C C . ALA A 1 729 ? -44.030 47.187 81.224 1.00 46.19 729 ALA A C 1
ATOM 5967 O O . ALA A 1 729 ? -44.393 48.146 81.903 1.00 46.19 729 ALA A O 1
ATOM 5968 N N . LYS A 1 730 ? -43.531 47.356 79.988 1.00 47.22 730 LYS A N 1
ATOM 5969 C CA . LYS A 1 730 ? -43.403 48.668 79.322 1.00 47.22 730 LYS A CA 1
ATOM 5970 C C . LYS A 1 730 ? -44.671 49.150 78.603 1.00 47.22 730 LYS A C 1
ATOM 5972 O O . LYS A 1 730 ? -44.696 50.286 78.146 1.00 47.22 730 LYS A O 1
ATOM 5977 N N . ILE A 1 731 ? -45.722 48.330 78.509 1.00 43.97 731 ILE A N 1
ATOM 5978 C CA . ILE A 1 731 ? -46.933 48.623 77.710 1.00 43.97 731 ILE A CA 1
ATOM 5979 C C . ILE A 1 731 ? -48.103 49.169 78.567 1.00 43.97 731 ILE A C 1
ATOM 5981 O O . ILE A 1 731 ? -49.155 49.526 78.039 1.00 43.97 731 ILE A O 1
ATOM 5985 N N . LYS A 1 732 ? -47.935 49.316 79.892 1.00 37.31 732 LYS A N 1
ATOM 5986 C CA . LYS A 1 732 ? -48.957 49.892 80.793 1.00 37.31 732 LYS A CA 1
ATOM 5987 C C . LYS A 1 732 ? -48.433 51.011 81.702 1.00 37.31 732 LYS A C 1
ATOM 5989 O O . LYS A 1 732 ? -48.233 50.791 82.893 1.00 37.31 732 LYS A O 1
ATOM 5994 N N . ASN A 1 733 ? -48.282 52.218 81.151 1.00 35.66 733 ASN A N 1
ATOM 5995 C CA . ASN A 1 733 ? -48.926 53.460 81.633 1.00 35.66 733 ASN A CA 1
ATOM 5996 C C . ASN A 1 733 ? -48.489 54.684 80.782 1.00 35.66 733 ASN A C 1
ATOM 5998 O O . ASN A 1 733 ? -47.517 54.562 80.039 1.00 35.66 733 ASN A O 1
ATOM 6002 N N . PRO A 1 734 ? -49.245 55.806 80.770 1.00 45.25 734 PRO A N 1
ATOM 6003 C CA . PRO A 1 734 ? -49.468 56.521 79.502 1.00 45.25 734 PRO A CA 1
ATOM 6004 C C . PRO A 1 734 ? -49.050 58.013 79.468 1.00 45.25 734 PRO A C 1
ATOM 6006 O O . PRO A 1 734 ? -48.817 58.607 80.516 1.00 45.25 734 PRO A O 1
ATOM 6009 N N . VAL A 1 735 ? -49.128 58.617 78.261 1.00 31.83 735 VAL A N 1
ATOM 6010 C CA . VAL A 1 735 ? -49.147 60.079 77.947 1.00 31.83 735 VAL A CA 1
ATOM 6011 C C . VAL A 1 735 ? -47.791 60.810 78.153 1.00 31.83 735 VAL A C 1
ATOM 6013 O O . VAL A 1 735 ? -47.284 60.832 79.266 1.00 31.83 735 VAL A O 1
ATOM 6016 N N . LYS A 1 736 ? -47.139 61.433 77.142 1.00 31.92 736 LYS A N 1
ATOM 601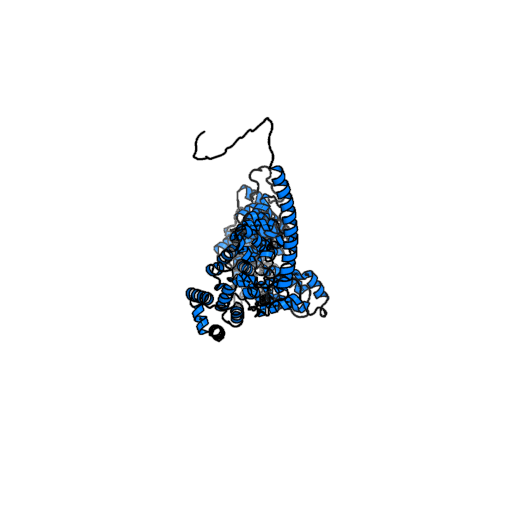7 C CA . LYS A 1 736 ? -47.511 62.714 76.470 1.00 31.92 736 LYS A CA 1
ATOM 6018 C C . LYS A 1 736 ? -46.538 63.111 75.318 1.00 31.92 736 LYS A C 1
ATOM 6020 O O . LYS A 1 736 ? -45.406 62.647 75.355 1.00 31.92 736 LYS A O 1
ATOM 6025 N N . GLU A 1 737 ? -46.982 64.030 74.434 1.00 32.88 737 GLU A N 1
ATOM 6026 C CA . GLU A 1 737 ? -46.225 64.894 73.465 1.00 32.88 737 GLU A CA 1
ATOM 6027 C C . GLU A 1 737 ? -45.404 64.173 72.345 1.00 32.88 737 GLU A C 1
ATOM 6029 O O . GLU A 1 737 ? -44.626 63.270 72.621 1.00 32.88 737 GLU A O 1
ATOM 6034 N N . GLU A 1 738 ? -45.720 64.322 71.039 1.00 29.50 738 GLU A N 1
ATOM 6035 C CA . GLU A 1 738 ? -45.409 65.439 70.088 1.00 29.50 738 GLU A CA 1
ATOM 6036 C C . GLU A 1 738 ? -43.892 65.526 69.739 1.00 29.50 738 GLU A C 1
ATOM 6038 O O . GLU A 1 738 ? -43.072 65.502 70.647 1.00 29.50 738 GLU A O 1
ATOM 6043 N N . GLU A 1 739 ? -43.390 65.610 68.488 1.00 32.12 739 GLU A N 1
ATOM 6044 C CA . GLU A 1 739 ? -43.982 65.770 67.132 1.00 32.12 739 GLU A CA 1
ATOM 6045 C C . GLU A 1 739 ? -43.033 65.143 66.015 1.00 32.12 739 GLU A C 1
ATOM 6047 O O . GLU A 1 739 ? -42.410 64.137 66.362 1.00 32.12 739 GLU A O 1
ATOM 6052 N N . PRO A 1 740 ? -42.921 65.522 64.701 1.00 40.81 740 PRO A N 1
ATOM 6053 C CA . PRO A 1 740 ? -42.958 64.540 63.585 1.00 40.81 740 PRO A CA 1
ATOM 6054 C C . PRO A 1 740 ? -41.691 64.463 62.664 1.00 40.81 740 PRO A C 1
ATOM 6056 O O . PRO A 1 740 ? -40.604 64.837 63.090 1.00 40.81 740 PRO A O 1
ATOM 6059 N N . PHE A 1 741 ? -41.882 64.030 61.391 1.00 28.09 741 PHE A N 1
ATOM 6060 C CA . PHE A 1 741 ? -40.966 63.860 60.217 1.00 28.09 741 PHE A CA 1
ATOM 6061 C C . PHE A 1 741 ? -40.375 62.447 59.987 1.00 28.09 741 PHE A C 1
ATOM 6063 O O . PHE A 1 741 ? -39.888 61.817 60.917 1.00 28.09 741 PHE A O 1
ATOM 6070 N N . GLU A 1 742 ? -40.327 61.886 58.766 1.00 28.64 742 GLU A N 1
ATOM 6071 C CA . GLU A 1 742 ? -41.037 62.159 57.491 1.00 28.64 742 GLU A CA 1
ATOM 6072 C C . GLU A 1 742 ? -40.960 60.889 56.604 1.00 28.64 742 GLU A C 1
ATOM 6074 O O . GLU A 1 742 ? -40.126 60.017 56.857 1.00 28.64 742 GLU A O 1
ATOM 6079 N N . VAL A 1 743 ? -41.812 60.749 55.579 1.00 29.89 743 VAL A N 1
ATOM 6080 C CA . VAL A 1 743 ? -41.829 59.581 54.670 1.00 29.89 743 VAL A CA 1
ATOM 6081 C C . VAL A 1 743 ? -41.837 60.044 53.216 1.00 29.89 743 VAL A C 1
ATOM 6083 O O . VAL A 1 743 ? -42.736 60.783 52.828 1.00 29.89 743 VAL A O 1
ATOM 6086 N N . GLU A 1 744 ? -40.942 59.498 52.388 1.00 30.08 744 GLU A N 1
ATOM 6087 C CA . GLU A 1 744 ? -41.139 59.443 50.935 1.00 30.08 744 GLU A CA 1
ATOM 6088 C C . GLU A 1 744 ? -41.207 57.986 50.450 1.00 30.08 744 GLU A C 1
ATOM 6090 O O . GLU A 1 744 ? -40.270 57.201 50.598 1.00 30.08 744 GLU A O 1
ATOM 6095 N N . HIS A 1 745 ? -42.351 57.637 49.859 1.00 30.69 745 HIS A N 1
ATOM 6096 C CA . HIS A 1 745 ? -42.551 56.434 49.053 1.00 30.69 745 HIS A CA 1
ATOM 6097 C C . HIS A 1 745 ? -42.228 56.736 47.589 1.00 30.69 745 HIS A C 1
ATOM 6099 O O . HIS A 1 745 ? -42.685 57.756 47.079 1.00 30.69 745 HIS A O 1
ATOM 6105 N N . ILE A 1 746 ? -41.643 55.774 46.867 1.00 29.67 746 ILE A N 1
ATOM 6106 C CA . ILE A 1 746 ? -41.979 55.566 45.450 1.00 29.67 746 ILE A CA 1
ATOM 6107 C C . ILE A 1 746 ? -42.180 54.068 45.197 1.00 29.67 746 ILE A C 1
ATOM 6109 O O . ILE A 1 746 ? -41.253 53.270 45.318 1.00 29.67 746 ILE A O 1
ATOM 6113 N N . ASP A 1 747 ? -43.406 53.714 44.820 1.00 33.62 747 ASP A N 1
ATOM 6114 C CA . ASP A 1 747 ? -43.765 52.424 44.233 1.00 33.62 747 ASP A CA 1
ATOM 6115 C C . ASP A 1 747 ? -43.588 52.430 42.705 1.00 33.62 747 ASP A C 1
ATOM 6117 O O . ASP A 1 747 ? -43.632 53.481 42.063 1.00 33.62 747 ASP A O 1
ATOM 6121 N N . SER A 1 748 ? -43.558 51.213 42.148 1.00 35.03 748 SER A N 1
ATOM 6122 C CA . SER A 1 748 ? -44.078 50.790 40.829 1.00 35.03 748 SER A CA 1
ATOM 6123 C C . SER A 1 748 ? -43.065 50.223 39.828 1.00 35.03 748 SER A C 1
ATOM 6125 O O . SER A 1 748 ? -42.060 50.840 39.496 1.00 35.03 748 SER A O 1
ATOM 6127 N N . PHE A 1 749 ? -43.405 49.047 39.284 1.00 31.58 749 PHE A N 1
ATOM 6128 C CA . PHE A 1 749 ? -43.085 48.639 37.912 1.00 31.58 749 PHE A CA 1
ATOM 6129 C C . PHE A 1 749 ? -44.015 47.492 37.466 1.00 31.58 749 PHE A C 1
ATOM 6131 O O . PHE A 1 749 ? -43.863 46.350 37.894 1.00 31.58 749 PHE A O 1
ATOM 6138 N N . GLU A 1 750 ? -44.958 47.777 36.563 1.00 32.97 750 GLU A N 1
ATOM 6139 C CA . GLU A 1 750 ? -45.693 46.760 35.794 1.00 32.97 750 GLU A CA 1
ATOM 6140 C C . GLU A 1 750 ? -45.582 47.031 34.282 1.00 32.97 750 GLU A C 1
ATOM 6142 O O . GLU A 1 750 ? -45.785 48.150 33.829 1.00 32.97 750 GLU A O 1
ATOM 6147 N N . LYS A 1 751 ? -45.336 45.949 33.525 1.00 35.59 751 LYS A N 1
ATOM 6148 C CA . LYS A 1 751 ? -45.784 45.661 32.141 1.00 35.59 751 LYS A CA 1
ATOM 6149 C C . LYS A 1 751 ? -45.630 46.738 31.044 1.00 35.59 751 LYS A C 1
ATOM 6151 O O . LYS A 1 751 ? -46.391 47.694 30.981 1.00 35.59 751 LYS A O 1
ATOM 6156 N N . THR A 1 752 ? -44.872 46.408 29.989 1.00 32.12 752 THR A N 1
ATOM 6157 C CA . THR A 1 752 ? -45.402 45.974 28.659 1.00 32.12 752 THR A CA 1
ATOM 6158 C C . THR A 1 752 ? -44.309 45.987 27.580 1.00 32.12 752 THR A C 1
ATOM 6160 O O . THR A 1 752 ? -43.660 47.008 27.401 1.00 32.12 752 THR A O 1
ATOM 6163 N N . ILE A 1 753 ? -44.157 44.912 26.782 1.00 34.81 753 ILE A N 1
ATOM 6164 C CA . ILE A 1 753 ? -43.515 44.988 25.448 1.00 34.81 753 ILE A CA 1
ATOM 6165 C C . ILE A 1 753 ? -44.199 44.056 24.434 1.00 34.81 753 ILE A C 1
ATOM 6167 O O . ILE A 1 753 ? -44.208 42.837 24.593 1.00 34.81 753 ILE A O 1
ATOM 6171 N N . SER A 1 754 ? -44.678 44.662 23.340 1.00 31.27 754 SER A N 1
ATOM 6172 C CA . SER A 1 754 ? -44.858 44.086 21.993 1.00 31.27 754 SER A CA 1
ATOM 6173 C C . SER A 1 754 ? -45.056 45.245 20.989 1.00 31.27 754 SER A C 1
ATOM 6175 O O . SER A 1 754 ? -45.483 46.316 21.406 1.00 31.27 754 SER A O 1
ATOM 6177 N N . GLY A 1 755 ? -44.781 45.140 19.685 1.00 31.00 755 GLY A N 1
ATOM 6178 C CA . GLY A 1 755 ? -44.163 44.054 18.916 1.00 31.00 755 GLY A CA 1
ATOM 6179 C C . GLY A 1 755 ? -44.408 44.250 17.406 1.00 31.00 755 GLY A C 1
ATOM 6180 O O . GLY A 1 755 ? -45.524 44.601 17.029 1.00 31.00 755 GLY A O 1
ATOM 6181 N N . LYS A 1 756 ? -43.404 43.958 16.551 1.00 33.16 756 LYS A N 1
ATOM 6182 C CA . LYS A 1 756 ? -43.295 44.366 15.114 1.00 33.16 756 LYS A CA 1
ATOM 6183 C C . LYS A 1 756 ? -43.000 45.881 14.940 1.00 33.16 756 LYS A C 1
ATOM 6185 O O . LYS A 1 756 ? -43.425 46.664 15.774 1.00 33.16 756 LYS A O 1
ATOM 6190 N N . GLY A 1 757 ? -42.308 46.388 13.908 1.00 30.97 757 GLY A N 1
ATOM 6191 C CA . GLY A 1 757 ? -41.439 45.752 12.902 1.00 30.97 757 GLY A CA 1
ATOM 6192 C C . GLY A 1 757 ? -41.381 46.481 11.535 1.00 30.97 757 GLY A C 1
ATOM 6193 O O . GLY A 1 757 ? -42.346 46.338 10.797 1.00 30.97 757 GLY A O 1
ATOM 6194 N N . VAL A 1 758 ? -40.218 47.086 11.178 1.00 34.56 758 VAL A N 1
ATOM 6195 C CA . VAL A 1 758 ? -39.667 47.303 9.789 1.00 34.56 758 VAL A CA 1
ATOM 6196 C C . VAL A 1 758 ? -40.443 48.311 8.869 1.00 34.56 758 VAL A C 1
ATOM 6198 O O . VAL A 1 758 ? -41.635 48.466 9.113 1.00 34.56 758 VAL A O 1
ATOM 6201 N N . PRO A 1 759 ? -39.894 48.996 7.807 1.00 45.69 759 PRO A N 1
ATOM 6202 C CA . PRO A 1 759 ? -38.525 49.137 7.226 1.00 45.69 759 PRO A CA 1
ATOM 6203 C C . PRO A 1 759 ? -38.017 50.608 6.986 1.00 45.69 759 PRO A C 1
ATOM 6205 O O . PRO A 1 759 ? -38.680 51.577 7.337 1.00 45.69 759 PRO A O 1
ATOM 6208 N N . THR A 1 760 ? -36.901 50.732 6.232 1.00 31.31 760 THR A N 1
ATOM 6209 C CA . THR A 1 760 ? -36.334 51.903 5.493 1.00 31.31 760 THR A CA 1
ATOM 6210 C C . THR A 1 760 ? -35.580 52.966 6.309 1.00 31.31 760 THR A C 1
ATOM 6212 O O . THR A 1 760 ? -35.989 53.278 7.421 1.00 31.31 760 THR A O 1
ATOM 6215 N N . THR A 1 761 ? -34.471 53.550 5.828 1.00 35.50 761 THR A N 1
ATOM 6216 C CA . THR A 1 761 ? -33.732 53.421 4.536 1.00 35.50 761 THR A CA 1
ATOM 6217 C C . THR A 1 761 ? -32.286 52.986 4.736 1.00 35.50 761 THR A C 1
ATOM 6219 O O . THR A 1 761 ? -31.671 53.525 5.681 1.00 35.50 761 THR A O 1
#

Radius of gyration: 45.21 Å; chains: 1; bounding box: 100×99×144 Å

pLDDT: mean 77.79, std 18.08, range [25.72, 95.06]

Foldseek 3Di:
DPPDPVVLLVVVLVLLLDVVSVVQCVVDPVSVVVVLVCVVVSPDDLVSLLVSLVRRPDLLVNQSSLLSLQLDPVNVVQFPDDQPVVCLPPLDDDAFGLCQVSLVSHPCVNVDLVSLVSGQLSVLLNNLQHLLCLVPDDLSSLLSSLPNDDPVCSLSSLLSCLSFPLPGFSNLSSVLSCCVVPVVSNLVSLVVDDPVSSVVNLVSCLLVLVSNPDHPLSNCVSCQDLVSLLSLLLLCLQPPVDPSSLVSNQSNLLVCLLVVHDDDLSSLLSLLVCCLDPSCVVVCLQSLVSNLVSLLVCQAAQNPCSQDDLNAGNVSSQQAWRNLNHDRNDPPCPPDPPPDPVPDDVVSVVCVVVVHIDGSNLSSQLSHDDALVSLLVSLLSVLVVLVPDPPPVVSLVVLLVLLVSLQDPSGDPSNNVSSLVSCLVCVVNDALRSLQSNLVNPLQVSLQSLQVLDDQVSLVSLLRSLVSNLVPDDCVPCVVSVVSSVLSNVVSVLLNVLNPDDDDCSVVVNLVVQCVPQNDDDPRGRDARPRHGHPVPNPPDPPPPPPCPCPDPPPPDDSLQALVRLLVPDDPPDDPVSVVSNLVNLVSQSSNPDDPPLLVSLVSLLVVLLVCLVPCVVCVPSVVVCVVVVVSNVVSLSVNLSVCSVPHDVVVSLVSVVSVVSNDCPCVSVNSNNPHDNTDGNCPPPPPVPPDDDDDVVCVVVCVVVVVVVVVVVVVVVVVVVVVVVVVVVVDDDDDDDDDDDDDDDDDDDDDDDDDDDDDD

Sequence (761 aa):
MTGSKIQSFDLFKAAMGNPEYLTKINKDTGSQAQFLTTLEEGNLTLLNILESIQIVQNSKVKSLLIIYLLSQKEFLSSLKGDSLLNRLTLQDVHIPSRLNYLIHQLDLKTLSTQLIGKLEPEAAVSVLCSVPHFHQLTKTQIEALFERYPLYERHKVLTYWINHFISMPNAHYILAHLMNIAGHNIIDELSKMEPNQKEIVILNIIEHLGLFNNIPIKFLDHANKESHLILAMRFYLNGHYNKAYASFINQLSKRLLDKNHSFSLEAIELLFFLNDKLAFKELAKRTAHLTNRYLRNNALKGNVELFYQNNRINIQRMLQNVHLNPLFAGGEAREQRPSADPDENPFIEGLIKHDKLINCFEYFLIHYKGNSESIGKLINDYMQFYAQSENLATRAKAIHHIGFMLGRHELDGTVKEALFTAFLNHPDFFDEQVSYQLFLFDAKRIIRYFGLRGGKENYQRVIDLCTLALKNLNSEKNQEIILIAQKALSEAQHELRFAKEQGFFSGLIKWIKRCWIYGWTGFFKPNSPDYVVPESLGLREKNKKPSNWVKKSISTRETEKDLPDLLNAVSLPLTQEQFEDIIKALDSYSLQAMPKDELSTRQKLHRLYHYVMNRKEENEGLYRWLKDNQNPFITNQFRLLELMLKERPRGDVDSLLAQVNEDSDHLHYVFNELDCLLPELVIKPSTKPLKNPQSSDFVASATKVLSEYTCEAAVYAQSAFHWAEGFFAKIKNPVKEEEPFEVEHIDSFEKTISGKGVPTT

Secondary structure (DSSP, 8-state):
---HHHHHHHHHHHHHT-HHHHHHHTS-HHHHHHHHHHHHHTT--HHHHHHHHHH---HHHHHHHHHHHHH-HHHHHHBSS--SGGGTT--SPP---TTHHHHTT--TTT--HHHHTTS-HHHHHHHHT-GGGTTT--HHHHHHHHHTS-GGGHHHHHHHHHHHHTTSTTHHHHHHHHHHHHHHHHHHHHHHS-HHHHHHHHHHHHHTGGG-SS--TTHHHHS-SHHHHHHHHHHHHTT---HHHHHHHHHHHHHHHHTT----HHHHHHHHHHTTSGGGHHHHHHHHHHHHHHHHHHHHTT--GGGEETTEE-HHHHHPBP-SS---S-TT-TT------TT--HHHHHHHHTT---BHHHHHHHT--S-HHHHHHHHHHHHHHHHT-S-HHHHHHHHHHHHHHHT-TTS-HHHHHHHHHHHHH-GGG--HHHHHHHHHHHHHHHHHHHHTT-SHHHHHHHHHHHHHHHTT--TTT-HHHHHHHHHHHHHHHHHHHHHH--STTHHHHHHHHHHHHH-EETTTEEPPPSSS--TTTS-------S----S----SS-----HHHHHHH--SSP-HHHHHHHHHHHHHHHT-SS-TTHHHHHHHHHHHHHHHHHTTTT-HHHHHHHHHT-HHHHHHHHHHHHHHHHHS-HHHHHHHHHHHHHH-GGGHHHHHHHS-PPPPB--------------SHHHHHHHHHHHHHHHHHHHHHHHHHHHHHHHHHTSS-----------------------------

Organism: NCBI:txid28082